Protein AF-A0A953WRH5-F1 (afdb_monomer)

Secondary structure (DSSP, 8-state):
---------------------------PPPS---------PPPP--PPPPB--HHHHHHHHHTEEEEE-----TTS-HHHHHHHHHHHHHHHHHHHHHHHHH-TTHHHHHHHHHH---TTHHHHHHHHHHHTSSEETTTTTEESBSSPPPPTTTTTS-TT--HHHHHHHHHH-GGGHHHHH-TTEEEEE-TTS-EEEEEHHHHTHHHHHHHHHHHHHHHHH---HHHHHHHHHHHHHTTTS--HHHHHHHTT--SSEEEEEEEEE-TT-TTTS-PPEEEEEEEEE-HHHHHHHHTTGGGHHHHHHT-SS-GGG--TTS-----EEEEEEEEEEETTSSSSPPSEEEE---HHHHHHH--EEEEEHHHHHHHIIIIIHHHHHHHB-TTTGGG--HHHHHHHHHHHHHHTTSS-SEEEETTEEEEHHHHHGGGHHHHHHHHHHHHHHHHHHHHHHTTSS-GGGHHHHHHHHHHHHHHHHTT-TTSHHHHHHHHHHHHHHHTT-EEE-TTT--EEE-HHHHHHHHHHHHHHHHHHHHHT-HHHHHHHHHHHSS--HHHHHHHHT-TTS-SEEEEE--S--

Foldseek 3Di:
DDDDDDDDDDDDDDDDDDDDDDDDDDDDDDPDDDDDDPPPPDDPPPPPWDAADPVVLVLLVLQAAADADDDDPVPDDPLRQLLLLLQLVLQALLQVQQLCQQAVCLVVVLVVLCPDPDPCSVSQNVQCQQASHQFRLLPQRQGRTGHDGRQLQRQLEPSPDDPCLLVVLCVVPVVQVCLSLAQQWGWDADPVRHIHTDGNLRVSVVSLQVSLVSLCVSLVRDPQPLSVQLSNLVSVCSNVVDCQSSQLSLLVDDDFWRKDWAFAFQNSNSPNSRYTRTKMFTWTFDPVVQVLLVVCLVCLLVLLVPQLAPPLFGDPPFDSAERETETAGQHMHRPCAHDFHDQKDWDHPPVVSCVVHNTYIYGNLSQLVCCCVQFLLVLLVLAADPVLSVLADSVLSVQLSSQLVSQLRTTAAWAAEPNDIDGLCVLQPPLSLLLSLLLSRLSSLLVVCVCCVVVSDPVVSLSSNLSSSLSVLLLQCSSPLVDRNVLSSQLLVQLCVVLPQWDADPVRLYIDGPSVSSNVSSSVSNNVSSVCSRNSHNVSSVVSSVRRSDHDPSSVVSSVVCSSRHSYYRYDHDSGD

Sequence (577 aa):
MTRSRSLFASACLAALLAACTSPATDYPVDLNEPQIVPDAGPVPEQKAIPVASHDHLVAMRAQIAKIDMAPDTSFLTPEEVQVVDLLNQAANLMSEIYKHQVNAATDELRAEIAATSSPDKDLLLNLYDLYYGPWDMLDHDKPFYGSEDRPAGAAFYPADMSKEEFEGWIAAHPEDKEAFISGYTVIERTDDGGLKAVPYHEAYAEWLVPAAGLLRQAAAITTNESLKTFLTLRADAFLSDDYFESEMAWMDLDGPIEVAIGPYEVYTDGLYGYKTAFEAFVTIKDPAESAALDKYKGMLRDMEGNLPVPDSYKNFKRGFESPIAVVNQVHGGGDNVPGVQTIAFNLPNDERVREAKGAKKVLLNNVMGAKFERILQPMAEHVLVDDQAPMLMQKYMGAETLFHELSHSLGPGTITKNGEETTVNAELKELYSSIEEGKADVMGAWNILYMMQRNELPEAEKENFLATYFTGIFRAIRFGTGEAHGKGAAIQYSWYKEQGAFTVDKATGKYRVDFAKLEEAIRSLTAKFVTIEGDGDYDTAKAFLDQYGQVDAAADHVIGTMTDIPVDIQPVYKDKL

Solvent-accessible surface area (backbone atoms only — not comparable to full-atom values): 31534 Å² total; per-residue (Å²): 135,83,89,85,87,90,79,89,84,89,86,82,90,85,87,86,90,82,91,83,89,82,81,90,77,94,76,88,83,79,94,81,74,88,81,82,72,79,79,78,68,79,73,78,80,74,75,78,73,48,60,57,56,70,70,56,54,53,53,59,56,56,33,42,40,78,38,84,54,78,69,91,59,85,84,56,50,78,63,53,45,55,33,49,38,32,48,42,56,31,19,49,36,24,32,58,52,26,31,41,43,53,29,76,57,45,68,60,52,54,50,48,49,72,69,49,86,55,94,55,35,70,58,52,52,49,48,25,70,41,43,53,38,51,34,37,77,90,60,83,34,43,45,48,46,46,84,66,70,70,56,49,39,23,38,42,35,50,90,87,64,50,70,67,55,55,54,48,46,34,71,75,38,65,86,48,36,64,52,62,58,30,39,54,30,33,39,40,73,42,100,88,72,48,77,43,59,41,47,41,37,66,76,42,33,86,41,33,55,57,29,23,52,31,31,42,52,30,26,72,65,48,86,49,64,41,49,23,51,19,28,44,38,43,28,48,16,42,68,66,66,55,50,65,71,20,50,56,30,51,74,56,55,60,76,52,69,49,70,52,74,50,66,60,53,27,78,69,21,64,66,81,51,45,35,39,42,28,23,19,43,38,26,38,45,39,69,67,60,21,56,68,54,49,60,53,52,83,39,46,70,57,51,43,70,62,48,73,59,64,75,89,44,48,52,88,82,59,80,71,62,51,58,64,42,32,24,30,60,55,40,61,6,14,68,53,54,36,53,72,60,72,45,58,50,69,38,66,77,54,61,73,48,34,75,73,68,30,35,40,37,38,36,27,52,54,55,43,48,51,46,32,66,60,32,56,55,63,43,21,71,55,46,27,36,83,88,50,26,79,38,52,45,66,69,46,59,55,47,40,54,51,31,18,64,54,28,70,70,42,45,47,48,74,35,67,53,98,89,40,82,48,40,30,53,76,47,30,47,93,52,26,60,36,49,53,42,30,33,12,48,36,35,8,53,42,48,51,54,52,32,19,76,70,65,76,37,70,52,92,46,48,66,27,40,52,44,33,53,59,52,47,34,59,59,37,36,73,77,33,54,87,45,40,55,11,17,17,27,19,28,51,52,41,50,30,51,73,63,54,12,48,47,69,41,88,88,78,57,20,32,46,74,38,64,73,40,37,55,53,35,34,45,54,48,32,26,49,41,42,48,41,43,36,64,37,40,40,68,61,46,48,53,50,45,74,69,22,32,49,75,54,73,64,56,53,48,44,59,68,68,43,80,88,46,34,80,41,44,41,80,39,56,60,82,56,128

Radius of gyration: 29.41 Å; Cα contacts (8 Å, |Δi|>4): 930; chains: 1; bounding box: 59×85×109 Å

Nearest PDB structures (foldseek):
  6eom-assembly1_A  TM=9.849E-01  e=5.280E-53  Caldithrix abyssi DSM 13497
  5zum-assembly1_B  TM=8.818E-01  e=3.040E-45  Corallococcus sp. EGB
  5na8-assembly1_A  TM=8.458E-01  e=2.374E-21  Bacteroides thetaiotaomicron VPI-5482
  5na8-assembly2_B  TM=8.279E-01  e=3.415E-21  Bacteroides thetaiotaomicron VPI-5482
  3csk-assembly1_A  TM=6.240E-01  e=9.748E-18  Saccharomyces cerevisiae

Structure (mmCIF, N/CA/C/O backbone):
data_AF-A0A953WRH5-F1
#
_entry.id   AF-A0A953WRH5-F1
#
loop_
_atom_site.group_PDB
_atom_site.id
_atom_site.type_symbol
_atom_site.label_atom_id
_atom_site.label_alt_id
_atom_site.label_comp_id
_atom_site.label_asym_id
_atom_site.label_entity_id
_atom_site.label_seq_id
_atom_site.pdbx_PDB_ins_code
_atom_site.Cartn_x
_atom_site.Cartn_y
_atom_site.Cartn_z
_atom_site.occupancy
_atom_site.B_iso_or_equiv
_atom_site.auth_seq_id
_atom_site.auth_comp_id
_atom_site.auth_asym_id
_atom_site.auth_atom_id
_atom_site.pdbx_PDB_model_num
ATOM 1 N N . MET A 1 1 ? -25.486 45.513 47.788 1.00 32.25 1 MET A N 1
ATOM 2 C CA . MET A 1 1 ? -26.207 45.214 49.042 1.00 32.25 1 MET A CA 1
ATOM 3 C C . MET A 1 1 ? -26.100 43.719 49.311 1.00 32.25 1 MET A C 1
ATOM 5 O O . MET A 1 1 ? -26.428 42.955 48.420 1.00 32.25 1 MET A O 1
ATOM 9 N N . THR A 1 2 ? -25.550 43.384 50.492 1.00 34.75 2 THR A N 1
ATOM 10 C CA . THR A 1 2 ? -25.537 42.084 51.227 1.00 34.75 2 THR A CA 1
ATOM 11 C C . THR A 1 2 ? -24.964 40.840 50.511 1.00 34.75 2 THR A C 1
ATOM 13 O O . THR A 1 2 ? -25.624 40.294 49.644 1.00 34.75 2 THR A O 1
ATOM 16 N N . ARG A 1 3 ? -23.679 40.449 50.698 1.00 32.16 3 ARG A N 1
ATOM 17 C CA . ARG A 1 3 ? -23.014 39.712 51.833 1.00 32.16 3 ARG A CA 1
ATOM 18 C C . ARG A 1 3 ? -23.629 38.307 52.043 1.00 32.16 3 ARG A C 1
ATOM 20 O O . ARG A 1 3 ? -24.836 38.234 52.161 1.00 32.16 3 ARG A O 1
ATOM 27 N N . SER A 1 4 ? -22.903 37.182 52.140 1.00 30.52 4 SER A N 1
ATOM 28 C CA . SER A 1 4 ? -21.609 36.939 52.801 1.00 30.52 4 SER A CA 1
ATOM 29 C C . SER A 1 4 ? -20.887 35.674 52.291 1.00 30.52 4 SER A C 1
ATOM 31 O O . SER A 1 4 ? -21.519 34.720 51.854 1.00 30.52 4 SER A O 1
ATOM 33 N N . ARG A 1 5 ? -19.554 35.690 52.426 1.00 33.22 5 ARG A N 1
ATOM 34 C CA . ARG A 1 5 ? -18.597 34.571 52.335 1.00 33.22 5 ARG A CA 1
ATOM 35 C C . ARG A 1 5 ? -18.473 33.815 53.678 1.00 33.22 5 ARG A C 1
ATOM 37 O O . ARG A 1 5 ? -18.908 34.356 54.699 1.00 33.22 5 ARG A O 1
ATOM 44 N N . SER A 1 6 ? -17.720 32.699 53.619 1.00 29.34 6 SER A N 1
ATOM 45 C CA . SER A 1 6 ? -16.808 32.118 54.644 1.00 29.34 6 SER A CA 1
ATOM 46 C C . SER A 1 6 ? -17.335 30.886 55.399 1.00 29.34 6 SER A C 1
ATOM 48 O O . SER A 1 6 ? -18.508 30.866 55.734 1.00 29.34 6 SER A O 1
ATOM 50 N N . LEU A 1 7 ? -16.558 29.870 55.808 1.00 29.83 7 LEU A N 1
ATOM 51 C CA . LEU A 1 7 ? -15.211 29.329 55.521 1.00 29.83 7 LEU A CA 1
ATOM 52 C C . LEU A 1 7 ? -15.118 27.985 56.312 1.00 29.83 7 LEU A C 1
ATOM 54 O O . LEU A 1 7 ? -15.724 27.884 57.372 1.00 29.83 7 LEU A O 1
ATOM 58 N N . PHE A 1 8 ? -14.343 27.020 55.798 1.00 27.50 8 PHE A N 1
ATOM 59 C CA . PHE A 1 8 ? -13.511 25.979 56.453 1.00 27.50 8 PHE A CA 1
ATOM 60 C C . PHE A 1 8 ? -13.775 25.464 57.887 1.00 27.50 8 PHE A C 1
ATOM 62 O O . PHE A 1 8 ? -13.778 26.237 58.839 1.00 27.50 8 PHE A O 1
ATOM 69 N N . ALA A 1 9 ? -13.658 24.133 58.046 1.00 26.83 9 ALA A N 1
ATOM 70 C CA . ALA A 1 9 ? -12.779 23.513 59.055 1.00 26.83 9 ALA A CA 1
ATOM 71 C C . ALA A 1 9 ? -12.439 22.041 58.714 1.00 26.83 9 ALA A C 1
ATOM 73 O O . ALA A 1 9 ? -13.320 21.188 58.644 1.00 26.83 9 ALA A O 1
ATOM 74 N N . SER A 1 10 ? -11.144 21.759 58.539 1.00 26.19 10 SER A N 1
ATOM 75 C CA . SER A 1 10 ? -10.523 20.425 58.585 1.00 26.19 10 SER A CA 1
ATOM 76 C C . SER A 1 10 ? -10.301 19.979 60.037 1.00 26.19 10 SER A C 1
ATOM 78 O O . SER A 1 10 ? -10.097 20.850 60.881 1.00 26.19 10 SER A O 1
ATOM 80 N N . ALA A 1 11 ? -10.217 18.662 60.302 1.00 27.28 11 ALA A N 1
ATOM 81 C CA . ALA A 1 11 ? -9.054 18.006 60.945 1.00 27.28 11 ALA A CA 1
ATOM 82 C C . ALA A 1 11 ? -9.333 16.599 61.544 1.00 27.28 11 ALA A C 1
ATOM 84 O O . ALA A 1 11 ? -10.259 16.415 62.325 1.00 27.28 11 ALA A O 1
ATOM 85 N N . CYS A 1 12 ? -8.385 15.692 61.255 1.00 26.02 12 CYS A N 1
ATOM 86 C CA . CYS A 1 12 ? -7.758 14.671 62.121 1.00 26.02 12 CYS A CA 1
ATOM 87 C C . CYS A 1 12 ? -8.444 13.329 62.478 1.00 26.02 12 CYS A C 1
ATOM 89 O O . CYS A 1 12 ? -9.231 13.220 63.408 1.00 26.02 12 CYS A O 1
ATOM 91 N N . LEU A 1 13 ? -7.976 12.279 61.784 1.00 26.05 13 LEU A N 1
ATOM 92 C CA . LEU A 1 13 ? -7.171 11.134 62.271 1.00 26.05 13 LEU A CA 1
ATOM 93 C C . LEU A 1 13 ? -7.224 10.743 63.772 1.00 26.05 13 LEU A C 1
ATOM 95 O O . LEU A 1 13 ? -6.754 11.501 64.618 1.00 26.05 13 LEU A O 1
ATOM 99 N N . ALA A 1 14 ? -7.590 9.483 64.059 1.00 27.05 14 ALA A N 1
ATOM 100 C CA . ALA A 1 14 ? -6.967 8.637 65.093 1.00 27.05 14 ALA A CA 1
ATOM 101 C C . ALA A 1 14 ? -7.355 7.151 64.916 1.00 27.05 14 ALA A C 1
ATOM 103 O O . ALA A 1 14 ? -8.533 6.805 64.867 1.00 27.05 14 ALA A O 1
ATOM 104 N N . ALA A 1 15 ? -6.347 6.280 64.846 1.00 28.88 15 ALA A N 1
ATOM 105 C CA . ALA A 1 15 ? -6.450 4.825 64.951 1.00 28.88 15 ALA A CA 1
ATOM 106 C C . ALA A 1 15 ? -6.370 4.381 66.423 1.00 28.88 15 ALA A C 1
ATOM 108 O O . ALA A 1 15 ? -5.690 5.057 67.192 1.00 28.88 15 ALA A O 1
ATOM 109 N N . LEU A 1 16 ? -6.963 3.231 66.788 1.00 27.02 16 LEU A N 1
ATOM 110 C CA . LEU A 1 16 ? -6.394 2.277 67.761 1.00 27.02 16 LEU A CA 1
ATOM 111 C C . LEU A 1 16 ? -7.220 0.983 67.911 1.00 27.02 16 LEU A C 1
ATOM 113 O O . LEU A 1 16 ? -8.443 0.996 68.014 1.00 27.02 16 LEU A O 1
ATOM 117 N N . LEU A 1 17 ? -6.469 -0.119 67.941 1.00 27.58 17 LEU A N 1
ATOM 118 C CA . LEU A 1 17 ? -6.816 -1.506 68.262 1.00 27.58 17 LEU A CA 1
ATOM 119 C C . LEU A 1 17 ? -7.083 -1.727 69.766 1.00 27.58 17 LEU A C 1
ATOM 121 O O . LEU A 1 17 ? -6.436 -1.076 70.581 1.00 27.58 17 LEU A O 1
ATOM 125 N N . ALA A 1 18 ? -7.928 -2.724 70.089 1.00 27.95 18 ALA A N 1
ATOM 126 C 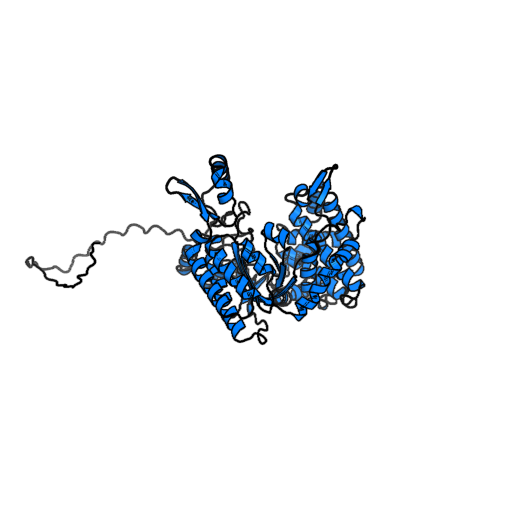CA . ALA A 1 18 ? -7.845 -3.717 71.195 1.00 27.95 18 ALA A CA 1
ATOM 127 C C . ALA A 1 18 ? -9.273 -4.214 71.546 1.00 27.95 18 ALA A C 1
ATOM 129 O O . ALA A 1 18 ? -10.138 -3.416 71.880 1.00 27.95 18 ALA A O 1
ATOM 130 N N . ALA A 1 19 ? -9.644 -5.468 71.265 1.00 26.14 19 ALA A N 1
ATOM 131 C CA . ALA A 1 19 ? -9.415 -6.691 72.056 1.00 26.14 19 ALA A CA 1
ATOM 132 C C . ALA A 1 19 ? -10.288 -6.819 73.329 1.00 26.14 19 ALA A C 1
ATOM 134 O O . ALA A 1 19 ? -10.056 -6.120 74.306 1.00 26.14 19 ALA A O 1
ATOM 135 N N . CYS A 1 20 ? -11.214 -7.791 73.317 1.00 27.58 20 CYS A N 1
ATOM 136 C CA . CYS A 1 20 ? -11.818 -8.477 74.476 1.00 27.58 20 CYS A CA 1
ATOM 137 C C . CYS A 1 20 ? -12.247 -9.887 74.002 1.00 27.58 20 CYS A C 1
ATOM 139 O O . CYS A 1 20 ? -13.105 -10.002 73.134 1.00 27.58 20 CYS A O 1
ATOM 141 N N . THR A 1 21 ? -11.442 -10.922 74.260 1.00 29.09 21 THR A N 1
ATOM 142 C CA . THR A 1 21 ? -11.542 -11.899 75.372 1.00 29.09 21 THR A CA 1
ATOM 143 C C . THR A 1 21 ? -12.598 -12.998 75.186 1.00 29.09 21 THR A C 1
ATOM 145 O O . THR A 1 21 ? -13.802 -12.770 75.188 1.00 29.09 21 THR A O 1
ATOM 148 N N . SER A 1 22 ? -12.124 -14.244 75.120 1.00 32.03 22 SER A N 1
ATOM 149 C CA . SER A 1 22 ? -12.861 -15.446 75.529 1.00 32.03 22 SER A CA 1
ATOM 150 C C . SER A 1 22 ? -11.865 -16.490 76.057 1.00 32.03 22 SER A C 1
ATOM 152 O O . SER A 1 22 ? -10.702 -16.466 75.647 1.00 32.03 22 SER A O 1
ATOM 154 N N . PRO A 1 23 ? -12.261 -17.319 77.040 1.00 36.00 23 PRO A N 1
ATOM 155 C CA . PRO A 1 23 ? -11.330 -17.967 77.954 1.00 36.00 23 PRO A CA 1
ATOM 156 C C . PRO A 1 23 ? -10.800 -19.303 77.431 1.00 36.00 23 PRO A C 1
ATOM 158 O O . PRO A 1 23 ? -11.485 -20.045 76.729 1.00 36.00 23 PRO A O 1
ATOM 161 N N . ALA A 1 24 ? -9.576 -19.609 77.853 1.00 32.12 24 ALA A N 1
ATOM 162 C CA . ALA A 1 24 ? -8.929 -20.897 77.687 1.00 32.12 24 ALA A CA 1
ATOM 163 C C . ALA A 1 24 ? -9.701 -22.006 78.418 1.00 32.12 24 ALA A C 1
ATOM 165 O O . ALA A 1 24 ? -10.061 -21.861 79.588 1.00 32.12 24 ALA A O 1
ATOM 166 N N . THR A 1 25 ? -9.887 -23.133 77.736 1.00 33.28 25 THR A N 1
ATOM 167 C CA . THR A 1 25 ? -10.095 -24.434 78.375 1.00 33.28 25 THR A CA 1
ATOM 168 C C . THR A 1 25 ? -9.115 -25.417 77.746 1.00 33.28 25 THR A C 1
ATOM 170 O O . THR A 1 25 ? -9.149 -25.657 76.542 1.00 33.28 25 THR A O 1
ATOM 173 N N . ASP A 1 26 ? -8.192 -25.900 78.575 1.00 35.88 26 ASP A N 1
ATOM 174 C CA . ASP A 1 26 ? -7.232 -26.956 78.271 1.00 35.88 26 ASP A CA 1
ATOM 175 C C . ASP A 1 26 ? -7.956 -28.282 78.017 1.00 35.88 26 ASP A C 1
ATOM 177 O O . ASP A 1 26 ? -8.685 -28.759 78.888 1.00 35.88 26 ASP A O 1
ATOM 181 N N . TYR A 1 27 ? -7.670 -28.917 76.880 1.00 33.28 27 TYR A N 1
ATOM 182 C CA . TYR A 1 27 ? -7.785 -30.365 76.710 1.00 33.28 27 TYR A CA 1
ATOM 183 C C . TYR A 1 27 ? -6.589 -30.877 75.887 1.00 33.28 27 TYR A C 1
ATOM 185 O O . TYR A 1 27 ? -6.142 -30.190 74.967 1.00 33.28 27 TYR A O 1
ATOM 193 N N . PRO A 1 28 ? -6.025 -32.049 76.229 1.00 36.12 28 PRO A N 1
ATOM 194 C CA . PRO A 1 28 ? -4.765 -32.527 75.671 1.00 36.12 28 PRO A CA 1
ATOM 195 C C . PRO A 1 28 ? -4.956 -33.025 74.233 1.00 36.12 28 PRO A C 1
ATOM 197 O O . PRO A 1 28 ? -5.884 -33.780 73.954 1.00 36.12 28 PRO A O 1
ATOM 200 N N . VAL A 1 29 ? -4.065 -32.618 73.326 1.00 36.75 29 VAL A N 1
ATOM 201 C CA . VAL A 1 29 ? -4.039 -33.106 71.940 1.00 36.75 29 VAL A CA 1
ATOM 202 C C . VAL A 1 29 ? -3.295 -34.439 71.895 1.00 36.75 29 VAL A C 1
ATOM 204 O O . VAL A 1 29 ? -2.107 -34.506 72.213 1.00 36.75 29 VAL A O 1
ATOM 207 N N . ASP A 1 30 ? -4.008 -35.488 71.495 1.00 39.66 30 ASP A N 1
ATOM 208 C CA . ASP A 1 30 ? -3.450 -36.767 71.060 1.00 39.66 30 ASP A CA 1
ATOM 209 C C . ASP A 1 30 ? -2.931 -36.610 69.617 1.00 39.66 30 ASP A C 1
ATOM 211 O O . ASP A 1 30 ? -3.668 -36.199 68.721 1.00 39.66 30 ASP A O 1
ATOM 215 N N . LEU A 1 31 ? -1.638 -36.852 69.392 1.00 40.59 31 LEU A N 1
ATOM 216 C CA . LEU A 1 31 ? -0.932 -36.573 68.132 1.00 40.59 31 LEU A CA 1
ATOM 217 C C . LEU A 1 31 ? -0.880 -37.792 67.196 1.00 40.59 31 LEU A C 1
ATOM 219 O O . LEU A 1 31 ? 0.180 -38.078 66.647 1.00 40.59 31 LEU A O 1
ATOM 223 N N . ASN A 1 32 ? -1.978 -38.534 67.011 1.00 43.78 32 ASN A N 1
ATOM 224 C CA . ASN A 1 32 ? -1.966 -39.715 66.131 1.00 43.78 32 ASN A CA 1
ATOM 225 C C . ASN A 1 32 ? -3.323 -40.086 65.494 1.00 43.78 32 ASN A C 1
ATOM 227 O O . ASN A 1 32 ? -3.702 -41.255 65.477 1.00 43.78 32 ASN A O 1
ATOM 231 N N . GLU A 1 33 ? -4.020 -39.131 64.869 1.00 39.00 33 GLU A N 1
ATOM 232 C CA . GLU A 1 33 ? -5.060 -39.464 63.879 1.00 39.00 33 GLU A CA 1
ATOM 233 C C . GLU A 1 33 ? -4.760 -38.832 62.506 1.00 39.00 33 GLU A C 1
ATOM 235 O O . GLU A 1 33 ? -4.500 -37.628 62.425 1.00 39.00 33 GLU A O 1
ATOM 240 N N . PRO A 1 34 ? -4.781 -39.612 61.406 1.00 38.25 34 PRO A N 1
ATOM 241 C CA . PRO A 1 34 ? -4.643 -39.068 60.062 1.00 38.25 34 PRO A CA 1
ATOM 242 C C . PRO A 1 34 ? -5.892 -38.258 59.696 1.00 38.25 34 PRO A C 1
ATOM 244 O O . PRO A 1 34 ? -7.000 -38.791 59.634 1.00 38.25 34 PRO A O 1
ATOM 247 N N . GLN A 1 35 ? -5.711 -36.963 59.423 1.00 35.69 35 GLN A N 1
ATOM 248 C CA . GLN A 1 35 ? -6.775 -36.121 58.885 1.00 35.69 35 GLN A CA 1
ATOM 249 C C . GLN A 1 35 ? -7.142 -36.582 57.470 1.00 35.69 35 GLN A C 1
ATOM 251 O O . GLN A 1 35 ? -6.318 -36.546 56.556 1.00 35.69 35 GLN A O 1
ATOM 256 N N . ILE A 1 36 ? -8.397 -36.994 57.289 1.00 43.03 36 ILE A N 1
ATOM 257 C CA . ILE A 1 36 ? -8.998 -37.187 55.970 1.00 43.03 36 ILE A CA 1
ATOM 258 C C . ILE A 1 36 ? -9.210 -35.793 55.372 1.00 43.03 36 ILE A C 1
ATOM 260 O O . ILE A 1 36 ? -10.101 -35.053 55.788 1.00 43.03 36 ILE A O 1
ATOM 264 N N . VAL A 1 37 ? -8.351 -35.430 54.423 1.00 40.94 37 VAL A N 1
ATOM 265 C CA . VAL A 1 37 ? -8.516 -34.247 53.574 1.00 40.94 37 VAL A CA 1
ATOM 266 C C . VAL A 1 37 ? -9.703 -34.519 52.638 1.00 40.94 37 VAL A C 1
ATOM 268 O O . VAL A 1 37 ? -9.754 -35.613 52.070 1.00 40.94 37 VAL A O 1
ATOM 271 N N . PRO A 1 38 ? -10.673 -33.600 52.470 1.00 39.19 38 PRO A N 1
ATOM 272 C CA . PRO A 1 38 ? -11.726 -33.786 51.482 1.00 39.19 38 PRO A CA 1
ATOM 273 C C . PRO A 1 38 ? -11.084 -33.845 50.098 1.00 39.19 38 PRO A C 1
ATOM 275 O O . PRO A 1 38 ? -10.289 -32.970 49.752 1.00 39.19 38 PRO A O 1
ATOM 278 N N . ASP A 1 39 ? -11.424 -34.884 49.342 1.00 40.03 39 ASP A N 1
ATOM 279 C CA . ASP A 1 39 ? -11.033 -35.055 47.948 1.00 40.03 39 ASP A CA 1
ATOM 280 C C . ASP A 1 39 ? -11.428 -33.790 47.175 1.00 40.03 39 ASP A C 1
ATOM 282 O O . ASP A 1 39 ? -12.613 -33.450 47.070 1.00 40.03 39 ASP A O 1
ATOM 286 N N . ALA A 1 40 ? -10.426 -33.035 46.721 1.00 45.09 40 ALA A N 1
ATOM 287 C CA . ALA A 1 40 ? -10.646 -31.939 45.800 1.00 45.09 40 ALA A CA 1
ATOM 288 C C . ALA A 1 40 ? -11.170 -32.587 44.521 1.00 45.09 40 ALA A C 1
ATOM 290 O O . ALA A 1 40 ? -10.420 -33.263 43.818 1.00 45.09 40 ALA A O 1
ATOM 291 N N . GLY A 1 41 ? -12.474 -32.436 44.270 1.00 43.56 41 GLY A N 1
ATOM 292 C CA . GLY A 1 41 ? -13.097 -32.921 43.045 1.00 43.56 41 GLY A CA 1
ATOM 293 C C . GLY A 1 41 ? -12.266 -32.509 41.825 1.00 43.56 41 GLY A C 1
ATOM 294 O O . GLY A 1 41 ? -11.566 -31.494 41.890 1.00 43.56 41 GLY A O 1
ATOM 295 N N . PRO A 1 42 ? -12.305 -33.295 40.735 1.00 41.81 42 PRO A N 1
ATOM 296 C CA . PRO A 1 42 ? -11.443 -33.078 39.585 1.00 41.81 42 PRO A CA 1
ATOM 297 C C . PRO A 1 42 ? -11.515 -31.612 39.158 1.00 41.81 42 PRO A C 1
ATOM 299 O O . PRO A 1 42 ? -12.593 -31.097 38.852 1.00 41.81 42 PRO A O 1
ATOM 302 N N . VAL A 1 43 ? -10.358 -30.945 39.196 1.00 41.94 43 VAL A N 1
ATOM 303 C CA . VAL A 1 43 ? -10.165 -29.633 38.577 1.00 41.94 43 VAL A CA 1
ATOM 304 C C . VAL A 1 43 ? -10.689 -29.772 37.148 1.00 41.94 43 VAL A C 1
ATOM 306 O O . VAL A 1 43 ? -10.294 -30.736 36.485 1.00 41.94 43 VAL A O 1
ATOM 309 N N . PRO A 1 44 ? -11.602 -28.899 36.683 1.00 40.28 44 PRO A N 1
ATOM 310 C CA . PRO A 1 44 ? -12.066 -28.955 35.307 1.00 40.28 44 PRO A CA 1
ATOM 311 C C . PRO A 1 44 ? -10.837 -28.985 34.404 1.00 40.28 44 PRO A C 1
ATOM 313 O O . PRO A 1 44 ? -9.991 -28.097 34.506 1.00 40.28 44 PRO A O 1
ATOM 316 N N . GLU A 1 45 ? -10.701 -30.030 33.587 1.00 41.81 45 GLU A N 1
ATOM 317 C CA . GLU A 1 45 ? -9.667 -30.096 32.561 1.00 41.81 45 GLU A CA 1
ATOM 318 C C . GLU A 1 45 ? -9.836 -28.846 31.696 1.00 41.81 45 GLU A C 1
ATOM 320 O O . GLU A 1 45 ? -10.799 -28.717 30.936 1.00 41.81 45 GLU A O 1
ATOM 325 N N . GLN A 1 46 ? -8.946 -27.874 31.888 1.00 49.72 46 GLN A N 1
ATOM 326 C CA . GLN A 1 46 ? -8.884 -26.683 31.064 1.00 49.72 46 GLN A CA 1
ATOM 327 C C . GLN A 1 46 ? -8.553 -27.201 29.667 1.00 49.72 46 GLN A C 1
ATOM 329 O O . GLN A 1 46 ? -7.465 -27.739 29.452 1.00 49.72 46 GLN A O 1
ATOM 334 N N . LYS A 1 47 ? -9.536 -27.176 28.755 1.00 59.06 47 LYS A N 1
ATOM 335 C CA . LYS A 1 47 ? -9.333 -27.633 27.377 1.00 59.06 47 LYS A CA 1
ATOM 336 C C . LYS A 1 47 ? -8.080 -26.946 26.848 1.00 5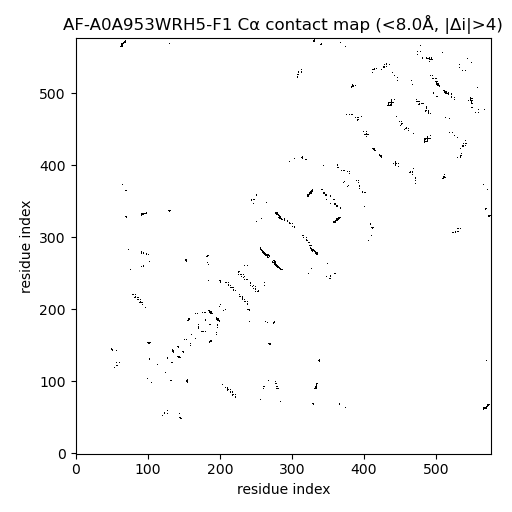9.06 47 LYS A C 1
ATOM 338 O O . LYS A 1 47 ? -8.001 -25.721 26.887 1.00 59.06 47 LYS A O 1
ATOM 343 N N . ALA A 1 48 ? -7.111 -27.742 26.404 1.00 79.06 48 ALA A N 1
ATOM 344 C CA . ALA A 1 48 ? -5.888 -27.214 25.825 1.00 79.06 48 ALA A CA 1
ATOM 345 C C . ALA A 1 48 ? -6.259 -26.302 24.652 1.00 79.06 48 ALA A C 1
ATOM 347 O O . ALA A 1 48 ? -7.005 -26.711 23.759 1.00 79.06 48 ALA A O 1
ATOM 348 N N . ILE A 1 49 ? -5.771 -25.066 24.696 1.00 86.81 49 ILE A N 1
ATOM 349 C CA . ILE A 1 49 ? -5.988 -24.088 23.636 1.00 86.81 49 ILE A CA 1
ATOM 350 C C . ILE A 1 49 ? -5.267 -24.610 22.388 1.00 86.81 49 ILE A C 1
ATOM 352 O O . ILE A 1 49 ? -4.103 -25.007 22.500 1.00 86.81 49 ILE A O 1
ATOM 356 N N . PRO A 1 50 ? -5.934 -24.684 21.224 1.00 92.50 50 PRO A N 1
ATOM 357 C CA . PRO A 1 50 ? -5.277 -25.100 19.995 1.00 92.50 50 PRO A CA 1
ATOM 358 C C . PRO A 1 50 ? -4.114 -24.161 19.662 1.00 92.50 50 PRO A C 1
ATOM 360 O O . PRO A 1 50 ? -4.240 -22.945 19.761 1.00 92.50 50 PRO A O 1
ATOM 363 N N . VAL A 1 51 ? -2.975 -24.728 19.279 1.00 94.19 51 VAL A N 1
ATOM 364 C CA . VAL A 1 51 ? -1.792 -23.981 18.840 1.00 94.19 51 VAL A CA 1
ATOM 365 C C . VAL A 1 51 ? -1.258 -24.671 17.595 1.00 94.19 51 VAL A C 1
ATOM 367 O O . VAL A 1 51 ? -1.208 -25.906 17.548 1.00 94.19 51 VAL A O 1
ATOM 370 N N . ALA A 1 52 ? -0.866 -23.896 16.587 1.00 95.12 52 ALA A N 1
ATOM 371 C CA . ALA A 1 52 ? -0.213 -24.453 15.415 1.00 95.12 52 ALA A CA 1
ATOM 372 C C . ALA A 1 52 ? 1.117 -25.136 15.784 1.00 95.12 52 ALA A C 1
ATOM 374 O O . ALA A 1 52 ? 1.759 -24.819 16.783 1.00 95.12 52 ALA A O 1
ATOM 375 N N . SER A 1 53 ? 1.547 -26.107 14.976 1.00 96.50 53 SER A N 1
ATOM 376 C CA . SER A 1 53 ? 2.800 -26.827 15.231 1.00 96.50 53 SER A CA 1
ATOM 377 C C . SER A 1 53 ? 4.015 -25.896 15.185 1.00 96.50 53 SER A C 1
ATOM 379 O O . SER A 1 53 ? 4.052 -25.010 14.332 1.00 96.50 53 SER A O 1
ATOM 381 N N . HIS A 1 54 ? 5.046 -26.185 15.986 1.00 97.19 54 HIS A N 1
ATOM 382 C CA . HIS A 1 54 ? 6.329 -25.471 15.982 1.00 97.19 54 HIS A CA 1
ATOM 383 C C . HIS A 1 54 ? 6.865 -25.180 14.569 1.00 97.19 54 HIS A C 1
ATOM 385 O O . HIS A 1 54 ? 7.146 -24.031 14.240 1.00 97.19 54 HIS A O 1
ATOM 391 N N . ASP A 1 55 ? 6.936 -26.200 13.704 1.00 96.81 55 ASP A N 1
ATOM 392 C CA . ASP A 1 55 ? 7.462 -26.059 12.339 1.00 96.81 55 ASP A CA 1
ATOM 393 C C . ASP A 1 55 ? 6.659 -25.051 11.501 1.00 96.81 55 ASP A C 1
ATOM 395 O O . ASP A 1 55 ? 7.232 -24.296 10.716 1.00 96.81 55 ASP A O 1
ATOM 399 N N . HIS A 1 56 ? 5.339 -25.000 11.698 1.00 95.56 56 HIS A N 1
ATOM 400 C CA . HIS A 1 56 ? 4.472 -24.034 11.027 1.00 95.56 56 HIS A CA 1
ATOM 401 C C . HIS A 1 56 ? 4.700 -22.613 11.554 1.00 95.56 56 HIS A C 1
ATOM 403 O O . HIS A 1 56 ? 4.855 -21.700 10.753 1.00 95.56 56 HIS A O 1
ATOM 409 N N . LEU A 1 57 ? 4.812 -22.426 12.875 1.00 97.75 57 LEU A N 1
ATOM 410 C CA . LEU A 1 57 ? 5.115 -21.118 13.472 1.00 97.75 57 LEU A CA 1
ATOM 411 C C . LEU A 1 57 ? 6.485 -20.585 13.014 1.00 97.75 57 LEU A C 1
ATOM 413 O O . LEU A 1 57 ? 6.636 -19.399 12.724 1.00 97.75 57 LEU A O 1
ATOM 417 N N . VAL A 1 58 ? 7.492 -21.460 12.919 1.00 97.38 58 VAL A N 1
ATOM 418 C CA . VAL A 1 58 ? 8.830 -21.100 12.423 1.00 97.38 58 VAL A CA 1
ATOM 419 C C . VAL A 1 58 ? 8.779 -20.715 10.944 1.00 97.38 58 VAL A C 1
ATOM 421 O O . VAL A 1 58 ? 9.370 -19.704 10.564 1.00 97.38 58 VAL A O 1
ATOM 424 N N . ALA A 1 59 ? 8.064 -21.486 10.118 1.00 94.62 59 ALA A N 1
ATOM 425 C CA . ALA A 1 59 ? 7.888 -21.182 8.700 1.00 94.62 59 ALA A CA 1
ATOM 426 C C . ALA A 1 59 ? 7.153 -19.848 8.495 1.00 94.62 59 ALA A C 1
ATOM 428 O O . ALA A 1 59 ? 7.633 -19.009 7.736 1.00 94.62 59 ALA A O 1
ATOM 429 N N . MET A 1 60 ? 6.066 -19.625 9.237 1.00 95.12 60 MET A N 1
ATOM 430 C CA . MET A 1 60 ? 5.301 -18.377 9.244 1.00 95.12 60 MET A CA 1
ATOM 431 C C . MET A 1 60 ? 6.196 -17.185 9.580 1.00 95.12 60 MET A C 1
ATOM 433 O O . MET A 1 60 ? 6.294 -16.223 8.821 1.00 95.12 60 MET A O 1
ATOM 437 N N . ARG A 1 61 ? 6.967 -17.271 10.673 1.00 96.50 61 ARG A N 1
ATOM 438 C CA . ARG A 1 61 ? 7.873 -16.183 11.056 1.00 96.50 61 ARG A CA 1
ATOM 439 C C . ARG A 1 61 ? 8.954 -15.925 10.005 1.00 96.50 61 ARG A C 1
ATOM 441 O O . ARG A 1 61 ? 9.381 -14.780 9.855 1.00 96.50 61 ARG A O 1
ATOM 448 N N . ALA A 1 62 ? 9.418 -16.951 9.295 1.00 95.38 62 ALA A N 1
ATOM 449 C CA . ALA A 1 62 ? 10.438 -16.813 8.258 1.00 95.38 62 ALA A CA 1
ATOM 450 C C . ALA A 1 62 ? 9.937 -16.076 7.001 1.00 95.38 62 ALA A C 1
ATOM 452 O O . ALA A 1 62 ? 10.762 -15.544 6.255 1.00 95.38 62 ALA A O 1
ATOM 453 N N . GLN A 1 63 ? 8.618 -15.984 6.783 1.00 93.38 63 GLN A N 1
ATOM 454 C CA . GLN A 1 63 ? 8.046 -15.260 5.644 1.00 93.38 63 GLN A CA 1
ATOM 455 C C . GLN A 1 63 ? 8.255 -13.742 5.730 1.00 93.38 63 GLN A C 1
ATOM 457 O O . GLN A 1 63 ? 8.239 -13.086 4.692 1.00 93.38 63 GLN A O 1
ATOM 462 N N . ILE A 1 64 ? 8.501 -13.173 6.916 1.00 95.75 64 ILE A N 1
ATOM 463 C CA . ILE A 1 64 ? 8.696 -11.726 7.088 1.00 95.75 64 ILE A CA 1
ATOM 464 C C . ILE A 1 64 ? 10.106 -11.436 7.619 1.00 95.75 64 ILE A C 1
ATOM 466 O O . ILE A 1 64 ? 10.428 -11.665 8.787 1.00 95.75 64 ILE A O 1
ATOM 470 N N . ALA A 1 65 ? 10.989 -10.911 6.773 1.00 97.12 65 ALA A N 1
ATOM 471 C CA . ALA A 1 65 ? 12.374 -10.640 7.148 1.00 97.12 65 ALA A CA 1
ATOM 472 C C . ALA A 1 65 ? 12.498 -9.374 8.004 1.00 97.12 65 ALA A C 1
ATOM 474 O O . ALA A 1 65 ? 12.138 -8.287 7.574 1.00 97.12 65 ALA A O 1
ATOM 475 N N . LYS A 1 66 ? 13.076 -9.488 9.202 1.00 97.12 66 LYS A N 1
ATOM 476 C CA . LYS A 1 66 ? 13.378 -8.323 10.046 1.00 97.12 66 LYS A CA 1
ATOM 477 C C . LYS A 1 66 ? 14.511 -7.491 9.431 1.00 97.12 66 LYS A C 1
ATOM 479 O O . LYS A 1 66 ? 15.577 -8.051 9.178 1.00 97.12 66 LYS A O 1
ATOM 484 N N . ILE A 1 67 ? 14.289 -6.192 9.217 1.00 97.44 67 ILE A N 1
ATOM 485 C CA . ILE A 1 67 ? 15.253 -5.262 8.607 1.00 97.44 67 ILE A CA 1
ATOM 486 C C . ILE A 1 67 ? 15.483 -4.071 9.534 1.00 97.44 67 ILE A C 1
ATOM 488 O O . ILE A 1 67 ? 14.549 -3.328 9.823 1.00 97.44 67 ILE A O 1
ATOM 492 N N . ASP A 1 68 ? 16.726 -3.860 9.962 1.00 96.81 68 ASP A N 1
ATOM 493 C CA . ASP A 1 68 ? 17.106 -2.647 10.689 1.00 96.81 68 ASP A CA 1
ATOM 494 C C . ASP A 1 68 ? 17.177 -1.467 9.711 1.00 96.81 68 ASP A C 1
ATOM 496 O O . ASP A 1 68 ? 18.009 -1.433 8.803 1.00 96.81 68 ASP A O 1
ATOM 500 N N . MET A 1 69 ? 16.287 -0.495 9.890 1.00 96.25 69 MET A N 1
ATOM 501 C CA . MET A 1 69 ? 16.149 0.659 9.011 1.00 96.25 69 MET A CA 1
ATOM 502 C C . MET A 1 69 ? 17.003 1.822 9.516 1.00 96.25 69 MET A C 1
ATOM 504 O O . MET A 1 69 ? 16.891 2.249 10.665 1.00 96.25 69 MET A O 1
ATOM 508 N N . ALA A 1 70 ? 17.831 2.378 8.633 1.00 92.62 70 ALA A N 1
ATOM 509 C CA . ALA A 1 70 ? 18.717 3.500 8.943 1.00 92.62 70 ALA A CA 1
ATOM 510 C C . ALA A 1 70 ? 18.645 4.595 7.860 1.00 92.62 70 ALA A C 1
ATOM 512 O O . ALA A 1 70 ? 19.634 4.825 7.162 1.00 92.62 70 ALA A O 1
ATOM 513 N N . PRO A 1 71 ? 17.481 5.244 7.669 1.00 91.88 71 PRO A N 1
ATOM 514 C CA . PRO A 1 71 ? 17.370 6.367 6.738 1.00 91.88 71 PRO A CA 1
ATOM 515 C C . PRO A 1 71 ? 18.305 7.517 7.145 1.00 91.88 71 PRO A C 1
ATOM 517 O O . PRO A 1 71 ? 18.527 7.751 8.334 1.00 91.88 71 PRO A O 1
ATOM 520 N N . ASP A 1 72 ? 18.852 8.242 6.164 1.00 90.12 72 ASP A N 1
ATOM 521 C CA . ASP A 1 72 ? 19.673 9.423 6.440 1.00 90.12 72 ASP A CA 1
ATOM 522 C C . ASP A 1 72 ? 18.798 10.565 6.966 1.00 90.12 72 ASP A C 1
ATOM 524 O O . ASP A 1 72 ? 17.926 11.078 6.268 1.00 90.12 72 ASP A O 1
ATOM 528 N N . THR A 1 73 ? 19.049 10.958 8.210 1.00 92.94 73 THR A N 1
ATOM 529 C CA . THR A 1 73 ? 18.395 12.078 8.895 1.00 92.94 73 THR A CA 1
ATOM 530 C C . THR A 1 73 ? 19.400 13.151 9.319 1.00 92.94 73 THR A C 1
ATOM 532 O O . THR A 1 73 ? 19.057 14.077 10.050 1.00 92.94 73 THR A O 1
ATOM 535 N N . SER A 1 74 ? 20.656 13.059 8.858 1.00 92.56 74 SER A N 1
ATOM 536 C CA . SER A 1 74 ? 21.765 13.916 9.306 1.00 92.56 74 SER A CA 1
ATOM 537 C C . SER A 1 74 ?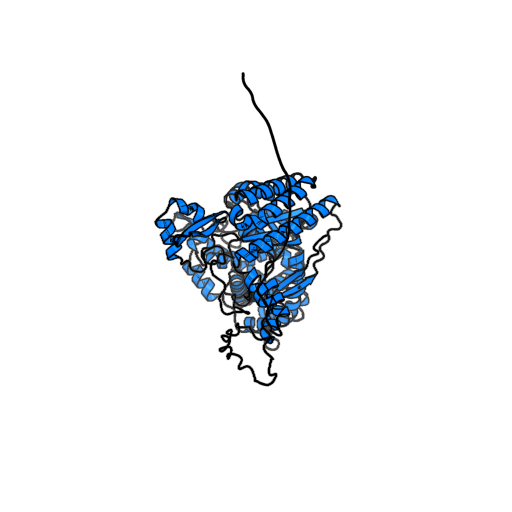 21.610 15.395 8.944 1.00 92.56 74 SER A C 1
ATOM 539 O O . SER A 1 74 ? 22.281 16.249 9.526 1.00 92.56 74 SER A O 1
ATOM 541 N N . PHE A 1 75 ? 20.724 15.701 7.997 1.00 92.00 75 PHE A N 1
ATOM 542 C CA . PHE A 1 75 ? 20.402 17.058 7.570 1.00 92.00 75 PHE A CA 1
ATOM 543 C C . PHE A 1 75 ? 19.297 17.722 8.401 1.00 92.00 75 PHE A C 1
ATOM 545 O O . PHE A 1 75 ? 19.090 18.926 8.249 1.00 92.00 75 PHE A O 1
ATOM 552 N N . LEU A 1 76 ? 18.598 16.973 9.262 1.00 95.50 76 LEU A N 1
ATOM 553 C CA . LEU A 1 76 ? 17.579 17.537 10.141 1.00 95.50 76 LEU A CA 1
ATOM 554 C C . LEU A 1 76 ? 18.222 18.430 11.205 1.00 95.50 76 LEU A C 1
ATOM 556 O O . LEU A 1 76 ? 19.267 18.126 11.787 1.00 95.50 76 LEU A O 1
ATOM 560 N N . THR A 1 77 ? 17.568 19.547 11.488 1.00 97.31 77 THR A N 1
ATOM 561 C CA . THR A 1 77 ? 17.929 20.421 12.602 1.00 97.31 77 THR A CA 1
ATOM 562 C C . THR A 1 77 ? 17.630 19.747 13.950 1.00 97.31 77 THR A C 1
ATOM 564 O O . THR A 1 77 ? 16.775 18.863 14.030 1.00 97.31 77 THR A O 1
ATOM 567 N N . PRO A 1 78 ? 18.266 20.181 15.060 1.00 97.94 78 PRO A N 1
ATOM 568 C CA . PRO A 1 78 ? 17.936 19.664 16.393 1.00 97.94 78 PRO A CA 1
ATOM 569 C C . PRO A 1 78 ? 16.455 19.826 16.770 1.00 97.94 78 PRO A C 1
ATOM 571 O O . PRO A 1 78 ? 15.916 19.025 17.527 1.00 97.94 78 PRO A O 1
ATOM 574 N N . GLU A 1 79 ? 15.809 20.868 16.243 1.00 97.75 79 GLU A N 1
ATOM 575 C CA . GLU A 1 79 ? 14.379 21.123 16.408 1.00 97.75 79 GLU A CA 1
ATOM 576 C C . GLU A 1 79 ? 13.533 20.073 15.678 1.00 97.75 79 GLU A C 1
ATOM 578 O O . GLU A 1 79 ? 12.646 19.473 16.279 1.00 97.75 79 GLU A O 1
ATOM 583 N N . GLU A 1 80 ? 13.836 19.807 14.406 1.00 98.12 80 GLU A N 1
ATOM 584 C CA . GLU A 1 80 ? 13.139 18.800 13.597 1.00 98.12 80 GLU A CA 1
ATOM 585 C C . GLU A 1 80 ? 13.309 17.392 14.170 1.00 98.12 80 GLU A C 1
ATOM 587 O O . GLU A 1 80 ? 12.339 16.643 14.231 1.00 98.12 80 GLU A O 1
ATOM 592 N N . VAL A 1 81 ? 14.499 17.053 14.675 1.00 98.06 81 VAL A N 1
ATOM 593 C CA . VAL A 1 81 ? 14.734 15.790 15.396 1.00 98.06 81 VAL A CA 1
ATOM 594 C C . VAL A 1 81 ? 13.799 15.665 16.602 1.00 98.06 81 VAL A C 1
ATOM 596 O O . VAL A 1 81 ? 13.144 14.640 16.773 1.00 98.06 81 VAL A O 1
ATOM 599 N N . GLN A 1 82 ? 13.669 16.722 17.411 1.00 98.38 82 GLN A N 1
ATOM 600 C CA . GLN A 1 82 ? 12.769 16.710 18.566 1.00 98.38 82 GLN A CA 1
ATOM 601 C C . GLN A 1 82 ? 11.293 16.569 18.157 1.00 98.38 82 GLN A C 1
ATOM 603 O O . GLN A 1 82 ? 10.522 15.903 18.850 1.00 98.38 82 GLN A O 1
ATOM 608 N N . VAL A 1 83 ? 10.894 17.191 17.045 1.00 98.69 83 VAL A N 1
ATOM 609 C CA . VAL A 1 83 ? 9.546 17.052 16.478 1.00 98.69 83 VAL A CA 1
ATOM 610 C C . VAL A 1 83 ? 9.296 15.609 16.043 1.00 98.69 83 VAL A C 1
ATOM 612 O O . VAL A 1 83 ? 8.279 15.040 16.431 1.00 98.69 83 VAL A O 1
ATOM 615 N N . VAL A 1 84 ? 10.223 14.990 15.309 1.00 98.44 84 VAL A N 1
ATOM 616 C CA . VAL A 1 84 ? 10.095 13.594 14.862 1.00 98.44 84 VAL A CA 1
ATOM 617 C C . VAL A 1 84 ? 10.003 12.631 16.044 1.00 98.44 84 VAL A C 1
ATOM 619 O O . VAL A 1 84 ? 9.122 11.779 16.057 1.00 98.44 84 VAL A O 1
ATOM 622 N N . ASP A 1 85 ? 10.815 12.806 17.087 1.00 98.44 85 ASP A N 1
ATOM 623 C CA . ASP A 1 85 ? 10.742 11.972 18.295 1.00 98.44 85 ASP A CA 1
ATOM 624 C C . ASP A 1 85 ? 9.357 12.029 18.975 1.00 98.44 85 ASP A C 1
ATOM 626 O O . ASP A 1 85 ? 8.902 11.048 19.571 1.00 98.44 85 ASP A O 1
ATOM 630 N N . LEU A 1 86 ? 8.671 13.178 18.926 1.00 98.81 86 LEU A N 1
ATOM 631 C CA . LEU A 1 86 ? 7.299 13.319 19.432 1.00 98.81 86 LEU A CA 1
ATOM 632 C C . LEU A 1 86 ? 6.276 12.661 18.499 1.00 98.81 86 LEU A C 1
ATOM 634 O O . LEU A 1 86 ? 5.319 12.054 18.981 1.00 98.81 86 LEU A O 1
ATOM 638 N N . LEU A 1 87 ? 6.489 12.741 17.183 1.00 98.75 87 LEU A N 1
ATOM 639 C CA . LEU A 1 87 ? 5.659 12.060 16.190 1.00 98.75 87 LEU A CA 1
ATOM 640 C C . LEU A 1 87 ? 5.768 10.537 16.307 1.00 98.75 87 LEU A C 1
ATOM 642 O O . LEU A 1 87 ? 4.742 9.868 16.274 1.00 98.75 87 LEU A O 1
ATOM 646 N N . ASN A 1 88 ? 6.965 9.994 16.544 1.00 98.38 88 ASN A N 1
ATOM 647 C CA . ASN A 1 88 ? 7.169 8.563 16.792 1.00 98.38 88 ASN A CA 1
ATOM 648 C C . ASN A 1 88 ? 6.376 8.093 18.022 1.00 98.38 88 ASN A C 1
ATOM 650 O O . ASN A 1 88 ? 5.724 7.050 17.998 1.00 98.38 88 ASN A O 1
ATOM 654 N N . GLN A 1 89 ? 6.366 8.892 19.095 1.00 98.62 89 GLN A N 1
ATOM 655 C CA . GLN A 1 89 ? 5.560 8.600 20.286 1.00 98.62 89 GLN A CA 1
ATOM 656 C C . GLN A 1 89 ? 4.054 8.631 19.990 1.00 98.62 89 GLN A C 1
ATOM 658 O O . GLN A 1 89 ? 3.327 7.773 20.484 1.00 98.62 89 GLN A O 1
ATOM 663 N N . ALA A 1 90 ? 3.582 9.585 19.183 1.00 98.81 90 ALA A N 1
ATOM 664 C CA . ALA A 1 90 ? 2.177 9.649 18.781 1.00 98.81 90 ALA A CA 1
ATOM 665 C C . ALA A 1 90 ? 1.792 8.475 17.861 1.00 98.81 90 ALA A C 1
ATOM 667 O O . ALA A 1 90 ? 0.720 7.899 18.027 1.00 98.81 90 ALA A O 1
ATOM 668 N N . ALA A 1 91 ? 2.680 8.071 16.950 1.00 98.62 91 ALA A N 1
ATOM 669 C CA . ALA A 1 91 ? 2.499 6.917 16.073 1.00 98.62 91 ALA A CA 1
ATOM 670 C C . ALA A 1 91 ? 2.353 5.605 16.862 1.00 98.62 91 ALA A C 1
ATOM 672 O O . ALA A 1 91 ? 1.478 4.801 16.550 1.00 98.62 91 ALA A O 1
ATOM 673 N N . ASN A 1 92 ? 3.122 5.422 17.941 1.00 98.44 92 ASN A N 1
ATOM 674 C CA . ASN A 1 92 ? 2.964 4.262 18.827 1.00 98.44 92 ASN A CA 1
ATOM 675 C C . ASN A 1 92 ? 1.562 4.189 19.455 1.00 98.44 92 ASN A C 1
ATOM 677 O O . ASN A 1 92 ? 1.027 3.100 19.632 1.00 98.44 92 ASN A O 1
ATOM 681 N N . LEU A 1 93 ? 0.936 5.332 19.757 1.00 98.81 93 LEU A N 1
ATOM 682 C CA . LEU A 1 93 ? -0.442 5.354 20.258 1.00 98.81 93 LEU A CA 1
ATOM 683 C C . LEU A 1 93 ? -1.448 4.933 19.178 1.00 98.81 93 LEU A C 1
ATOM 685 O O . LEU A 1 93 ? -2.453 4.317 19.514 1.00 98.81 93 LEU A O 1
ATOM 689 N N . MET A 1 94 ? -1.168 5.191 17.894 1.00 98.81 94 MET A N 1
ATOM 690 C CA . MET A 1 94 ? -2.001 4.675 16.798 1.00 98.81 94 MET A CA 1
ATOM 691 C C . MET A 1 94 ? -1.932 3.147 16.728 1.00 98.81 94 MET A C 1
ATOM 693 O O . MET A 1 94 ? -2.948 2.512 16.474 1.00 98.81 94 MET A O 1
ATOM 697 N N . SER A 1 95 ? -0.772 2.543 17.018 1.00 98.62 95 SER A N 1
ATOM 698 C CA . SER A 1 95 ? -0.651 1.082 17.141 1.00 98.62 95 SER A CA 1
ATOM 699 C C . SER A 1 95 ? -1.495 0.514 18.277 1.00 98.62 95 SER A C 1
ATOM 701 O O . SER A 1 95 ? -2.088 -0.547 18.104 1.00 98.62 95 SER A O 1
ATOM 703 N N . GLU A 1 96 ? -1.586 1.197 19.419 1.00 98.50 96 GLU A N 1
ATOM 704 C CA . GLU A 1 96 ? -2.454 0.740 20.511 1.00 98.50 96 GLU A CA 1
ATOM 705 C C . GLU A 1 96 ? -3.938 0.812 20.133 1.00 98.50 96 GLU A C 1
ATOM 707 O O . GLU A 1 96 ? -4.665 -0.155 20.363 1.00 98.50 96 GLU A O 1
ATOM 712 N N . ILE A 1 97 ? -4.370 1.892 19.468 1.00 98.81 97 ILE A N 1
ATOM 713 C CA . ILE A 1 97 ? -5.740 1.994 18.945 1.00 98.81 97 ILE A CA 1
ATOM 714 C C . ILE A 1 97 ? -6.008 0.889 17.923 1.00 98.81 97 ILE A C 1
ATOM 716 O O . ILE A 1 97 ? -7.009 0.185 18.017 1.00 98.81 97 ILE A O 1
ATOM 720 N N . TYR A 1 98 ? -5.107 0.705 16.960 1.00 98.69 98 TYR A N 1
ATOM 721 C CA . TYR A 1 98 ? -5.315 -0.237 15.869 1.00 98.69 98 TYR A CA 1
ATOM 722 C C . TYR A 1 98 ? -5.404 -1.690 16.355 1.00 98.69 98 TYR A C 1
ATOM 724 O O . TYR A 1 98 ? -6.267 -2.429 15.894 1.00 98.69 98 TYR A O 1
ATOM 732 N N . LYS A 1 99 ? -4.598 -2.107 17.343 1.00 98.44 99 LYS A N 1
ATOM 733 C CA . LYS A 1 99 ? -4.756 -3.433 17.976 1.00 98.44 99 LYS A CA 1
ATOM 734 C C . LYS A 1 99 ? -6.182 -3.639 18.500 1.00 98.44 99 LYS A C 1
ATOM 736 O O . LYS A 1 99 ? -6.767 -4.697 18.288 1.00 98.44 99 LYS A O 1
ATOM 741 N N . HIS A 1 100 ? -6.752 -2.607 19.125 1.00 98.31 100 HIS A N 1
ATOM 742 C CA . HIS A 1 100 ? -8.125 -2.622 19.625 1.00 98.31 100 HIS A CA 1
ATOM 743 C C . HIS A 1 100 ? -9.174 -2.503 18.518 1.00 98.31 100 HIS A C 1
ATOM 745 O O . HIS A 1 100 ? -10.293 -2.951 18.728 1.00 98.31 100 HIS A O 1
ATOM 751 N N . GLN A 1 101 ? -8.834 -1.948 17.349 1.00 98.44 101 GLN A N 1
ATOM 752 C CA . GLN A 1 101 ? -9.675 -1.981 16.146 1.00 98.44 101 GLN A CA 1
ATOM 753 C C . GLN A 1 101 ? -9.676 -3.357 15.478 1.00 98.44 101 GLN A C 1
ATOM 755 O O . GLN A 1 101 ? -10.708 -3.777 14.965 1.00 98.44 101 GLN A O 1
ATOM 760 N N . VAL A 1 102 ? -8.551 -4.077 15.507 1.00 96.50 102 VAL A N 1
ATOM 761 C CA . VAL A 1 102 ? -8.441 -5.448 14.992 1.00 96.50 102 VAL A CA 1
ATOM 762 C C . VAL A 1 102 ? -9.206 -6.420 15.883 1.00 96.50 102 VAL A C 1
ATOM 764 O O . VAL A 1 102 ? -9.949 -7.264 15.379 1.00 96.50 102 VAL A O 1
ATOM 767 N N . ASN A 1 103 ? -9.030 -6.314 17.201 1.00 95.00 103 ASN A N 1
ATOM 768 C CA . ASN A 1 103 ? -9.687 -7.190 18.156 1.00 95.00 103 ASN A CA 1
ATOM 769 C C . ASN A 1 103 ? -9.875 -6.511 19.519 1.00 95.00 103 ASN A C 1
ATOM 771 O O . ASN A 1 103 ? -8.906 -6.155 20.187 1.00 95.00 103 ASN A O 1
ATOM 775 N N . ALA A 1 104 ? -11.126 -6.434 19.977 1.00 93.00 104 ALA A N 1
ATOM 776 C CA . ALA A 1 104 ? -11.470 -5.867 21.278 1.00 93.00 104 ALA A CA 1
ATOM 777 C C . ALA A 1 104 ? -10.832 -6.626 22.457 1.00 93.00 104 ALA A C 1
ATOM 779 O O . ALA A 1 104 ? -10.634 -6.036 23.510 1.00 93.00 104 ALA A O 1
ATOM 780 N N . ALA A 1 105 ? -10.502 -7.912 22.281 1.00 93.81 105 ALA A N 1
ATOM 781 C CA . ALA A 1 105 ? -9.872 -8.760 23.297 1.00 93.81 105 ALA A CA 1
ATOM 782 C C . ALA A 1 105 ? -8.338 -8.852 23.151 1.00 93.81 105 ALA A C 1
ATOM 784 O O . ALA A 1 105 ? -7.728 -9.848 23.553 1.00 93.81 105 ALA A O 1
ATOM 785 N N . THR A 1 106 ? -7.704 -7.875 22.487 1.00 95.81 106 THR A N 1
ATOM 786 C CA . THR A 1 106 ? -6.268 -7.932 22.168 1.00 95.81 106 THR A CA 1
ATOM 787 C C . THR A 1 106 ? -5.388 -8.076 23.415 1.00 95.81 106 THR A C 1
ATOM 789 O O . THR A 1 106 ? -4.453 -8.884 23.433 1.00 95.81 106 THR A O 1
ATOM 792 N N . ASP A 1 107 ? -5.689 -7.337 24.480 1.00 96.12 107 ASP A N 1
ATOM 793 C CA . ASP A 1 107 ? -4.883 -7.348 25.699 1.00 96.12 107 ASP A CA 1
ATOM 794 C C . ASP A 1 107 ? -5.045 -8.664 26.463 1.00 96.12 107 ASP A C 1
ATOM 796 O O . ASP A 1 107 ? -4.054 -9.249 26.915 1.00 96.12 107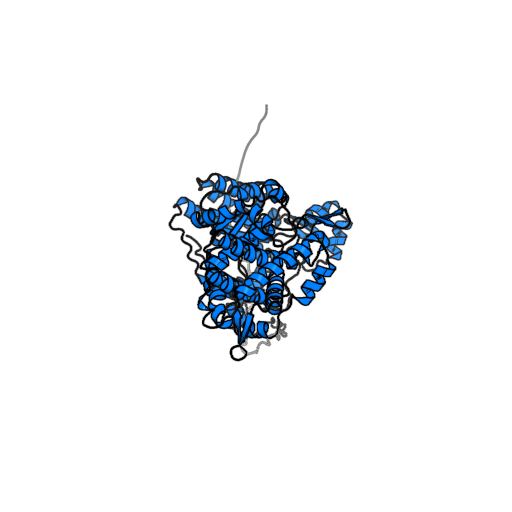 ASP A O 1
ATOM 800 N N . GLU A 1 108 ? -6.273 -9.184 26.549 1.00 96.31 108 GLU A N 1
ATOM 801 C CA . GLU A 1 108 ? -6.567 -10.475 27.165 1.00 96.31 108 GLU A CA 1
ATOM 802 C C . GLU A 1 108 ? -5.878 -11.619 26.423 1.00 96.31 108 GLU A C 1
ATOM 804 O O . GLU A 1 108 ? -5.220 -12.444 27.058 1.00 96.31 108 GLU A O 1
ATOM 809 N N . LEU A 1 109 ? -5.978 -11.661 25.091 1.00 95.31 109 LEU A N 1
ATOM 810 C CA . LEU A 1 109 ? -5.374 -12.721 24.281 1.00 95.31 109 LEU A CA 1
ATOM 811 C C . LEU A 1 109 ? -3.852 -12.687 24.351 1.00 95.31 109 LEU A C 1
ATOM 813 O O . LEU A 1 109 ? -3.213 -13.724 24.547 1.00 95.31 109 LEU A O 1
ATOM 817 N N . ARG A 1 110 ? -3.244 -11.500 24.256 1.00 97.19 110 ARG A N 1
ATOM 818 C CA . ARG A 1 110 ? -1.791 -11.374 24.387 1.00 97.19 110 ARG A CA 1
ATOM 819 C C . ARG A 1 110 ? -1.316 -11.793 25.781 1.00 97.19 110 ARG A C 1
ATOM 821 O O . ARG A 1 110 ? -0.291 -12.469 25.902 1.00 97.19 110 ARG A O 1
ATOM 828 N N . ALA A 1 111 ? -2.048 -11.421 26.834 1.00 97.62 111 ALA A N 1
ATOM 829 C CA . ALA A 1 111 ? -1.751 -11.833 28.206 1.00 97.62 111 ALA A CA 1
ATOM 830 C C . ALA A 1 111 ? -1.929 -13.346 28.413 1.00 97.62 111 ALA A C 1
ATOM 832 O O . ALA A 1 111 ? -1.123 -13.970 29.107 1.00 97.62 111 ALA A O 1
ATOM 833 N N . GLU A 1 112 ? -2.935 -13.951 27.782 1.00 96.56 112 GLU A N 1
ATOM 834 C CA . GLU A 1 112 ? -3.164 -15.395 27.797 1.00 96.56 112 GLU A CA 1
ATOM 835 C C . GLU A 1 112 ? -1.997 -16.154 27.149 1.00 96.56 112 GLU A C 1
ATOM 837 O O . GLU A 1 112 ? -1.442 -17.071 27.764 1.00 96.56 112 GLU A O 1
ATOM 842 N N . ILE A 1 113 ? -1.539 -15.713 25.970 1.00 96.75 113 ILE A N 1
ATOM 843 C CA . ILE A 1 113 ? -0.341 -16.263 25.321 1.00 96.75 113 ILE A CA 1
ATOM 844 C C . ILE A 1 113 ? 0.877 -16.083 26.235 1.00 96.75 113 ILE A C 1
ATOM 846 O O . ILE A 1 113 ? 1.655 -17.015 26.409 1.00 96.75 113 ILE A O 1
ATOM 850 N N . ALA A 1 114 ? 1.050 -14.931 26.886 1.00 97.44 114 ALA A N 1
ATOM 851 C CA . ALA A 1 114 ? 2.172 -14.717 27.803 1.00 97.44 114 ALA A CA 1
ATOM 852 C C . ALA A 1 114 ? 2.138 -15.641 29.040 1.00 97.44 114 ALA A C 1
ATOM 854 O O . ALA A 1 114 ? 3.193 -15.974 29.595 1.00 97.44 114 ALA A O 1
ATOM 855 N N . ALA A 1 115 ? 0.946 -16.066 29.464 1.00 96.62 115 ALA A N 1
ATOM 856 C CA . ALA A 1 115 ? 0.730 -16.964 30.594 1.00 96.62 115 ALA A CA 1
ATOM 857 C C . ALA A 1 115 ? 0.787 -18.459 30.222 1.00 96.62 115 ALA A C 1
ATOM 859 O O . ALA A 1 115 ? 0.793 -19.308 31.117 1.00 96.62 115 ALA A O 1
ATOM 860 N N . THR A 1 116 ? 0.851 -18.799 28.930 1.00 93.69 116 THR A N 1
ATOM 861 C CA . THR A 1 116 ? 0.877 -20.191 28.467 1.00 93.69 116 THR A CA 1
ATOM 862 C C . THR A 1 116 ? 2.129 -20.951 28.920 1.00 93.69 116 THR A C 1
ATOM 864 O O . THR A 1 116 ? 3.217 -20.391 29.089 1.00 93.69 116 THR A O 1
ATOM 867 N N . SER A 1 117 ? 1.995 -22.272 29.054 1.00 93.06 117 SER A N 1
ATOM 868 C CA . SER A 1 117 ? 3.117 -23.197 29.258 1.00 93.06 117 SER A CA 1
ATOM 869 C C . SER A 1 117 ? 3.674 -23.776 27.950 1.00 93.06 117 SER A C 1
ATOM 871 O O . SER A 1 117 ? 4.485 -24.701 28.004 1.00 93.06 117 SER A O 1
ATOM 873 N N . SER A 1 118 ? 3.220 -23.291 26.786 1.00 92.69 118 SER A N 1
ATOM 874 C CA . SER A 1 118 ? 3.740 -23.720 25.481 1.00 92.69 118 SER A CA 1
ATOM 875 C C . SER A 1 118 ? 5.261 -23.520 25.400 1.00 92.69 118 SER A C 1
ATOM 877 O O . SER A 1 118 ? 5.749 -22.447 25.774 1.00 92.69 118 SER A O 1
ATOM 879 N N . PRO A 1 119 ? 6.027 -24.499 24.876 1.00 94.75 119 PRO A N 1
ATOM 880 C CA . PRO A 1 119 ? 7.446 -24.299 24.587 1.00 94.75 119 PRO A CA 1
ATOM 881 C C . PRO A 1 119 ? 7.681 -23.200 23.536 1.00 94.75 119 PRO A C 1
ATOM 883 O O . PRO A 1 119 ? 8.760 -22.617 23.511 1.00 94.75 119 PRO A O 1
ATOM 886 N N . ASP A 1 120 ? 6.662 -22.878 22.731 1.00 97.06 120 ASP A N 1
ATOM 887 C CA . ASP A 1 120 ? 6.711 -21.883 21.653 1.00 97.06 120 ASP A CA 1
ATOM 888 C C . ASP A 1 120 ? 6.233 -20.491 22.079 1.00 97.06 120 ASP A C 1
ATOM 890 O O . ASP A 1 120 ? 6.040 -19.622 21.234 1.00 97.06 120 ASP A O 1
ATOM 894 N N . LYS A 1 121 ? 6.041 -20.250 23.382 1.00 97.38 121 LYS A N 1
ATOM 895 C CA . LYS A 1 121 ? 5.505 -18.987 23.916 1.00 97.38 121 LYS A CA 1
ATOM 896 C C . LYS A 1 121 ? 6.153 -17.735 23.314 1.00 97.38 121 LYS A C 1
ATOM 898 O O . LYS A 1 121 ? 5.443 -16.825 22.904 1.00 97.38 121 LYS A O 1
ATOM 903 N N . ASP A 1 122 ? 7.482 -17.680 23.261 1.00 98.25 122 ASP A N 1
ATOM 904 C CA . ASP A 1 122 ? 8.186 -16.485 22.780 1.00 98.25 122 ASP A CA 1
ATOM 905 C C . ASP A 1 122 ? 7.968 -16.267 21.273 1.00 98.25 122 ASP A C 1
ATOM 907 O O . ASP A 1 122 ? 7.858 -15.128 20.821 1.00 98.25 122 ASP A O 1
ATOM 911 N N . LEU A 1 123 ? 7.851 -17.351 20.498 1.00 98.38 123 LEU A N 1
ATOM 912 C CA . LEU A 1 123 ? 7.534 -17.296 19.071 1.00 98.38 123 LEU A CA 1
ATOM 913 C C . LEU A 1 123 ? 6.073 -16.891 18.839 1.00 98.38 123 LEU A C 1
ATOM 915 O O . LEU A 1 123 ? 5.808 -16.072 17.966 1.00 98.38 123 LEU A O 1
ATOM 919 N N . LEU A 1 124 ? 5.145 -17.398 19.654 1.00 98.50 124 LEU A N 1
ATOM 920 C CA . LEU A 1 124 ? 3.734 -17.006 19.619 1.00 98.50 124 LEU A CA 1
ATOM 921 C C . LEU A 1 124 ? 3.552 -15.523 19.936 1.00 98.50 124 LEU A C 1
ATOM 923 O O . LEU A 1 124 ? 2.853 -14.837 19.202 1.00 98.50 124 LEU A O 1
ATOM 927 N N . LEU A 1 125 ? 4.212 -15.012 20.981 1.00 98.44 125 LEU A N 1
ATOM 928 C CA . LEU A 1 125 ? 4.196 -13.580 21.293 1.00 98.44 125 LEU A CA 1
ATOM 929 C C . LEU A 1 125 ? 4.811 -12.757 20.163 1.00 98.44 125 LEU A C 1
ATOM 931 O O . LEU A 1 125 ? 4.292 -11.702 19.822 1.00 98.44 125 LEU A O 1
ATOM 935 N N . ASN A 1 126 ? 5.894 -13.245 19.553 1.00 98.19 126 ASN A N 1
ATOM 936 C CA . ASN A 1 126 ? 6.517 -12.542 18.442 1.00 98.19 126 ASN A CA 1
ATOM 937 C C . ASN A 1 126 ? 5.617 -12.471 17.200 1.00 98.19 126 ASN A C 1
ATOM 939 O O . ASN A 1 126 ? 5.569 -11.421 16.569 1.00 98.19 126 ASN A O 1
ATOM 943 N N . LEU A 1 127 ? 4.919 -13.557 16.861 1.00 98.25 127 LEU A N 1
ATOM 944 C CA . LEU A 1 127 ? 3.946 -13.588 15.766 1.00 98.25 127 LEU A CA 1
ATOM 945 C C . LEU A 1 127 ? 2.708 -12.746 16.089 1.00 98.25 127 LEU A C 1
ATOM 947 O O . LEU A 1 127 ? 2.248 -11.998 15.233 1.00 98.25 127 LEU A O 1
ATOM 951 N N . TYR A 1 128 ? 2.227 -12.790 17.334 1.00 98.06 128 TYR A N 1
ATOM 952 C CA . TYR A 1 128 ? 1.137 -11.929 17.790 1.00 98.06 128 TYR A CA 1
ATOM 953 C C . TYR A 1 128 ? 1.497 -10.450 17.630 1.00 98.06 128 TYR A C 1
ATOM 955 O O . TYR A 1 128 ? 0.722 -9.679 17.079 1.00 98.06 128 TYR A O 1
ATOM 963 N N . ASP A 1 129 ? 2.697 -10.052 18.058 1.00 97.00 129 ASP A N 1
ATOM 964 C CA . ASP A 1 129 ? 3.178 -8.672 17.931 1.00 97.00 129 ASP A CA 1
ATOM 965 C C . ASP A 1 129 ? 3.467 -8.274 16.472 1.00 97.00 129 ASP A C 1
ATOM 967 O O . ASP A 1 129 ? 3.446 -7.088 16.152 1.00 97.00 129 ASP A O 1
ATOM 971 N N . LEU A 1 130 ? 3.740 -9.245 15.592 1.00 97.12 130 LEU A N 1
ATOM 972 C CA . LEU A 1 130 ? 3.962 -9.035 14.158 1.00 97.12 130 LEU A CA 1
ATOM 973 C C . LEU A 1 130 ? 2.659 -8.810 13.383 1.00 97.12 130 LEU A C 1
ATOM 975 O O . LEU A 1 130 ? 2.665 -8.052 12.419 1.00 97.12 130 LEU A O 1
ATOM 979 N N . TYR A 1 131 ? 1.572 -9.471 13.780 1.00 96.75 131 TYR A N 1
ATOM 980 C CA . TYR A 1 131 ? 0.277 -9.397 13.093 1.00 96.75 131 TYR A CA 1
ATOM 981 C C . TYR A 1 131 ? -0.790 -8.609 13.859 1.00 96.75 131 TYR A C 1
ATOM 983 O O . TYR A 1 131 ? -1.887 -8.410 13.350 1.00 96.75 131 TYR A O 1
ATOM 991 N N . TYR A 1 132 ? -0.483 -8.165 15.080 1.00 97.06 132 TYR A N 1
ATOM 992 C CA . TYR A 1 132 ? -1.447 -7.573 16.015 1.00 97.06 132 TYR A CA 1
ATOM 993 C C . TYR A 1 132 ? -2.676 -8.461 16.265 1.00 97.06 132 TYR A C 1
ATOM 995 O O . TYR A 1 132 ? -3.790 -7.985 16.466 1.00 97.06 132 TYR A O 1
ATOM 1003 N N . GLY A 1 133 ? -2.454 -9.774 16.290 1.00 96.75 133 GLY A N 1
ATOM 1004 C CA . GLY A 1 133 ? -3.488 -10.773 16.515 1.00 96.75 133 GLY A CA 1
ATOM 1005 C C . GLY A 1 133 ? -2.970 -12.199 16.312 1.00 96.75 133 GLY A C 1
ATOM 1006 O O . GLY A 1 133 ? -1.843 -12.394 15.853 1.00 96.75 133 GLY A O 1
ATOM 1007 N N . PRO A 1 134 ? -3.776 -13.220 16.650 1.00 96.75 134 PRO A N 1
ATOM 1008 C CA . PRO A 1 134 ? -3.396 -14.625 16.537 1.00 96.75 134 PRO A CA 1
ATOM 1009 C C . PRO A 1 134 ? -3.629 -15.222 15.133 1.00 96.75 134 PRO A C 1
ATOM 1011 O O . PRO A 1 134 ? -3.771 -16.441 15.016 1.00 96.75 134 PRO A O 1
ATOM 1014 N N . TRP A 1 135 ? -3.686 -14.395 14.084 1.00 96.62 135 TRP A N 1
ATOM 1015 C CA . TRP A 1 135 ? -4.041 -14.793 12.717 1.00 96.62 135 TRP A CA 1
ATOM 1016 C C . TRP A 1 135 ? -2.891 -14.557 11.739 1.00 96.62 135 TRP A C 1
ATOM 1018 O O . TRP A 1 135 ? -2.253 -13.506 11.770 1.00 96.62 135 TRP A O 1
ATOM 1028 N N . ASP A 1 136 ? -2.629 -15.530 10.868 1.00 94.44 136 ASP A N 1
ATOM 1029 C CA . ASP A 1 136 ? -1.616 -15.403 9.821 1.00 94.44 136 ASP A CA 1
ATOM 1030 C C . ASP A 1 136 ? -2.162 -14.620 8.623 1.00 94.44 136 ASP A C 1
ATOM 1032 O O . ASP A 1 136 ? -2.874 -15.162 7.773 1.00 94.44 136 ASP A O 1
ATOM 1036 N N . MET A 1 137 ? -1.795 -13.342 8.532 1.00 88.94 137 MET A N 1
ATOM 1037 C CA . MET A 1 137 ? -2.225 -12.460 7.440 1.00 88.94 137 MET A CA 1
ATOM 1038 C C . MET A 1 137 ? -1.712 -12.906 6.058 1.00 88.94 137 MET A C 1
ATOM 1040 O O . MET A 1 137 ? -2.227 -12.441 5.044 1.00 88.94 137 MET A O 1
ATOM 1044 N N . LEU A 1 138 ? -0.715 -13.800 5.988 1.00 87.50 138 LEU A N 1
ATOM 1045 C CA . LEU A 1 138 ? -0.207 -14.359 4.728 1.00 87.50 138 LEU A CA 1
ATOM 1046 C C . LEU A 1 138 ? -0.866 -15.695 4.341 1.00 87.50 138 LEU A C 1
ATOM 1048 O O . LEU A 1 138 ? -0.636 -16.181 3.234 1.00 87.50 138 LEU A O 1
ATOM 1052 N N . ASP A 1 139 ? -1.688 -16.278 5.220 1.00 88.31 139 ASP A N 1
ATOM 1053 C CA . ASP A 1 139 ? -2.443 -17.515 4.977 1.00 88.31 139 ASP A CA 1
ATOM 1054 C C . ASP A 1 139 ? -3.932 -17.325 5.306 1.00 88.31 139 ASP A C 1
ATOM 1056 O O . ASP A 1 139 ? -4.536 -18.092 6.057 1.00 88.31 139 ASP A O 1
ATOM 1060 N N . HIS A 1 140 ? -4.529 -16.284 4.717 1.00 86.31 140 HIS A N 1
ATOM 1061 C CA . HIS A 1 140 ? -5.965 -15.987 4.796 1.00 86.31 140 HIS A CA 1
ATOM 1062 C C . HIS A 1 140 ? -6.496 -15.854 6.233 1.00 86.31 140 HIS A C 1
ATOM 1064 O O . HIS A 1 140 ? -7.565 -16.378 6.547 1.00 86.31 140 HIS A O 1
ATOM 1070 N N . ASP A 1 141 ? -5.731 -15.191 7.103 1.00 91.31 141 ASP A N 1
ATOM 1071 C CA . ASP A 1 141 ? -6.066 -14.954 8.510 1.00 91.31 141 ASP A CA 1
ATOM 1072 C C . ASP A 1 141 ? -6.342 -16.245 9.308 1.00 91.31 141 ASP A C 1
ATOM 1074 O O . ASP A 1 141 ? -7.088 -16.238 10.291 1.00 91.31 141 ASP A O 1
ATOM 1078 N N . LYS A 1 142 ? -5.741 -17.381 8.925 1.00 94.31 142 LYS A N 1
ATOM 1079 C CA . LYS A 1 142 ? -5.890 -18.617 9.705 1.00 94.31 142 LYS A CA 1
ATOM 1080 C C . LYS A 1 142 ? -5.318 -18.442 11.115 1.00 94.31 142 LYS A C 1
ATOM 1082 O O . LYS A 1 142 ? -4.202 -17.934 11.260 1.00 94.31 142 LYS A O 1
ATOM 1087 N N . PRO A 1 143 ? -6.025 -18.903 12.163 1.00 96.81 143 PRO A N 1
ATOM 1088 C CA . PRO A 1 143 ? -5.535 -18.780 13.525 1.00 96.81 143 PRO A CA 1
ATOM 1089 C C . PRO A 1 143 ? -4.338 -19.708 13.767 1.00 96.81 143 PRO A C 1
ATOM 1091 O O . PRO A 1 143 ? -4.415 -20.920 13.548 1.00 96.81 143 PRO A O 1
ATOM 1094 N N . PHE A 1 144 ? -3.237 -19.155 14.275 1.00 97.00 144 PHE A N 1
ATOM 1095 C CA . PHE A 1 144 ? -2.091 -19.934 14.763 1.00 97.00 144 PHE A CA 1
ATOM 1096 C C . PHE A 1 144 ? -2.146 -20.196 16.274 1.00 97.00 144 PHE A C 1
ATOM 1098 O O . PHE A 1 144 ? -1.398 -21.032 16.794 1.00 97.00 144 PHE A O 1
ATOM 1105 N N . TYR A 1 145 ? -3.041 -19.500 16.974 1.00 96.50 145 TYR A N 1
ATOM 1106 C CA . TYR A 1 145 ? -3.336 -19.675 18.389 1.00 96.50 145 TYR A CA 1
ATOM 1107 C C . TYR A 1 145 ? -4.847 -19.524 18.620 1.00 96.50 145 TYR A C 1
ATOM 1109 O O . TYR A 1 145 ? -5.459 -18.569 18.154 1.00 96.50 145 TYR A O 1
ATOM 1117 N N . GLY A 1 146 ? -5.454 -20.464 19.343 1.00 94.38 146 GLY A N 1
ATOM 1118 C CA . GLY A 1 146 ? -6.907 -20.571 19.452 1.00 94.38 146 GLY A CA 1
ATOM 1119 C C . GLY A 1 146 ? -7.548 -21.205 18.212 1.00 94.38 146 GLY A C 1
ATOM 1120 O O . GLY A 1 146 ? -6.881 -21.839 17.396 1.00 94.38 146 GLY A O 1
ATOM 1121 N N . SER A 1 147 ? -8.870 -21.086 18.107 1.00 93.12 147 SER A N 1
ATOM 1122 C CA . SER A 1 147 ? -9.662 -21.634 16.993 1.00 93.12 147 SER A CA 1
ATOM 1123 C C . SER A 1 147 ? -10.636 -20.637 16.377 1.00 93.12 147 SER A C 1
ATOM 1125 O O . SER A 1 147 ? -11.393 -21.020 15.492 1.00 93.12 147 SER A O 1
ATOM 1127 N N . GLU A 1 148 ? -10.664 -19.406 16.878 1.00 92.31 148 GLU A N 1
ATOM 1128 C CA . GLU A 1 148 ? -11.592 -18.388 16.401 1.00 92.31 148 GLU A CA 1
ATOM 1129 C C . GLU A 1 148 ? -11.037 -17.745 15.130 1.00 92.31 148 GLU A C 1
ATOM 1131 O O . GLU A 1 148 ? -9.872 -17.335 15.086 1.00 92.31 148 GLU A O 1
ATOM 1136 N N . ASP A 1 149 ? -11.878 -17.656 14.105 1.00 92.75 149 ASP A N 1
ATOM 1137 C CA . ASP A 1 149 ? -11.561 -16.918 12.887 1.00 92.75 149 ASP A CA 1
ATOM 1138 C C . ASP A 1 149 ? -11.449 -15.418 13.195 1.00 92.75 149 ASP A C 1
ATOM 1140 O O . ASP A 1 149 ? -12.056 -14.908 14.145 1.00 92.75 149 ASP A O 1
ATOM 1144 N N . ARG A 1 150 ? -10.687 -14.688 12.374 1.00 92.50 150 ARG A N 1
ATOM 1145 C CA . ARG A 1 150 ? -10.630 -13.227 12.465 1.00 92.50 150 ARG A CA 1
ATOM 1146 C C . ARG A 1 150 ? -12.032 -12.654 12.216 1.00 92.50 150 ARG A C 1
ATOM 1148 O O . ARG A 1 150 ? -12.614 -12.943 11.167 1.00 92.50 150 ARG A O 1
ATOM 1155 N N . PRO A 1 151 ? -12.604 -11.854 13.136 1.00 92.38 151 PRO A N 1
ATOM 1156 C CA . PRO A 1 151 ? -13.935 -11.293 12.934 1.00 92.38 151 PRO A CA 1
ATOM 1157 C C . PRO A 1 151 ? -13.973 -10.420 11.678 1.00 92.38 151 PRO A C 1
ATOM 1159 O O . PRO A 1 151 ? -13.162 -9.510 11.532 1.00 92.38 151 PRO A O 1
ATOM 1162 N N . ALA A 1 152 ? -14.938 -10.659 10.786 1.00 90.62 152 ALA A N 1
ATOM 1163 C CA . ALA A 1 152 ? -15.044 -9.909 9.531 1.00 90.62 152 ALA A CA 1
ATOM 1164 C C . ALA A 1 152 ? -15.267 -8.403 9.754 1.00 90.62 152 ALA A C 1
ATOM 1166 O O . ALA A 1 152 ? -14.765 -7.590 8.993 1.00 90.62 152 ALA A O 1
ATOM 1167 N N . GLY A 1 153 ? -15.998 -8.023 10.806 1.00 92.50 153 GLY A N 1
ATOM 1168 C CA . GLY A 1 153 ? -16.172 -6.623 11.212 1.00 92.50 153 GLY A CA 1
ATOM 1169 C C . GLY A 1 153 ? -15.071 -6.096 12.137 1.00 92.50 153 GLY A C 1
ATOM 1170 O O . GLY A 1 153 ? -15.235 -5.015 12.704 1.00 92.50 153 GLY A O 1
ATOM 1171 N N . ALA A 1 154 ? -14.004 -6.876 12.343 1.00 96.06 154 ALA A N 1
ATOM 1172 C CA . ALA A 1 154 ? -12.982 -6.649 13.357 1.00 96.06 154 ALA A CA 1
ATOM 1173 C C . ALA A 1 154 ? -13.622 -6.284 14.713 1.00 96.06 154 ALA A C 1
ATOM 1175 O O . ALA A 1 154 ? -14.584 -6.931 15.132 1.00 96.06 154 ALA A O 1
ATOM 1176 N N . ALA A 1 155 ? -13.130 -5.250 15.390 1.00 97.44 155 ALA A N 1
ATOM 1177 C CA . ALA A 1 155 ? -13.720 -4.715 16.615 1.00 97.44 155 ALA A CA 1
ATOM 1178 C C . ALA A 1 155 ? -14.537 -3.431 16.391 1.00 97.44 155 ALA A C 1
ATOM 1180 O O . ALA A 1 155 ? -14.850 -2.721 17.346 1.00 97.44 155 ALA A O 1
ATOM 1181 N N . PHE A 1 156 ? -14.888 -3.108 15.142 1.00 98.38 156 PHE A N 1
ATOM 1182 C CA . PHE A 1 156 ? -15.716 -1.935 14.856 1.00 98.38 156 PHE A CA 1
ATOM 1183 C C . PHE A 1 156 ? -17.205 -2.164 15.122 1.00 98.38 156 PHE A C 1
ATOM 1185 O O . PHE A 1 156 ? -17.971 -1.204 15.203 1.00 98.38 156 PHE A O 1
ATOM 1192 N N . TYR A 1 157 ? -17.618 -3.425 15.223 1.00 98.06 157 TYR A N 1
ATOM 1193 C CA . TYR A 1 157 ? -18.990 -3.846 15.477 1.00 98.06 157 TYR A CA 1
ATOM 1194 C C . TYR A 1 157 ? -19.008 -4.904 16.589 1.00 98.06 157 TYR A C 1
ATOM 1196 O O . TYR A 1 157 ? -17.992 -5.570 16.810 1.00 98.06 157 TYR A O 1
ATOM 1204 N N . PRO A 1 158 ? -20.146 -5.131 17.272 1.00 96.31 158 PRO A N 1
ATOM 1205 C CA . PRO A 1 158 ? -20.240 -6.210 18.246 1.00 96.31 158 PRO A CA 1
ATOM 1206 C C . PRO A 1 158 ? -19.994 -7.566 17.572 1.00 96.31 158 PRO A C 1
ATOM 1208 O O . PRO A 1 158 ? -20.542 -7.837 16.504 1.00 96.31 158 PRO A O 1
ATOM 1211 N N . AL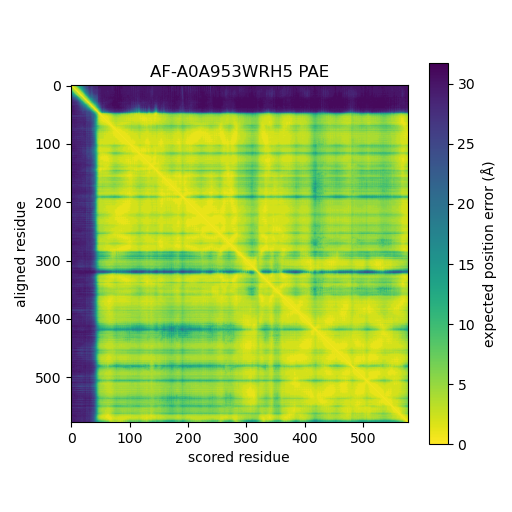A A 1 159 ? -19.204 -8.437 18.205 1.00 91.94 159 ALA A N 1
ATOM 1212 C CA . ALA A 1 159 ? -18.786 -9.717 17.620 1.00 91.94 159 ALA A CA 1
ATOM 1213 C C . ALA A 1 159 ? -19.954 -10.670 17.283 1.00 91.94 159 ALA A C 1
ATOM 1215 O O . ALA A 1 159 ? -19.820 -11.552 16.440 1.00 91.94 159 ALA A O 1
ATOM 1216 N N . ASP A 1 160 ? -21.101 -10.500 17.940 1.00 92.62 160 ASP A N 1
ATOM 1217 C CA . ASP A 1 160 ? -22.331 -11.269 17.742 1.00 92.62 160 ASP A CA 1
ATOM 1218 C C . ASP A 1 160 ? -23.375 -10.536 16.873 1.00 92.62 160 ASP A C 1
ATOM 1220 O O . ASP A 1 160 ? -24.500 -11.018 16.732 1.00 92.62 160 ASP A O 1
ATOM 1224 N N . MET A 1 161 ? -23.039 -9.370 16.308 1.00 95.88 161 MET A N 1
ATOM 1225 C CA . MET A 1 161 ? -23.941 -8.591 15.459 1.00 95.88 161 MET A CA 1
ATOM 1226 C C . MET A 1 161 ? -24.027 -9.186 14.049 1.00 95.88 161 MET A C 1
ATOM 1228 O O . MET A 1 161 ? -23.021 -9.373 13.364 1.00 95.88 161 MET A O 1
ATOM 1232 N N . SER A 1 162 ? -25.252 -9.423 13.580 1.00 94.56 162 SER A N 1
ATOM 1233 C CA . SER A 1 162 ? -25.505 -9.824 12.186 1.00 94.56 162 SER A CA 1
ATOM 1234 C C . SER A 1 162 ? -25.675 -8.617 11.257 1.00 94.56 162 SER A C 1
ATOM 1236 O O . SER A 1 162 ? -26.001 -7.512 11.703 1.00 94.56 162 SER A O 1
ATOM 1238 N N . LYS A 1 163 ? -25.518 -8.820 9.940 1.00 93.56 163 LYS A N 1
ATOM 1239 C CA . LYS A 1 163 ? -25.808 -7.761 8.960 1.00 93.56 163 LYS A CA 1
ATOM 1240 C C . LYS A 1 163 ? -27.277 -7.351 9.003 1.00 93.56 163 LYS A C 1
ATOM 1242 O O . LYS A 1 163 ? -27.584 -6.164 9.007 1.00 93.56 163 LYS A O 1
ATOM 1247 N N . GLU A 1 164 ? -28.173 -8.325 9.130 1.00 96.50 164 GLU A N 1
ATOM 1248 C CA . GLU A 1 164 ? -29.616 -8.110 9.204 1.00 96.50 164 GLU A CA 1
ATOM 1249 C C . GLU A 1 164 ? -30.017 -7.286 10.434 1.00 96.50 164 GLU A C 1
ATOM 1251 O O . GLU A 1 164 ? -30.945 -6.482 10.360 1.00 96.50 164 GLU A O 1
ATOM 1256 N N . GLU A 1 165 ? -29.320 -7.466 11.560 1.00 96.94 165 GLU A N 1
ATOM 1257 C CA . GLU A 1 165 ? -29.521 -6.660 12.768 1.00 96.94 165 GLU A CA 1
ATOM 1258 C C . GLU A 1 165 ? -29.125 -5.196 12.533 1.00 96.94 165 GLU A C 1
ATOM 1260 O O . GLU A 1 165 ? -29.921 -4.299 12.810 1.00 96.94 165 GLU A O 1
ATOM 1265 N N . PHE A 1 166 ? -27.939 -4.951 11.965 1.00 97.06 166 PHE A N 1
ATOM 1266 C CA . PHE A 1 166 ? -27.456 -3.604 11.644 1.00 97.06 166 PHE A CA 1
ATOM 1267 C C . PHE A 1 166 ? -28.364 -2.888 10.632 1.00 97.06 166 PHE A C 1
ATOM 1269 O O . PHE A 1 166 ? -28.808 -1.760 10.859 1.00 97.06 166 PHE A O 1
ATOM 1276 N N . GLU A 1 167 ? -28.691 -3.555 9.524 1.00 96.00 167 GLU A N 1
ATOM 1277 C CA . GLU A 1 167 ? -29.566 -3.012 8.480 1.00 96.00 167 GLU A CA 1
ATOM 1278 C C . GLU A 1 167 ? -30.991 -2.788 9.003 1.00 96.00 167 GLU A C 1
ATOM 1280 O O . GLU A 1 167 ? -31.619 -1.766 8.707 1.00 96.00 167 GLU A O 1
ATOM 1285 N N . GLY A 1 168 ? -31.490 -3.717 9.823 1.00 97.81 168 GLY A N 1
ATOM 1286 C CA . GLY A 1 168 ? -32.777 -3.605 10.498 1.00 97.81 168 GLY A CA 1
ATOM 1287 C C . GLY A 1 168 ? -32.835 -2.415 11.454 1.00 97.81 168 GLY A C 1
ATOM 1288 O O . GLY A 1 168 ? -33.844 -1.706 11.470 1.00 97.81 168 GLY A O 1
ATOM 1289 N N . TRP A 1 169 ? -31.752 -2.150 12.197 1.00 98.00 169 TRP A N 1
ATOM 1290 C CA . TRP A 1 169 ? -31.651 -0.985 13.077 1.00 98.00 169 TRP A CA 1
ATOM 1291 C C . TRP A 1 169 ? -31.766 0.317 12.292 1.00 98.00 169 TRP A C 1
ATOM 1293 O O . TRP A 1 169 ? -32.634 1.133 12.592 1.00 98.00 169 TRP A O 1
ATOM 1303 N N . ILE A 1 170 ? -30.952 0.485 11.248 1.00 96.31 170 ILE A N 1
ATOM 1304 C CA . ILE A 1 170 ? -30.944 1.696 10.414 1.00 96.31 170 ILE A CA 1
ATOM 1305 C C . ILE A 1 170 ? -32.296 1.915 9.722 1.00 96.31 170 ILE A C 1
ATOM 1307 O O . ILE A 1 170 ? -32.739 3.051 9.555 1.00 96.31 170 ILE A O 1
ATOM 1311 N N . ALA A 1 171 ? -32.973 0.841 9.309 1.00 97.31 171 ALA A N 1
ATOM 1312 C CA . ALA A 1 171 ? -34.303 0.940 8.717 1.00 97.31 171 ALA A CA 1
ATOM 1313 C C . ALA A 1 171 ? -35.367 1.398 9.733 1.00 97.31 171 ALA A C 1
ATOM 1315 O O . ALA A 1 171 ? -36.295 2.121 9.361 1.00 97.31 171 ALA A O 1
ATOM 1316 N N . ALA A 1 172 ? -35.243 0.977 10.995 1.00 97.88 172 ALA A N 1
ATOM 1317 C CA . ALA A 1 172 ? -36.145 1.356 12.080 1.00 97.88 172 ALA A CA 1
ATOM 1318 C C . ALA A 1 172 ? -35.841 2.747 12.667 1.00 97.88 172 ALA A C 1
ATOM 1320 O O . ALA A 1 172 ? -36.777 3.424 13.096 1.00 97.88 172 ALA A O 1
ATOM 1321 N N . HIS A 1 173 ? -34.576 3.179 12.620 1.00 97.56 173 HIS A N 1
ATOM 1322 C CA . HIS A 1 173 ? -34.070 4.454 13.141 1.00 97.56 173 HIS A CA 1
ATOM 1323 C C . HIS A 1 173 ? -33.286 5.210 12.050 1.00 97.56 173 HIS A C 1
ATOM 1325 O O . HIS A 1 173 ? -32.052 5.261 12.078 1.00 97.56 173 HIS A O 1
ATOM 1331 N N . PRO A 1 174 ? -33.962 5.785 11.034 1.00 96.12 174 PRO A N 1
ATOM 1332 C CA . PRO A 1 174 ? -33.287 6.466 9.928 1.00 96.12 174 PRO A CA 1
ATOM 1333 C C . PRO A 1 174 ? -32.386 7.634 10.356 1.00 96.12 174 PRO A C 1
ATOM 1335 O O . PRO A 1 174 ? -31.475 7.998 9.615 1.00 96.12 174 PRO A O 1
ATOM 1338 N N . GLU A 1 175 ? -32.642 8.223 11.524 1.00 97.56 175 GLU A N 1
ATOM 1339 C CA . GLU A 1 175 ? -31.829 9.262 12.156 1.00 97.56 175 GLU A CA 1
ATOM 1340 C C . GLU A 1 175 ? -30.421 8.790 12.541 1.00 97.56 175 GLU A C 1
ATOM 1342 O O . GLU A 1 175 ? -29.488 9.589 12.502 1.00 97.56 175 GLU A O 1
ATOM 1347 N N . ASP A 1 176 ? -30.247 7.502 12.837 1.00 97.50 176 ASP A N 1
ATOM 1348 C CA . ASP A 1 176 ? -28.963 6.928 13.245 1.00 97.50 176 ASP A CA 1
ATOM 1349 C C . ASP A 1 176 ? -28.077 6.582 12.047 1.00 97.50 176 ASP A C 1
ATOM 1351 O O . ASP A 1 176 ? -26.872 6.372 12.195 1.00 97.50 176 ASP A O 1
ATOM 1355 N N . LYS A 1 177 ? -28.660 6.528 10.842 1.00 93.81 177 LYS A N 1
ATOM 1356 C CA . LYS A 1 177 ? -27.998 6.031 9.633 1.00 93.81 177 LYS A CA 1
ATOM 1357 C C . LYS A 1 177 ? -26.637 6.675 9.401 1.00 93.81 177 LYS A C 1
ATOM 1359 O O . LYS A 1 177 ? -25.677 5.961 9.139 1.00 93.81 177 LYS A O 1
ATOM 1364 N N . GLU A 1 178 ? -26.567 8.003 9.463 1.00 92.56 178 GLU A N 1
ATOM 1365 C CA . GLU A 1 178 ? -25.339 8.755 9.186 1.00 92.56 178 GLU A CA 1
ATOM 1366 C C . GLU A 1 178 ? -24.233 8.402 10.187 1.00 92.56 178 GLU A C 1
ATOM 1368 O O . GLU A 1 178 ? -23.117 8.083 9.785 1.00 92.56 178 GLU A O 1
ATOM 1373 N N . ALA A 1 179 ? -24.561 8.359 11.481 1.00 97.56 179 ALA A N 1
ATOM 1374 C CA . ALA A 1 179 ? -23.612 7.980 12.520 1.00 97.56 179 ALA A CA 1
ATOM 1375 C C . ALA A 1 179 ? -23.189 6.507 12.403 1.00 97.56 179 ALA A C 1
ATOM 1377 O O . ALA A 1 179 ? -22.026 6.185 12.627 1.00 97.56 179 ALA A O 1
ATOM 1378 N N . PHE A 1 180 ? -24.098 5.611 12.012 1.00 97.75 180 PHE A N 1
ATOM 1379 C CA . PHE A 1 180 ? -23.814 4.180 11.891 1.00 97.75 180 PHE A CA 1
ATOM 1380 C C . PHE A 1 180 ? -22.915 3.839 10.701 1.00 97.75 180 PHE A C 1
ATOM 1382 O O . PHE A 1 180 ? -22.074 2.951 10.825 1.00 97.75 180 PHE A O 1
ATOM 1389 N N . ILE A 1 181 ? -23.066 4.529 9.566 1.00 91.62 181 ILE A N 1
ATOM 1390 C CA . ILE A 1 181 ? -22.223 4.311 8.375 1.00 91.62 181 ILE A CA 1
ATOM 1391 C C . ILE A 1 181 ? -20.979 5.203 8.349 1.00 91.62 181 ILE A C 1
ATOM 1393 O O . ILE A 1 181 ? -20.144 5.047 7.466 1.00 91.62 181 ILE A O 1
ATOM 1397 N N . SER A 1 182 ? -20.860 6.146 9.288 1.00 94.12 182 SER A N 1
ATOM 1398 C CA . SER A 1 182 ? -19.670 6.985 9.422 1.00 94.12 182 SER A CA 1
ATOM 1399 C C . SER A 1 182 ? -18.421 6.123 9.587 1.00 94.12 182 SER A C 1
ATOM 1401 O O . SER A 1 182 ? -18.435 5.132 10.325 1.00 94.12 182 SER A O 1
ATOM 1403 N N . GLY A 1 183 ? -17.332 6.536 8.938 1.00 92.62 183 GLY A N 1
ATOM 1404 C CA . GLY A 1 183 ? -16.029 5.902 9.111 1.00 92.62 183 GLY A CA 1
ATOM 1405 C C . GLY A 1 183 ? -15.408 6.136 10.484 1.00 92.62 183 GLY A C 1
ATOM 1406 O O . GLY A 1 183 ? -14.520 5.387 10.862 1.00 92.62 183 GLY A O 1
ATOM 1407 N N . TYR A 1 184 ? -15.910 7.111 11.248 1.00 97.94 184 TYR A N 1
ATOM 1408 C CA . TYR A 1 184 ? -15.333 7.559 12.520 1.00 97.94 184 TYR A CA 1
ATOM 1409 C C . TYR A 1 184 ? -16.186 7.172 13.736 1.00 97.94 184 TYR A C 1
ATOM 1411 O O . TYR A 1 184 ? -16.245 7.902 14.725 1.00 97.94 184 TYR A O 1
ATOM 1419 N N . THR A 1 185 ? -16.906 6.051 13.656 1.00 98.69 185 THR A N 1
ATOM 1420 C CA . THR A 1 185 ? -17.704 5.519 14.770 1.00 98.69 185 THR A CA 1
ATOM 1421 C C . THR A 1 185 ? -17.535 4.013 14.909 1.00 98.69 185 THR A C 1
ATOM 1423 O O . THR A 1 185 ? -17.520 3.294 13.910 1.00 98.69 185 THR A O 1
ATOM 1426 N N . VAL A 1 186 ? -17.488 3.514 16.142 1.00 98.62 186 VAL A N 1
ATOM 1427 C CA . VAL A 1 186 ? -17.690 2.087 16.434 1.00 98.62 186 VAL A CA 1
ATOM 1428 C C . VAL A 1 186 ? -19.152 1.834 16.770 1.00 98.62 186 VAL A C 1
ATOM 1430 O O . VAL A 1 186 ? -19.838 2.709 17.299 1.00 98.62 186 VAL A O 1
ATOM 1433 N N . ILE A 1 187 ? -19.648 0.643 16.462 1.00 98.62 187 ILE A N 1
ATOM 1434 C CA . ILE A 1 187 ? -20.985 0.210 16.850 1.00 98.62 187 ILE A CA 1
ATOM 1435 C C . ILE A 1 187 ? -20.870 -0.640 18.106 1.00 98.62 187 ILE A C 1
ATOM 1437 O O . ILE A 1 187 ? -20.139 -1.626 18.145 1.00 98.62 187 ILE A O 1
ATOM 1441 N N . GLU A 1 188 ? -21.633 -0.275 19.127 1.00 97.81 188 GLU A N 1
ATOM 1442 C CA . GLU A 1 188 ? -21.671 -0.977 20.404 1.00 97.81 188 GLU A CA 1
ATOM 1443 C C . GLU A 1 188 ? -23.092 -1.414 20.741 1.00 97.81 188 GLU A C 1
ATOM 1445 O O . GLU A 1 188 ? -24.073 -0.789 20.326 1.00 97.81 188 GLU A O 1
ATOM 1450 N N . ARG A 1 189 ? -23.200 -2.455 21.572 1.00 96.94 189 ARG A N 1
ATOM 1451 C CA . ARG A 1 189 ? -24.473 -2.819 22.193 1.00 96.94 189 ARG A CA 1
ATOM 1452 C C . ARG A 1 189 ? -24.824 -1.847 23.314 1.00 96.94 189 ARG A C 1
ATOM 1454 O O . ARG A 1 189 ? -23.967 -1.441 24.098 1.00 96.94 189 ARG A O 1
ATOM 1461 N N . THR A 1 190 ? -26.099 -1.502 23.416 1.00 95.44 190 THR A N 1
ATOM 1462 C CA . THR A 1 190 ? -26.661 -0.820 24.586 1.00 95.44 190 THR A CA 1
ATOM 1463 C C . THR A 1 190 ? -27.097 -1.837 25.646 1.00 95.44 190 THR A C 1
ATOM 1465 O O . THR A 1 190 ? -27.295 -3.017 25.352 1.00 95.44 190 THR A O 1
ATOM 1468 N N . ASP A 1 191 ? -27.281 -1.389 26.893 1.00 93.75 191 ASP A N 1
ATOM 1469 C CA . ASP A 1 191 ? -27.676 -2.258 28.019 1.00 93.75 191 ASP A CA 1
ATOM 1470 C C . ASP A 1 191 ? -29.021 -2.981 27.802 1.00 93.75 191 ASP A C 1
ATOM 1472 O O . ASP A 1 191 ? -29.272 -4.035 28.387 1.00 93.75 191 ASP A O 1
ATOM 1476 N N . ASP A 1 192 ? -29.905 -2.419 26.976 1.00 93.44 192 ASP A N 1
ATOM 1477 C CA . ASP A 1 192 ? -31.196 -3.000 26.596 1.00 93.44 192 ASP A CA 1
ATOM 1478 C C . ASP A 1 192 ? -31.127 -3.902 25.349 1.00 93.44 192 ASP A C 1
ATOM 1480 O O . ASP A 1 192 ? -32.157 -4.408 24.900 1.00 93.44 192 ASP A O 1
ATOM 1484 N N . GLY A 1 193 ? -29.924 -4.153 24.824 1.00 91.69 193 GLY A N 1
ATOM 1485 C CA . GLY A 1 193 ? -29.676 -5.031 23.679 1.00 91.69 193 GLY A CA 1
ATOM 1486 C C . GLY A 1 193 ? -29.838 -4.363 22.312 1.00 91.69 193 GLY A C 1
ATOM 1487 O O . GLY A 1 193 ? -29.802 -5.065 21.305 1.00 91.69 193 GLY A O 1
ATOM 1488 N N . GLY A 1 194 ? -30.021 -3.042 22.266 1.00 95.69 194 GLY A N 1
ATOM 1489 C CA . GLY A 1 194 ? -29.976 -2.253 21.035 1.00 95.69 194 GLY A CA 1
ATOM 1490 C C . GLY A 1 194 ? -28.553 -1.957 20.554 1.00 95.69 194 GLY A C 1
ATOM 1491 O O . GLY A 1 194 ? -27.576 -2.489 21.087 1.00 95.69 194 GLY A O 1
ATOM 1492 N N . LEU A 1 195 ? -28.442 -1.096 19.539 1.00 98.31 195 LEU A N 1
ATOM 1493 C CA . LEU A 1 195 ? -27.173 -0.641 18.972 1.00 98.31 195 LEU A CA 1
ATOM 1494 C C . LEU A 1 195 ? -27.017 0.872 19.154 1.00 98.31 195 LEU A C 1
ATOM 1496 O O . LEU A 1 195 ? -27.989 1.620 19.110 1.00 98.31 195 LEU A O 1
ATOM 1500 N N . LYS A 1 196 ? -25.782 1.338 19.313 1.00 98.12 196 LYS A N 1
ATOM 1501 C CA . LYS A 1 196 ? -25.431 2.764 19.263 1.00 98.12 196 LYS A CA 1
ATOM 1502 C C . LYS A 1 196 ? -24.131 2.953 18.487 1.00 98.12 196 LYS A C 1
ATOM 1504 O O . LYS A 1 196 ? -23.256 2.093 18.538 1.00 98.12 196 LYS A O 1
ATOM 1509 N N . ALA A 1 197 ? -23.994 4.093 17.821 1.00 98.62 197 ALA A N 1
ATOM 1510 C CA . ALA A 1 197 ? -22.724 4.537 17.261 1.00 98.62 197 ALA A CA 1
ATOM 1511 C C . ALA A 1 197 ? -21.975 5.382 18.301 1.00 98.62 197 ALA A C 1
ATOM 1513 O O . ALA A 1 197 ? -22.520 6.364 18.807 1.00 98.62 197 ALA A O 1
ATOM 1514 N N . VAL A 1 198 ? -20.739 5.004 18.620 1.00 98.75 198 VAL A N 1
ATOM 1515 C CA . VAL A 1 198 ? -19.841 5.748 19.509 1.00 98.75 198 VAL A CA 1
ATOM 1516 C C . VAL A 1 198 ? -18.747 6.399 18.659 1.00 98.75 198 VAL A C 1
ATOM 1518 O O . VAL A 1 198 ? -18.040 5.679 17.950 1.00 98.75 198 VAL A O 1
ATOM 1521 N N . PRO A 1 199 ? -18.602 7.734 18.685 1.00 98.75 199 PRO A N 1
ATOM 1522 C CA . PRO A 1 199 ? -17.555 8.436 17.943 1.00 98.75 199 PRO A CA 1
ATOM 1523 C C . PRO A 1 199 ? -16.142 7.999 18.354 1.00 98.75 199 PRO A C 1
ATOM 1525 O O . PRO A 1 199 ? -15.901 7.690 19.523 1.00 98.75 199 PRO A O 1
ATOM 1528 N N . TYR A 1 200 ? -15.196 7.990 17.416 1.00 98.81 200 TYR A N 1
ATOM 1529 C CA . TYR A 1 200 ? -13.809 7.574 17.655 1.00 98.81 200 TYR A CA 1
ATOM 1530 C C . TYR A 1 200 ? -13.115 8.403 18.737 1.00 98.81 200 TYR A C 1
ATOM 1532 O O . TYR A 1 200 ? -12.415 7.826 19.572 1.00 98.81 200 TYR A O 1
ATOM 1540 N N . HIS A 1 201 ? -13.346 9.718 18.790 1.00 98.75 201 HIS A N 1
ATOM 1541 C CA . HIS A 1 201 ? -12.770 10.570 19.834 1.00 98.75 201 HIS A CA 1
ATOM 1542 C C . HIS A 1 201 ? -13.229 10.192 21.253 1.00 98.75 201 HIS A C 1
ATOM 1544 O O . HIS A 1 201 ? -12.524 10.495 22.218 1.00 98.75 201 HIS A O 1
ATOM 1550 N N . GLU A 1 202 ? -14.383 9.528 21.392 1.00 98.69 202 GLU A N 1
ATOM 1551 C CA . GLU A 1 202 ? -14.858 8.962 22.657 1.00 98.69 202 GLU A CA 1
ATOM 1552 C C . GLU A 1 202 ? -14.342 7.531 22.853 1.00 98.69 202 GLU A C 1
ATOM 1554 O O . GLU A 1 202 ? -13.751 7.234 23.892 1.00 98.69 202 GLU A O 1
ATOM 1559 N N . ALA A 1 203 ? -14.515 6.665 21.847 1.00 98.56 203 ALA A N 1
ATOM 1560 C CA . ALA A 1 203 ? -14.154 5.246 21.905 1.00 98.56 203 ALA A CA 1
ATOM 1561 C C . ALA A 1 203 ? -12.653 5.022 22.156 1.00 98.56 203 ALA A C 1
ATOM 1563 O O . ALA A 1 203 ? -12.267 4.106 22.877 1.00 98.56 203 ALA A O 1
ATOM 1564 N N . TYR A 1 204 ? -11.807 5.893 21.604 1.00 98.75 204 TYR A N 1
ATOM 1565 C CA . TYR A 1 204 ? -10.349 5.793 21.677 1.00 98.75 204 TYR A CA 1
ATOM 1566 C C . TYR A 1 204 ? -9.713 6.953 22.451 1.00 98.75 204 TYR A C 1
ATOM 1568 O O . TYR A 1 204 ? -8.520 7.232 22.301 1.00 98.75 204 TYR A O 1
ATOM 1576 N N . ALA A 1 205 ? -10.490 7.630 23.306 1.00 98.75 205 ALA A N 1
ATOM 1577 C CA . ALA A 1 205 ? -10.045 8.791 24.077 1.00 98.75 205 ALA A CA 1
ATOM 1578 C C . ALA A 1 205 ? -8.766 8.526 24.893 1.00 98.75 205 ALA A C 1
ATOM 1580 O O . ALA A 1 205 ? -7.929 9.423 25.029 1.00 98.75 205 ALA A O 1
ATOM 1581 N N . GLU A 1 206 ? -8.597 7.300 25.407 1.00 98.56 206 GLU A N 1
ATOM 1582 C CA . GLU A 1 206 ? -7.417 6.871 26.170 1.00 98.56 206 GLU A CA 1
ATOM 1583 C C . GLU A 1 206 ? -6.104 7.148 25.425 1.00 98.56 206 GLU A C 1
ATOM 1585 O O . GLU A 1 206 ? -5.139 7.616 26.033 1.00 98.56 206 GLU A O 1
ATOM 1590 N N . TRP A 1 207 ? -6.087 6.940 24.107 1.00 98.81 207 TRP A N 1
ATOM 1591 C CA . TRP A 1 207 ? -4.906 7.120 23.263 1.00 98.81 207 TRP A CA 1
ATOM 1592 C C . TRP A 1 207 ? -4.948 8.417 22.448 1.00 98.81 207 TRP A C 1
ATOM 1594 O O . TRP A 1 207 ? -3.911 9.058 22.258 1.00 98.81 207 TRP A O 1
ATOM 1604 N N . LEU A 1 208 ? -6.131 8.868 22.018 1.00 98.88 208 LEU A N 1
ATOM 1605 C CA . LEU A 1 208 ? -6.276 10.085 21.214 1.00 98.88 208 LEU A CA 1
ATOM 1606 C C . LEU A 1 208 ? -5.974 11.362 21.999 1.00 98.88 208 LEU A C 1
ATOM 1608 O O . LEU A 1 208 ? -5.331 12.270 21.469 1.00 98.88 208 LEU A O 1
ATOM 1612 N N . VAL A 1 209 ? -6.350 11.434 23.279 1.00 98.88 209 VAL A N 1
ATOM 1613 C CA . VAL A 1 209 ? -6.027 12.587 24.135 1.00 98.88 209 VAL A CA 1
ATOM 1614 C C . VAL A 1 209 ? -4.509 12.774 24.306 1.00 98.88 209 VAL A C 1
ATOM 1616 O O . VAL A 1 209 ? -4.023 13.884 24.051 1.00 98.88 209 VAL A O 1
ATOM 1619 N N . PRO A 1 210 ? -3.718 11.754 24.705 1.00 98.88 210 PRO A N 1
ATOM 1620 C CA . PRO A 1 210 ? -2.267 11.901 24.766 1.00 98.88 210 PRO A CA 1
ATOM 1621 C C . PRO A 1 210 ? -1.627 12.101 23.385 1.00 98.88 210 PRO A C 1
ATOM 1623 O O . PRO A 1 210 ? -0.706 12.915 23.286 1.00 98.88 210 PRO A O 1
ATOM 1626 N N . ALA A 1 211 ? -2.130 11.466 22.318 1.00 98.88 211 ALA A N 1
ATOM 1627 C CA . ALA A 1 211 ? -1.634 11.691 20.957 1.00 98.88 211 ALA A CA 1
ATOM 1628 C C . ALA A 1 211 ? -1.812 13.157 20.527 1.00 98.88 211 ALA A C 1
ATOM 1630 O O . ALA A 1 211 ? -0.845 13.804 20.126 1.00 98.88 211 ALA A O 1
ATOM 1631 N N . ALA A 1 212 ? -3.002 13.735 20.721 1.00 98.94 212 ALA A N 1
ATOM 1632 C CA . ALA A 1 212 ? -3.258 15.156 20.485 1.00 98.94 212 ALA A CA 1
ATOM 1633 C C . ALA A 1 212 ? -2.332 16.057 21.327 1.00 98.94 212 ALA A C 1
ATOM 1635 O O . ALA A 1 212 ? -1.851 17.091 20.859 1.00 98.94 212 ALA A O 1
ATOM 1636 N N . GLY A 1 213 ? -2.034 15.661 22.568 1.00 98.94 213 GLY A N 1
ATOM 1637 C CA . GLY A 1 213 ? -1.063 16.344 23.425 1.00 98.94 213 GLY A CA 1
ATOM 1638 C C . GLY A 1 213 ? 0.365 16.341 22.866 1.00 98.94 213 GLY A C 1
ATOM 1639 O O . GLY A 1 213 ? 1.058 17.357 22.965 1.00 98.94 213 GLY A O 1
ATOM 1640 N N . LEU A 1 214 ? 0.811 15.234 22.270 1.00 98.94 214 LEU A N 1
ATOM 1641 C CA . LEU A 1 214 ? 2.121 15.118 21.617 1.00 98.94 214 LEU A CA 1
ATOM 1642 C C . LEU A 1 214 ? 2.185 15.951 20.332 1.00 98.94 214 LEU A C 1
ATOM 1644 O O . LEU A 1 214 ? 3.148 16.694 20.139 1.00 98.94 214 LEU A O 1
ATOM 1648 N N . LEU A 1 215 ? 1.134 15.914 19.507 1.00 98.94 215 LEU A N 1
ATOM 1649 C CA . LEU A 1 215 ? 1.041 16.732 18.294 1.00 98.94 215 LEU A CA 1
ATOM 1650 C C . LEU A 1 215 ? 1.080 18.235 18.613 1.00 98.94 215 LEU A C 1
ATOM 1652 O O . LEU A 1 215 ? 1.820 18.981 17.974 1.00 98.94 215 LEU A O 1
ATOM 1656 N N . ARG A 1 216 ? 0.376 18.689 19.660 1.00 98.94 216 ARG A N 1
ATOM 1657 C CA . ARG A 1 216 ? 0.443 20.093 20.113 1.00 98.94 216 ARG A CA 1
ATOM 1658 C C . ARG A 1 216 ? 1.824 20.481 20.645 1.00 98.94 216 ARG A C 1
ATOM 1660 O O . ARG A 1 216 ? 2.257 21.612 20.434 1.00 98.94 216 ARG A O 1
ATOM 1667 N N . GLN A 1 217 ? 2.529 19.571 21.320 1.00 98.88 217 GLN A N 1
ATOM 1668 C CA . GLN A 1 217 ? 3.913 19.813 21.746 1.00 98.88 217 GLN A CA 1
ATOM 1669 C C . GLN A 1 217 ? 4.847 19.963 20.543 1.00 98.88 217 GLN A C 1
ATOM 1671 O O . GLN A 1 217 ? 5.625 20.913 20.495 1.00 98.88 217 GLN A O 1
ATOM 1676 N N . ALA A 1 218 ? 4.728 19.078 19.553 1.00 98.81 218 ALA A N 1
ATOM 1677 C CA . ALA A 1 218 ? 5.480 19.158 18.307 1.00 98.81 218 ALA A CA 1
ATOM 1678 C C . ALA A 1 218 ? 5.183 20.467 17.547 1.00 98.81 218 ALA A C 1
ATOM 1680 O O . ALA A 1 218 ? 6.110 21.165 17.134 1.00 98.81 218 ALA A O 1
ATOM 1681 N N . ALA A 1 219 ? 3.909 20.869 17.460 1.00 98.81 219 ALA A N 1
ATOM 1682 C CA . ALA A 1 219 ? 3.485 22.135 16.858 1.00 98.81 219 ALA A CA 1
ATOM 1683 C C . ALA A 1 219 ? 4.072 23.369 17.571 1.00 98.81 219 ALA A C 1
ATOM 1685 O O . ALA A 1 219 ? 4.411 24.363 16.931 1.00 98.81 219 ALA A O 1
ATOM 1686 N N . ALA A 1 220 ? 4.210 23.317 18.900 1.00 98.75 220 ALA A N 1
ATOM 1687 C CA . ALA A 1 220 ? 4.799 24.400 19.687 1.00 98.75 220 ALA A CA 1
ATOM 1688 C C . ALA A 1 220 ? 6.324 24.522 19.512 1.00 98.75 220 ALA A C 1
ATOM 1690 O O . ALA A 1 220 ? 6.874 25.598 19.749 1.00 98.75 220 ALA A O 1
ATOM 1691 N N . ILE A 1 221 ? 6.996 23.433 19.126 1.00 98.69 221 ILE A N 1
ATOM 1692 C CA . ILE A 1 221 ? 8.445 23.390 18.892 1.00 98.69 221 ILE A CA 1
ATOM 1693 C C . ILE A 1 221 ? 8.779 23.823 17.466 1.00 98.69 221 ILE A C 1
ATOM 1695 O O . ILE A 1 221 ? 9.714 24.597 17.280 1.00 98.69 221 ILE A O 1
ATOM 1699 N N . THR A 1 222 ? 8.024 23.344 16.473 1.00 98.50 222 THR A N 1
ATOM 1700 C CA . THR A 1 222 ? 8.368 23.580 15.070 1.00 98.50 222 THR A CA 1
ATOM 1701 C C . THR A 1 222 ? 8.235 25.051 14.657 1.00 98.50 222 THR A C 1
ATOM 1703 O O . THR A 1 222 ? 7.266 25.757 14.959 1.00 98.50 222 THR A O 1
ATOM 1706 N N . THR A 1 223 ? 9.225 25.518 13.912 1.00 97.94 223 THR A N 1
ATOM 1707 C CA . THR A 1 223 ? 9.283 26.815 13.237 1.00 97.94 223 THR A CA 1
ATOM 1708 C C . THR A 1 223 ? 8.725 26.746 11.816 1.00 97.94 223 THR A C 1
ATOM 1710 O O . THR A 1 223 ? 8.520 27.788 11.194 1.00 97.94 223 THR A O 1
ATOM 1713 N N . ASN A 1 224 ? 8.426 25.544 11.310 1.00 98.31 224 ASN A N 1
ATOM 1714 C CA . ASN A 1 224 ? 7.740 25.350 10.041 1.00 98.31 224 ASN A CA 1
ATOM 1715 C C . ASN A 1 224 ? 6.237 25.608 10.213 1.00 98.31 224 ASN A C 1
ATOM 1717 O O . ASN A 1 224 ? 5.536 24.866 10.900 1.00 98.31 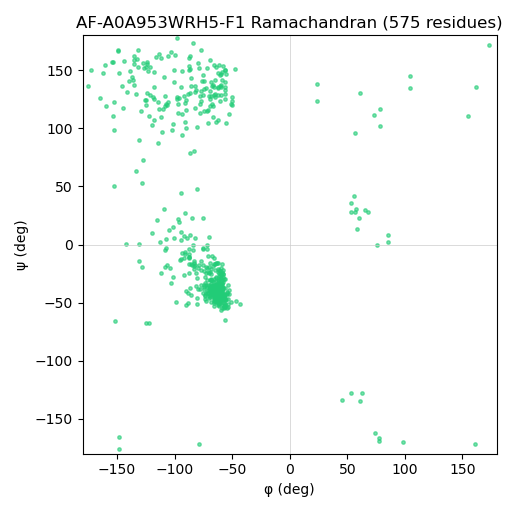224 ASN A O 1
ATOM 1721 N N . GLU A 1 225 ? 5.737 26.667 9.579 1.00 98.50 225 GLU A N 1
ATOM 1722 C CA . GLU A 1 225 ? 4.345 27.096 9.738 1.00 98.50 225 GLU A CA 1
ATOM 1723 C C . GLU A 1 225 ? 3.337 26.093 9.156 1.00 98.50 225 GLU A C 1
ATOM 1725 O O . GLU A 1 225 ? 2.305 25.862 9.780 1.00 98.50 225 GLU A O 1
ATOM 1730 N N . SER A 1 226 ? 3.640 25.440 8.025 1.00 98.19 226 SER A N 1
ATOM 1731 C CA . SER A 1 226 ? 2.739 24.428 7.442 1.00 98.19 226 SER A CA 1
ATOM 1732 C C . SER A 1 226 ? 2.592 23.212 8.362 1.00 98.19 226 SER A C 1
ATOM 1734 O O . SER A 1 226 ? 1.474 22.795 8.673 1.00 98.19 226 SER A O 1
ATOM 1736 N N . LEU A 1 227 ? 3.714 22.716 8.901 1.00 98.62 227 LEU A N 1
ATOM 1737 C CA . LEU A 1 227 ? 3.731 21.607 9.848 1.00 98.62 227 LEU A CA 1
ATOM 1738 C C . LEU A 1 227 ? 3.032 21.991 11.155 1.00 98.62 227 LEU A C 1
ATOM 1740 O O . LEU A 1 227 ? 2.212 21.230 11.658 1.00 98.62 227 LEU A O 1
ATOM 1744 N N . LYS A 1 228 ? 3.282 23.194 11.684 1.00 98.88 228 LYS A N 1
ATOM 1745 C CA . LYS A 1 228 ? 2.588 23.713 12.873 1.00 98.88 228 LYS A CA 1
ATOM 1746 C C . LYS A 1 228 ? 1.073 23.720 12.695 1.00 98.88 228 LYS A C 1
ATOM 1748 O O . LYS A 1 228 ? 0.355 23.271 13.593 1.00 98.88 228 LYS A O 1
ATOM 1753 N N . THR A 1 229 ? 0.592 24.225 11.559 1.00 98.88 229 THR A N 1
ATOM 1754 C CA . THR A 1 229 ? -0.838 24.276 11.241 1.00 98.88 229 THR A CA 1
ATOM 1755 C C . THR A 1 229 ? -1.430 22.876 11.162 1.00 98.88 229 THR A C 1
ATOM 1757 O O . THR A 1 229 ? -2.412 22.609 11.855 1.00 98.88 229 THR A O 1
ATOM 1760 N N . PHE A 1 230 ? -0.808 21.971 10.403 1.00 98.81 230 PHE A N 1
ATOM 1761 C CA . PHE A 1 230 ? -1.250 20.581 10.302 1.00 98.81 230 PHE A CA 1
ATOM 1762 C C . PHE A 1 230 ? -1.327 19.902 11.674 1.00 98.81 230 PHE A C 1
ATOM 1764 O O . PHE A 1 230 ? -2.379 19.395 12.049 1.00 98.81 230 PHE A O 1
ATOM 1771 N N . LEU A 1 231 ? -0.244 19.939 12.456 1.00 98.94 231 LEU A N 1
ATOM 1772 C CA . LEU A 1 231 ? -0.173 19.263 13.753 1.00 98.94 231 LEU A CA 1
ATOM 1773 C C . LEU A 1 231 ? -1.201 19.809 14.750 1.00 98.94 231 LEU A C 1
ATOM 1775 O O . LEU A 1 231 ? -1.779 19.045 15.522 1.00 98.94 231 LEU A O 1
ATOM 1779 N N . THR A 1 232 ? -1.454 21.121 14.722 1.00 98.94 232 THR A N 1
ATOM 1780 C CA . THR A 1 232 ? -2.480 21.749 15.566 1.00 98.94 232 THR A CA 1
ATOM 1781 C C . THR A 1 232 ? -3.874 21.270 15.170 1.00 98.94 232 THR A C 1
ATOM 1783 O O . THR A 1 232 ? -4.616 20.794 16.025 1.00 98.94 232 THR A O 1
ATOM 1786 N N . LEU A 1 233 ? -4.211 21.334 13.878 1.00 98.88 233 LEU A N 1
ATOM 1787 C CA . LEU A 1 233 ? -5.528 20.930 13.380 1.00 98.88 233 LEU A CA 1
ATOM 1788 C C . LEU A 1 233 ? -5.761 19.425 13.519 1.00 98.88 233 LEU A C 1
ATOM 1790 O O . LEU A 1 233 ? -6.863 19.012 13.859 1.00 98.88 233 LEU A O 1
ATOM 1794 N N . ARG A 1 234 ? -4.735 18.594 13.314 1.00 98.88 234 ARG A N 1
ATOM 1795 C CA . ARG A 1 234 ? -4.830 17.143 13.507 1.00 98.88 234 ARG A CA 1
ATOM 1796 C C . ARG A 1 234 ? -5.057 16.780 14.972 1.00 98.88 234 ARG A C 1
ATOM 1798 O O . ARG A 1 234 ? -5.850 15.891 15.264 1.00 98.88 234 ARG A O 1
ATOM 1805 N N . ALA A 1 235 ? -4.419 17.497 15.898 1.00 98.94 235 ALA A N 1
ATOM 1806 C CA . ALA A 1 235 ? -4.677 17.333 17.325 1.00 98.94 235 ALA A CA 1
ATOM 1807 C C . ALA A 1 235 ? -6.108 17.727 17.723 1.00 98.94 235 ALA A C 1
ATOM 1809 O O . ALA A 1 235 ? -6.663 17.137 18.648 1.00 98.94 235 ALA A O 1
ATOM 1810 N N . ASP A 1 236 ? -6.690 18.730 17.063 1.00 98.88 236 ASP A N 1
ATOM 1811 C CA . ASP A 1 236 ? -8.087 19.114 17.271 1.00 98.88 236 ASP A CA 1
ATOM 1812 C C . ASP A 1 236 ? -9.041 18.075 16.657 1.00 98.88 236 ASP A C 1
ATOM 1814 O O . ASP A 1 236 ? -9.983 17.663 17.330 1.00 98.88 236 ASP A O 1
ATOM 1818 N N . ALA A 1 237 ? -8.737 17.573 15.454 1.00 98.81 237 ALA A N 1
ATOM 1819 C CA . ALA A 1 237 ? -9.507 16.534 14.766 1.00 98.81 237 ALA A CA 1
ATOM 1820 C C . ALA A 1 237 ? -9.608 15.230 15.575 1.00 98.81 237 ALA A C 1
ATOM 1822 O O . ALA A 1 237 ? -10.683 14.649 15.671 1.00 98.81 237 ALA A O 1
ATOM 1823 N N . PHE A 1 238 ? -8.529 14.814 16.250 1.00 98.88 238 PHE A N 1
ATOM 1824 C CA . PHE A 1 238 ? -8.545 13.662 17.170 1.00 98.88 238 PHE A CA 1
ATOM 1825 C C . PHE A 1 238 ? -9.540 13.793 18.327 1.00 98.88 238 PHE A C 1
ATOM 1827 O O . PHE A 1 238 ? -9.835 12.801 18.986 1.00 98.88 238 PHE A O 1
ATOM 1834 N N . LEU A 1 239 ? -10.024 15.004 18.612 1.00 98.69 239 LEU A N 1
ATOM 1835 C CA . LEU A 1 239 ? -10.962 15.284 19.698 1.00 98.69 239 LEU A CA 1
ATOM 1836 C C . LEU A 1 239 ? -12.348 15.712 19.192 1.00 98.69 239 LEU A C 1
ATOM 1838 O O . LEU A 1 239 ? -13.200 16.053 20.012 1.00 98.69 239 LEU A O 1
ATOM 1842 N N . SER A 1 240 ? -12.564 15.741 17.873 1.00 98.44 240 SER A N 1
ATOM 1843 C CA . SER A 1 240 ? -13.830 16.148 17.251 1.00 98.44 240 SER A CA 1
ATOM 1844 C C . SER A 1 240 ? -14.361 15.176 16.197 1.00 98.44 240 SER A C 1
ATOM 1846 O O . SER A 1 240 ? -15.511 15.328 15.796 1.00 98.44 240 SER A O 1
ATOM 1848 N N . ASP A 1 241 ? -13.535 14.236 15.725 1.00 98.19 241 ASP A N 1
ATOM 1849 C CA . ASP A 1 241 ? -13.771 13.363 14.564 1.00 98.19 241 ASP A CA 1
ATOM 1850 C C . ASP A 1 241 ? -14.018 14.103 13.232 1.00 98.19 241 ASP A C 1
ATOM 1852 O O . ASP A 1 241 ? -14.425 13.498 12.240 1.00 98.19 241 ASP A O 1
ATOM 1856 N N . ASP A 1 242 ? -13.730 15.409 13.172 1.00 97.12 242 ASP A N 1
ATOM 1857 C CA . ASP A 1 242 ? -13.753 16.182 11.927 1.00 97.12 242 ASP A CA 1
ATOM 1858 C C . ASP A 1 242 ? -12.331 16.404 11.408 1.00 97.12 242 ASP A C 1
ATOM 1860 O O . ASP A 1 242 ? -11.600 17.294 11.851 1.00 97.12 242 ASP A O 1
ATOM 1864 N N . TYR A 1 243 ? -11.941 15.564 10.452 1.00 97.81 243 TYR A N 1
ATOM 1865 C CA . TYR A 1 243 ? -10.596 15.546 9.889 1.00 97.81 243 TYR A CA 1
ATOM 1866 C C . TYR A 1 243 ? -10.404 16.514 8.719 1.00 97.81 243 TYR A C 1
ATOM 1868 O O . TYR A 1 243 ? -9.253 16.784 8.366 1.00 97.81 243 TYR A O 1
ATOM 1876 N N . PHE A 1 244 ? -11.477 17.088 8.160 1.00 94.50 244 PHE A N 1
ATOM 1877 C CA . PHE A 1 244 ? -11.446 17.807 6.881 1.00 94.50 244 PHE A CA 1
ATOM 1878 C C . PHE A 1 244 ? -10.394 18.925 6.842 1.00 94.50 244 PHE A C 1
ATOM 1880 O O . PHE A 1 244 ? -9.511 18.925 5.986 1.00 94.50 244 PHE A O 1
ATOM 1887 N N . GLU A 1 245 ? -10.427 19.850 7.805 1.00 98.25 245 GLU A N 1
ATOM 1888 C CA . GLU A 1 245 ? -9.482 20.979 7.848 1.00 98.25 245 GLU A CA 1
ATOM 1889 C C . GLU A 1 245 ? -8.035 20.515 8.073 1.00 98.25 245 GLU A C 1
ATOM 1891 O O . GLU A 1 245 ? -7.092 21.084 7.519 1.00 98.25 245 GLU A O 1
ATOM 1896 N N . SER A 1 246 ? -7.841 19.448 8.855 1.00 98.44 246 SER A N 1
ATOM 1897 C CA . SER A 1 246 ? -6.508 18.888 9.089 1.00 98.44 246 SER A CA 1
ATOM 1898 C C . SER A 1 246 ? -5.941 18.206 7.842 1.00 98.44 246 SER A C 1
ATOM 1900 O O . SER A 1 246 ? -4.754 18.347 7.573 1.00 98.44 246 SER A O 1
ATOM 1902 N N . GLU A 1 247 ? -6.772 17.523 7.049 1.00 96.19 247 GLU A N 1
ATOM 1903 C CA . GLU A 1 247 ? -6.361 16.940 5.768 1.00 96.19 247 GLU A CA 1
ATOM 1904 C C . GLU A 1 247 ? -6.053 18.027 4.735 1.00 96.19 247 GLU A C 1
ATOM 1906 O O . GLU A 1 247 ? -5.051 17.958 4.024 1.00 96.19 247 GLU A O 1
ATOM 1911 N N . MET A 1 248 ? -6.853 19.096 4.702 1.00 94.88 248 MET A N 1
ATOM 1912 C CA . MET A 1 248 ? -6.566 20.261 3.866 1.00 94.88 248 MET A CA 1
ATOM 1913 C C . MET A 1 248 ? -5.208 20.882 4.214 1.00 94.88 248 MET A C 1
ATOM 1915 O O . MET A 1 248 ? -4.490 21.293 3.303 1.00 94.88 248 MET A O 1
ATOM 1919 N N . ALA A 1 249 ? -4.841 20.931 5.498 1.00 97.50 249 ALA A N 1
ATOM 1920 C CA . ALA A 1 249 ? -3.521 21.378 5.941 1.00 97.50 249 ALA A CA 1
ATOM 1921 C C . ALA A 1 249 ? -2.409 20.355 5.652 1.00 97.50 249 ALA A C 1
ATOM 1923 O O . ALA A 1 249 ? -1.296 20.751 5.316 1.00 97.50 249 ALA A O 1
ATOM 1924 N N . TRP A 1 250 ? -2.698 19.054 5.733 1.00 96.75 250 TRP A N 1
ATOM 1925 C CA . TRP A 1 250 ? -1.752 17.990 5.386 1.00 96.75 250 TRP A CA 1
ATOM 1926 C C . TRP A 1 250 ? -1.319 18.061 3.916 1.00 96.75 250 TRP A C 1
ATOM 1928 O O . TRP A 1 250 ? -0.134 17.943 3.588 1.00 96.75 250 TRP A O 1
ATOM 1938 N N . MET A 1 251 ? -2.273 18.332 3.023 1.00 92.00 251 MET A N 1
ATOM 1939 C CA . MET A 1 251 ? -2.015 18.541 1.596 1.00 92.00 251 MET A CA 1
ATOM 1940 C C . MET A 1 251 ? -1.061 19.716 1.323 1.00 92.00 251 MET A C 1
ATOM 1942 O O . MET A 1 251 ? -0.357 19.694 0.314 1.00 92.00 251 MET A O 1
ATOM 1946 N N . ASP A 1 252 ? -0.995 20.694 2.234 1.00 92.94 252 ASP A N 1
ATOM 1947 C CA . ASP A 1 252 ? -0.138 21.884 2.144 1.00 92.94 252 ASP A CA 1
ATOM 1948 C C . ASP A 1 252 ? 1.208 21.734 2.874 1.00 92.94 252 ASP A C 1
ATOM 1950 O O . ASP A 1 252 ? 1.960 22.709 2.957 1.00 92.94 252 ASP A O 1
ATOM 1954 N N . LEU A 1 253 ? 1.519 20.555 3.432 1.00 93.69 253 LEU A N 1
ATOM 1955 C CA . LEU A 1 253 ? 2.796 20.337 4.111 1.00 93.69 253 LEU A CA 1
ATOM 1956 C C . LEU A 1 253 ? 3.978 20.653 3.188 1.00 93.69 253 LEU A C 1
ATOM 1958 O O . LEU A 1 253 ? 4.097 20.134 2.076 1.00 93.69 253 LEU A O 1
ATOM 1962 N N . ASP A 1 254 ? 4.884 21.471 3.710 1.00 90.50 254 ASP A N 1
ATOM 1963 C CA . ASP A 1 254 ? 6.161 21.815 3.104 1.00 90.50 254 ASP A CA 1
ATOM 1964 C C . ASP A 1 254 ? 7.296 21.564 4.105 1.00 90.50 254 ASP A C 1
ATOM 1966 O O . ASP A 1 254 ? 7.102 21.589 5.321 1.00 90.50 254 ASP A O 1
ATOM 1970 N N . GLY A 1 255 ? 8.507 21.351 3.601 1.00 91.94 255 GLY A N 1
ATOM 1971 C CA . GLY A 1 255 ? 9.692 21.040 4.397 1.00 91.94 255 GLY A CA 1
ATOM 1972 C C . GLY A 1 255 ? 10.040 19.547 4.461 1.00 91.94 255 GLY A C 1
ATOM 1973 O O . GLY A 1 255 ? 9.534 18.744 3.673 1.00 91.94 255 GLY A O 1
ATOM 1974 N N . PRO A 1 256 ? 10.982 19.173 5.347 1.00 93.94 256 PRO A N 1
ATOM 1975 C CA . PRO A 1 256 ? 11.571 17.837 5.341 1.00 93.94 256 PRO A CA 1
ATOM 1976 C C . PRO A 1 256 ? 10.746 16.778 6.078 1.00 93.94 256 PRO A C 1
ATOM 1978 O O . PRO A 1 256 ? 10.976 15.601 5.844 1.00 93.94 256 PRO A O 1
ATOM 1981 N N . ILE A 1 257 ? 9.811 17.151 6.955 1.00 97.12 257 ILE A N 1
ATOM 1982 C CA . ILE A 1 257 ? 8.975 16.197 7.700 1.00 97.12 257 ILE A CA 1
ATOM 1983 C C . ILE A 1 257 ? 7.637 16.049 6.973 1.00 97.12 257 ILE A C 1
ATOM 1985 O O . ILE A 1 257 ? 6.847 16.989 6.938 1.00 97.12 257 ILE A O 1
ATOM 1989 N N . GLU A 1 258 ? 7.378 14.863 6.429 1.00 95.94 258 GLU A N 1
ATOM 1990 C CA . GLU A 1 258 ? 6.099 14.488 5.820 1.00 95.94 258 GLU A CA 1
ATOM 1991 C C . GLU A 1 258 ? 5.464 13.424 6.720 1.00 95.94 258 GLU A C 1
ATOM 1993 O O . GLU A 1 258 ? 5.977 12.311 6.856 1.00 95.94 258 GLU A O 1
ATOM 1998 N N . VAL A 1 259 ? 4.382 13.785 7.407 1.00 98.00 259 VAL A N 1
ATOM 1999 C CA . VAL A 1 259 ? 3.728 12.909 8.382 1.00 98.00 259 VAL A CA 1
ATOM 2000 C C . VAL A 1 259 ? 2.252 12.762 8.055 1.00 98.00 259 VAL A C 1
ATOM 2002 O O . VAL A 1 259 ? 1.534 13.754 7.978 1.00 98.00 259 VAL A O 1
ATOM 2005 N N . ALA A 1 260 ? 1.799 11.521 7.902 1.00 98.19 260 ALA A N 1
ATOM 2006 C CA . ALA A 1 260 ? 0.384 11.161 7.891 1.00 98.19 260 ALA A CA 1
ATOM 2007 C C . ALA A 1 260 ? 0.084 10.416 9.197 1.00 98.19 260 ALA A C 1
ATOM 2009 O O . ALA A 1 260 ? 0.828 9.509 9.564 1.00 98.19 260 ALA A O 1
ATOM 2010 N N . ILE A 1 261 ? -0.939 10.832 9.948 1.00 98.88 261 ILE A N 1
ATOM 2011 C CA . ILE A 1 261 ? -1.282 10.217 11.243 1.00 98.88 261 ILE A CA 1
ATOM 2012 C C . ILE A 1 261 ? -2.766 10.392 11.565 1.00 98.88 261 ILE A C 1
ATOM 2014 O O . ILE A 1 261 ? -3.212 11.503 11.843 1.00 98.88 261 ILE A O 1
ATOM 2018 N N . GLY A 1 262 ? -3.546 9.319 11.542 1.00 98.62 262 GLY A N 1
ATOM 2019 C CA . GLY A 1 262 ? -4.991 9.385 11.754 1.00 98.62 262 GLY A CA 1
ATOM 2020 C C . GLY A 1 262 ? -5.723 8.154 11.230 1.00 98.62 262 GLY A C 1
ATOM 2021 O O . GLY A 1 262 ? -5.070 7.171 10.887 1.00 98.62 262 GLY A O 1
ATOM 2022 N N . PRO A 1 263 ? -7.064 8.186 11.211 1.00 98.31 263 PRO A N 1
ATOM 2023 C CA . PRO A 1 263 ? -7.873 7.085 10.723 1.00 98.31 263 PRO A CA 1
ATOM 2024 C C . PRO A 1 263 ? -8.154 7.237 9.219 1.00 98.31 263 PRO A C 1
ATOM 2026 O O . PRO A 1 263 ? -8.821 8.188 8.809 1.00 98.31 263 PRO A O 1
ATOM 2029 N N . TYR A 1 264 ? -7.648 6.313 8.399 1.00 94.69 264 TYR A N 1
ATOM 2030 C CA . TYR A 1 264 ? -7.615 6.468 6.937 1.00 94.69 264 TYR A CA 1
ATOM 2031 C C . TYR A 1 264 ? -8.274 5.319 6.177 1.00 94.69 264 TYR A C 1
ATOM 2033 O O . TYR A 1 264 ? -9.302 5.521 5.526 1.00 94.69 264 TYR A O 1
ATOM 2041 N N . GLU A 1 265 ? -7.673 4.133 6.230 1.00 90.00 265 GLU A N 1
ATOM 2042 C CA . GLU A 1 265 ? -8.046 3.008 5.376 1.00 90.00 265 GLU A CA 1
ATOM 2043 C C . GLU A 1 265 ? -9.185 2.181 5.969 1.00 90.00 265 GLU A C 1
ATOM 2045 O O . GLU A 1 265 ? -9.337 2.099 7.184 1.00 90.00 265 GLU A O 1
ATOM 2050 N N . VAL A 1 266 ? -9.997 1.554 5.115 1.00 86.75 266 VAL A N 1
ATOM 2051 C CA . VAL A 1 266 ? -11.184 0.781 5.537 1.00 86.75 266 VAL A CA 1
ATOM 2052 C C . VAL A 1 266 ? -11.017 -0.733 5.398 1.00 86.75 266 VAL A C 1
ATOM 2054 O O . VAL A 1 266 ? -11.960 -1.482 5.640 1.00 86.75 266 VAL A O 1
ATOM 2057 N N . TYR A 1 267 ? -9.827 -1.206 5.013 1.00 84.94 267 TYR A N 1
ATOM 2058 C CA . TYR A 1 267 ? -9.581 -2.620 4.694 1.00 84.94 267 TYR A CA 1
ATOM 2059 C C . TYR A 1 267 ? -9.835 -3.561 5.878 1.00 84.94 267 TYR A C 1
ATOM 2061 O O . TYR A 1 267 ? -10.251 -4.702 5.681 1.00 84.94 267 TYR A O 1
ATOM 2069 N N . THR A 1 268 ? -9.627 -3.076 7.104 1.00 91.56 268 THR A N 1
ATOM 2070 C CA . THR A 1 268 ? -9.876 -3.835 8.338 1.00 91.56 268 THR A CA 1
ATOM 2071 C C . THR A 1 268 ? -11.369 -4.096 8.572 1.00 91.56 268 THR A C 1
ATOM 2073 O O . THR A 1 268 ? -11.720 -5.084 9.214 1.00 91.56 268 THR A O 1
ATOM 2076 N N . ASP A 1 269 ? -12.265 -3.259 8.034 1.00 91.62 269 ASP A N 1
ATOM 2077 C CA . ASP A 1 269 ? -13.704 -3.533 8.009 1.00 91.62 269 ASP A CA 1
ATOM 2078 C C . ASP A 1 269 ? -14.053 -4.438 6.818 1.00 91.62 269 ASP A C 1
ATOM 2080 O O . ASP A 1 269 ? -14.565 -4.003 5.786 1.00 91.62 269 ASP A O 1
ATOM 2084 N N . GLY A 1 270 ? -13.827 -5.738 6.989 1.00 86.06 270 GLY A N 1
ATOM 2085 C CA . GLY A 1 270 ? -14.243 -6.767 6.036 1.00 86.06 270 GLY A CA 1
ATOM 2086 C C . GLY A 1 270 ? -15.756 -7.031 6.004 1.00 86.06 270 GLY A C 1
ATOM 2087 O O . GLY A 1 270 ? -16.210 -7.886 5.238 1.00 86.06 270 GLY A O 1
ATOM 2088 N N . LEU A 1 271 ? -16.563 -6.338 6.820 1.00 87.94 271 LEU A N 1
ATOM 2089 C CA . LEU A 1 271 ? -18.013 -6.520 6.860 1.00 87.94 271 LEU A CA 1
ATOM 2090 C C . LEU A 1 271 ? -18.719 -5.589 5.872 1.00 87.94 271 LEU A C 1
ATOM 2092 O O . LEU A 1 271 ? -19.524 -6.067 5.060 1.00 87.94 271 LEU A O 1
ATOM 2096 N N . TYR A 1 272 ? -18.421 -4.291 5.944 1.00 84.12 272 TYR A N 1
ATOM 2097 C CA . TYR A 1 272 ? -19.024 -3.254 5.100 1.00 84.12 272 TYR A CA 1
ATOM 2098 C C . TYR A 1 272 ? -18.011 -2.345 4.395 1.00 84.12 272 TYR A C 1
ATOM 2100 O O . TYR A 1 272 ? -18.389 -1.700 3.416 1.00 84.12 272 TYR A O 1
ATOM 2108 N N . GLY A 1 273 ? -16.760 -2.282 4.861 1.00 83.06 273 GLY A N 1
ATOM 2109 C CA . GLY A 1 273 ? -15.768 -1.321 4.375 1.00 83.06 273 GLY A CA 1
ATOM 2110 C C . GLY A 1 273 ? -16.126 0.134 4.698 1.00 83.06 273 GLY A C 1
ATOM 2111 O O . GLY A 1 273 ? -15.811 1.028 3.919 1.00 83.06 273 GLY A O 1
ATOM 2112 N N . TYR A 1 274 ? -16.843 0.383 5.799 1.00 86.44 274 TYR A N 1
ATOM 2113 C CA . TYR A 1 274 ? -17.201 1.735 6.235 1.00 86.44 274 TYR A CA 1
ATOM 2114 C C . TYR A 1 274 ? -16.155 2.332 7.170 1.00 86.44 274 TYR A C 1
ATOM 2116 O O . TYR A 1 274 ? -15.883 3.527 7.098 1.00 86.44 274 TYR A O 1
ATOM 2124 N N . LYS A 1 275 ? -15.615 1.517 8.078 1.00 95.50 275 LYS A N 1
ATOM 2125 C CA . LYS A 1 275 ? -14.893 1.980 9.270 1.00 95.50 275 LYS A CA 1
ATOM 2126 C C . LYS A 1 275 ? -13.421 2.179 8.983 1.00 95.50 275 LYS A C 1
ATOM 2128 O O . LYS A 1 275 ? -12.777 1.279 8.456 1.00 95.50 275 LYS A O 1
ATOM 2133 N N . THR A 1 276 ? -12.895 3.348 9.340 1.00 94.88 276 THR A N 1
ATOM 2134 C CA . THR A 1 276 ? -11.492 3.679 9.093 1.00 94.88 276 THR A CA 1
ATOM 2135 C C . THR A 1 276 ? -10.600 3.171 10.223 1.00 94.88 276 THR A C 1
ATOM 2137 O O . THR A 1 276 ? -10.972 3.196 11.401 1.00 94.88 276 THR A O 1
ATOM 2140 N N . ALA A 1 277 ? -9.406 2.712 9.874 1.00 98.12 277 ALA A N 1
ATOM 2141 C CA . ALA A 1 277 ? -8.394 2.218 10.789 1.00 98.12 277 ALA A CA 1
ATOM 2142 C C . ALA A 1 277 ? -7.323 3.286 11.049 1.00 98.12 277 ALA A C 1
ATOM 2144 O O . ALA A 1 277 ? -6.926 4.010 10.135 1.00 98.12 277 ALA A O 1
ATOM 2145 N N . PHE A 1 278 ? -6.871 3.406 12.300 1.00 98.88 278 PHE A N 1
ATOM 2146 C CA . PHE A 1 278 ? -5.800 4.326 12.676 1.00 9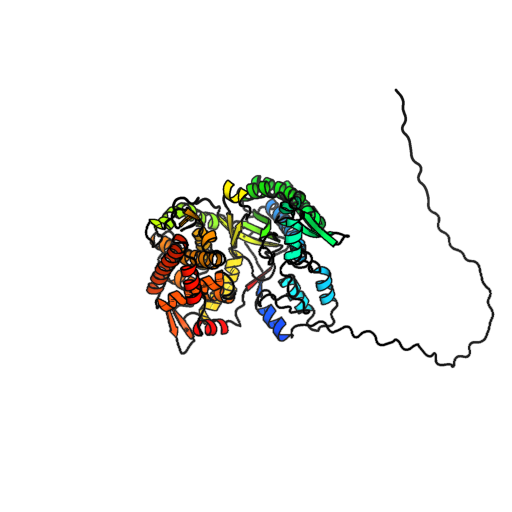8.88 278 PHE A CA 1
ATOM 2147 C C . PHE A 1 278 ? -4.448 3.824 12.185 1.00 98.88 278 PHE A C 1
ATOM 2149 O O . PHE A 1 278 ? -4.083 2.670 12.398 1.00 98.88 278 PHE A O 1
ATOM 2156 N N . GLU A 1 279 ? -3.670 4.731 11.608 1.00 98.62 279 GLU A N 1
ATOM 2157 C CA . GLU A 1 279 ? -2.310 4.480 11.154 1.00 98.62 279 GLU A CA 1
ATOM 2158 C C . GLU A 1 279 ? -1.429 5.729 11.239 1.00 98.62 279 GLU A C 1
ATOM 2160 O O . GLU A 1 279 ? -1.893 6.854 11.463 1.00 98.62 279 GLU A O 1
ATOM 2165 N N . ALA A 1 280 ? -0.124 5.516 11.098 1.00 98.62 280 ALA A N 1
ATOM 2166 C CA . ALA A 1 280 ? 0.864 6.572 11.032 1.00 98.62 280 ALA A CA 1
ATOM 2167 C C . ALA A 1 280 ? 2.021 6.218 10.093 1.00 98.62 280 ALA A C 1
ATOM 2169 O O . ALA A 1 280 ? 2.622 5.143 10.178 1.00 98.62 280 ALA A O 1
ATOM 2170 N N . PHE A 1 281 ? 2.404 7.201 9.286 1.00 98.56 281 PHE A N 1
ATOM 2171 C CA . PHE A 1 281 ? 3.633 7.242 8.509 1.00 98.56 281 PHE A CA 1
ATOM 2172 C C . PHE A 1 281 ? 4.423 8.461 8.973 1.00 98.56 281 PHE A C 1
ATOM 2174 O O . PHE A 1 281 ? 4.099 9.593 8.610 1.00 98.56 281 PHE A O 1
ATOM 2181 N N . VAL A 1 282 ? 5.457 8.252 9.790 1.00 98.38 282 VAL A N 1
ATOM 2182 C CA . VAL A 1 282 ? 6.408 9.318 10.123 1.00 98.38 282 VAL A CA 1
ATOM 2183 C C . VAL A 1 282 ? 7.557 9.206 9.140 1.00 98.38 282 VAL A C 1
ATOM 2185 O O . VAL A 1 282 ? 8.301 8.221 9.143 1.00 98.38 282 VAL A O 1
ATOM 2188 N N . THR A 1 283 ? 7.684 10.191 8.256 1.00 97.94 283 THR A N 1
ATOM 2189 C CA . THR A 1 283 ? 8.618 10.110 7.134 1.00 97.94 283 THR A CA 1
ATOM 2190 C C . THR A 1 283 ? 9.399 11.401 6.951 1.00 97.94 283 THR A C 1
ATOM 2192 O O . THR A 1 283 ? 8.973 12.488 7.351 1.00 97.94 283 THR A O 1
ATOM 2195 N N . ILE A 1 284 ? 10.574 11.263 6.345 1.00 96.38 284 ILE A N 1
ATOM 2196 C CA . ILE A 1 284 ? 11.440 12.375 5.987 1.00 96.38 284 ILE A CA 1
ATOM 2197 C C . ILE A 1 284 ? 11.521 12.449 4.470 1.00 96.38 284 ILE A C 1
ATOM 2199 O O . ILE A 1 284 ? 11.912 11.486 3.810 1.00 96.38 284 ILE A O 1
ATOM 2203 N N . LYS A 1 285 ? 11.148 13.597 3.916 1.00 93.31 285 LYS A N 1
ATOM 2204 C CA . LYS A 1 285 ? 11.167 13.856 2.483 1.00 93.31 285 LYS A CA 1
ATOM 2205 C C . LYS A 1 285 ? 12.595 13.854 1.962 1.00 93.31 285 LYS A C 1
ATOM 2207 O O . LYS A 1 285 ? 13.473 14.481 2.549 1.00 93.31 285 LYS A O 1
ATOM 2212 N N . ASP A 1 286 ? 12.795 13.200 0.825 1.00 85.88 286 ASP A N 1
ATOM 2213 C CA . ASP A 1 286 ? 13.974 13.386 -0.011 1.00 85.88 286 ASP A CA 1
ATOM 2214 C C . ASP A 1 286 ? 13.653 14.492 -1.030 1.00 85.88 286 ASP A C 1
ATOM 2216 O O . ASP A 1 286 ? 12.866 14.262 -1.958 1.00 85.88 286 ASP A O 1
ATOM 2220 N N . PRO A 1 287 ? 14.193 15.717 -0.874 1.00 79.00 287 PRO A N 1
ATOM 2221 C CA . PRO A 1 287 ? 13.847 16.816 -1.766 1.00 79.00 287 PRO A CA 1
ATOM 2222 C C . PRO A 1 287 ? 14.380 16.607 -3.184 1.00 79.00 287 PRO A C 1
ATOM 2224 O O . PRO A 1 287 ? 13.760 17.084 -4.134 1.00 79.00 287 PRO A O 1
ATOM 2227 N N . ALA A 1 288 ? 15.515 15.916 -3.337 1.00 83.25 288 ALA A N 1
ATOM 2228 C CA . ALA A 1 288 ? 16.134 15.693 -4.637 1.00 83.25 288 ALA A CA 1
ATOM 2229 C C . ALA A 1 288 ? 15.325 14.678 -5.449 1.00 83.25 288 ALA A C 1
ATOM 2231 O O . ALA A 1 288 ? 14.962 14.968 -6.589 1.00 83.25 288 ALA A O 1
ATOM 2232 N N . GLU A 1 289 ? 14.973 13.543 -4.841 1.00 83.81 289 GLU A N 1
ATOM 2233 C CA . GLU A 1 289 ? 14.129 12.528 -5.479 1.00 83.81 289 GLU A CA 1
ATOM 2234 C C . GLU A 1 289 ? 12.705 13.050 -5.703 1.00 83.81 289 GLU A C 1
ATOM 2236 O O . GLU A 1 289 ? 12.163 12.917 -6.799 1.00 83.81 289 GLU A O 1
ATOM 2241 N N . SER A 1 290 ? 12.118 13.749 -4.723 1.00 82.50 290 SER A N 1
ATOM 2242 C CA . SER A 1 290 ? 10.795 14.365 -4.902 1.00 82.50 290 SER A CA 1
ATOM 2243 C C . SER A 1 290 ? 10.784 15.330 -6.091 1.00 82.50 290 SER A C 1
ATOM 2245 O O . SER A 1 290 ? 9.899 15.245 -6.936 1.00 82.50 290 SER A O 1
ATOM 2247 N N . ALA A 1 291 ? 11.787 16.209 -6.217 1.00 80.44 291 ALA A N 1
ATOM 2248 C CA . ALA A 1 291 ? 11.891 17.128 -7.352 1.00 80.44 291 ALA A CA 1
ATOM 2249 C C . ALA A 1 291 ? 12.128 16.401 -8.687 1.00 80.44 291 ALA A C 1
ATOM 2251 O O . ALA A 1 291 ? 11.607 16.824 -9.722 1.00 80.44 291 ALA A O 1
ATOM 2252 N N . ALA A 1 292 ? 12.898 15.308 -8.675 1.00 82.44 292 ALA A N 1
ATOM 2253 C CA . ALA A 1 292 ? 13.164 14.502 -9.862 1.00 82.44 292 ALA A CA 1
ATOM 2254 C C . ALA A 1 292 ? 11.900 13.814 -10.402 1.00 82.44 292 ALA A C 1
ATOM 2256 O O . ALA A 1 292 ? 11.776 13.658 -11.620 1.00 82.44 292 ALA A O 1
ATOM 2257 N N . LEU A 1 293 ? 10.966 13.438 -9.521 1.00 82.25 293 LEU A N 1
ATOM 2258 C CA . LEU A 1 293 ? 9.710 12.779 -9.891 1.00 82.25 293 LEU A CA 1
ATOM 2259 C C . LEU A 1 293 ? 8.555 13.770 -10.122 1.00 82.25 293 LEU A C 1
ATOM 2261 O O . LEU A 1 293 ? 7.676 13.506 -10.943 1.00 82.25 293 LEU A O 1
ATOM 2265 N N . ASP A 1 294 ? 8.584 14.952 -9.499 1.00 80.56 294 ASP A N 1
ATOM 2266 C CA . ASP A 1 294 ? 7.529 15.967 -9.637 1.00 80.56 294 ASP A CA 1
ATOM 2267 C C . ASP A 1 294 ? 7.319 16.439 -11.083 1.00 80.56 294 ASP A C 1
ATOM 2269 O O . ASP A 1 294 ? 6.198 16.781 -11.475 1.00 80.56 294 ASP A O 1
ATOM 2273 N N . LYS A 1 295 ? 8.371 16.393 -11.914 1.00 86.19 295 LYS A N 1
ATOM 2274 C CA . LYS A 1 295 ? 8.292 16.750 -13.341 1.00 86.19 295 LYS A CA 1
ATOM 2275 C C . LYS A 1 295 ? 7.251 15.924 -14.108 1.00 86.19 295 LYS A C 1
ATOM 2277 O O . LYS A 1 295 ? 6.673 16.431 -15.069 1.00 86.19 295 LYS A O 1
ATOM 2282 N N . TYR A 1 296 ? 6.986 14.683 -13.686 1.00 88.12 296 TYR A N 1
ATOM 2283 C CA . TYR A 1 296 ? 6.075 13.780 -14.392 1.00 88.12 296 TYR A CA 1
ATOM 2284 C C . TYR A 1 296 ? 4.608 14.198 -14.273 1.00 88.12 296 TYR A C 1
ATOM 2286 O O . TYR A 1 296 ? 3.835 13.925 -15.190 1.00 88.12 296 TYR A O 1
ATOM 2294 N N . LYS A 1 297 ? 4.231 14.961 -13.236 1.00 82.81 297 LYS A N 1
ATOM 2295 C CA . LYS A 1 297 ? 2.883 15.553 -13.128 1.00 82.81 297 LYS A CA 1
ATOM 2296 C C . LYS A 1 297 ? 2.566 16.435 -14.335 1.00 82.81 297 LYS A C 1
ATOM 2298 O O . LYS A 1 297 ? 1.501 16.328 -14.937 1.00 82.81 297 LYS A O 1
ATOM 2303 N N . GLY A 1 298 ? 3.539 17.250 -14.753 1.00 84.88 298 GLY A N 1
ATOM 2304 C CA . GLY A 1 298 ? 3.430 18.105 -15.937 1.00 84.88 298 GLY A CA 1
ATOM 2305 C C . GLY A 1 298 ? 3.365 17.337 -17.262 1.00 84.88 298 GLY A C 1
ATOM 2306 O O . GLY A 1 298 ? 3.084 17.936 -18.297 1.00 84.88 298 GLY A O 1
ATOM 2307 N N . MET A 1 299 ? 3.606 16.024 -17.240 1.00 91.38 299 MET A N 1
ATOM 2308 C CA . MET A 1 299 ? 3.627 15.152 -18.414 1.00 91.38 299 MET A CA 1
ATOM 2309 C C . MET A 1 299 ? 2.406 14.226 -18.494 1.00 91.38 299 MET A C 1
ATOM 2311 O O . MET A 1 299 ? 2.260 13.532 -19.497 1.00 91.38 299 MET A O 1
ATOM 2315 N N . LEU A 1 300 ? 1.495 14.236 -17.511 1.00 90.00 300 LEU A N 1
ATOM 2316 C CA . LEU A 1 300 ? 0.323 13.347 -17.495 1.00 90.00 300 LEU A CA 1
ATOM 2317 C C . LEU A 1 300 ? -0.570 13.516 -18.728 1.00 90.00 300 LEU A C 1
ATOM 2319 O O . LEU A 1 300 ? -1.036 12.536 -19.301 1.00 90.00 300 LEU A O 1
ATOM 2323 N N . ARG A 1 301 ? -0.735 14.751 -19.213 1.00 91.56 301 ARG A N 1
ATOM 2324 C CA . ARG A 1 301 ? -1.467 15.012 -20.459 1.00 91.56 301 ARG A CA 1
ATOM 2325 C C . ARG A 1 301 ? -0.805 14.357 -21.678 1.00 91.56 301 ARG A C 1
ATOM 2327 O O . ARG A 1 301 ? -1.505 13.907 -22.583 1.00 91.56 301 ARG A O 1
ATOM 2334 N N . ASP A 1 302 ? 0.524 14.318 -21.712 1.00 94.44 302 ASP A N 1
ATOM 2335 C CA . ASP A 1 302 ? 1.265 13.669 -22.792 1.00 94.44 302 ASP A CA 1
ATOM 2336 C C . ASP A 1 302 ? 1.190 12.139 -22.674 1.00 94.44 302 ASP A C 1
ATOM 2338 O O . ASP A 1 302 ? 1.042 11.461 -23.690 1.00 94.44 302 ASP A O 1
ATOM 2342 N N . MET A 1 303 ? 1.241 11.603 -21.448 1.00 95.75 303 MET A N 1
ATOM 2343 C CA . MET A 1 303 ? 1.039 10.175 -21.167 1.00 95.75 303 MET A CA 1
ATOM 2344 C C . MET A 1 303 ? -0.359 9.716 -21.609 1.00 95.75 303 MET A C 1
ATOM 2346 O O . MET A 1 303 ? -0.473 8.739 -22.345 1.00 95.75 303 MET A O 1
ATOM 2350 N N . GLU A 1 304 ? -1.405 10.486 -21.284 1.00 95.19 304 GLU A N 1
ATOM 2351 C CA . GLU A 1 304 ? -2.775 10.259 -21.767 1.00 95.19 304 GLU A CA 1
ATOM 2352 C C . GLU A 1 304 ? -2.838 10.257 -23.306 1.00 95.19 304 GLU A C 1
ATOM 2354 O O . GLU A 1 304 ? -3.441 9.388 -23.937 1.00 95.19 304 GLU A O 1
ATOM 2359 N N . GLY A 1 305 ? -2.163 11.220 -23.943 1.00 96.94 305 GLY A N 1
ATOM 2360 C CA . GLY A 1 305 ? -2.085 11.312 -25.401 1.00 96.94 305 GLY A CA 1
ATOM 2361 C C . GLY A 1 305 ? -1.402 10.114 -26.063 1.00 96.94 305 GLY A C 1
ATOM 2362 O O . GLY A 1 305 ? -1.773 9.753 -27.187 1.00 96.94 305 GLY A O 1
ATOM 2363 N N . ASN A 1 306 ? -0.450 9.495 -25.362 1.00 97.81 306 ASN A N 1
ATOM 2364 C CA . ASN A 1 306 ? 0.327 8.340 -25.800 1.00 97.81 306 ASN A CA 1
ATOM 2365 C C . ASN A 1 306 ? -0.374 6.988 -25.560 1.00 97.81 306 ASN A C 1
ATOM 2367 O O . ASN A 1 306 ? 0.141 5.954 -25.994 1.00 97.81 306 ASN A O 1
ATOM 2371 N N . LEU A 1 307 ? -1.541 6.952 -24.904 1.00 98.25 307 LEU A N 1
ATOM 2372 C CA . LEU A 1 307 ? -2.262 5.692 -24.714 1.00 98.25 307 LEU A CA 1
ATOM 2373 C C . LEU A 1 307 ? -2.539 5.009 -26.071 1.00 98.25 307 LEU A C 1
ATOM 2375 O O . LEU A 1 307 ? -3.002 5.677 -27.006 1.00 98.25 307 LEU A O 1
ATOM 2379 N N . PRO A 1 308 ? -2.272 3.692 -26.204 1.00 98.12 308 PRO A N 1
ATOM 2380 C CA . PRO A 1 308 ? -2.286 2.975 -27.481 1.00 98.12 308 PRO A CA 1
ATOM 2381 C C . PRO A 1 308 ? -3.707 2.589 -27.934 1.00 98.12 308 PRO A C 1
ATOM 2383 O O . PRO A 1 308 ? -3.969 1.457 -28.335 1.00 98.12 308 PRO A O 1
ATOM 2386 N N . VAL A 1 309 ? -4.637 3.543 -27.880 1.00 98.38 309 VAL A N 1
ATOM 2387 C CA . VAL A 1 309 ? -6.066 3.391 -28.188 1.00 98.38 309 VAL A CA 1
ATOM 2388 C C . VAL A 1 309 ? -6.570 4.550 -29.059 1.00 98.38 309 VAL A C 1
ATOM 2390 O O . VAL A 1 309 ? -5.916 5.597 -29.136 1.00 98.38 309 VAL A O 1
ATOM 2393 N N . PRO A 1 310 ? -7.731 4.407 -29.728 1.00 97.94 310 PRO A N 1
ATOM 2394 C CA . PRO A 1 310 ? -8.382 5.528 -30.401 1.00 97.94 310 PRO A CA 1
ATOM 2395 C C . PRO A 1 310 ? -8.661 6.699 -29.449 1.00 97.94 310 PRO A C 1
ATOM 2397 O O . PRO A 1 310 ? -8.943 6.498 -28.270 1.00 97.94 310 PRO A O 1
ATOM 2400 N N . ASP A 1 311 ? -8.669 7.925 -29.978 1.00 96.25 311 ASP A N 1
ATOM 2401 C CA . ASP A 1 311 ? -8.853 9.142 -29.172 1.00 96.25 311 ASP A CA 1
ATOM 2402 C C . ASP A 1 311 ? -10.184 9.190 -28.401 1.00 96.25 311 ASP A C 1
ATOM 2404 O O . ASP A 1 311 ? -10.284 9.907 -27.412 1.00 96.25 311 ASP A O 1
ATOM 2408 N N . SER A 1 312 ? -11.194 8.411 -28.809 1.00 93.88 312 SER A N 1
ATOM 2409 C CA . SER A 1 312 ? -12.474 8.291 -28.098 1.00 93.88 312 SER A CA 1
ATOM 2410 C C . SER A 1 312 ? -12.359 7.662 -26.707 1.00 93.88 312 SER A C 1
ATOM 2412 O O . SER A 1 312 ? -13.246 7.877 -25.891 1.00 93.88 312 SER A O 1
ATOM 2414 N N . TYR A 1 313 ? -11.294 6.899 -26.445 1.00 94.94 313 TYR A N 1
ATOM 2415 C CA . TYR A 1 313 ? -11.032 6.266 -25.149 1.00 94.94 313 TYR A CA 1
ATOM 2416 C C . TYR A 1 313 ? -10.172 7.137 -24.220 1.00 94.94 313 TYR A C 1
ATOM 2418 O O . TYR A 1 313 ? -10.050 6.833 -23.038 1.00 94.94 313 TYR A O 1
ATOM 2426 N N . LYS A 1 314 ? -9.566 8.214 -24.738 1.00 94.75 314 LYS A N 1
ATOM 2427 C CA . LYS A 1 314 ? -8.648 9.073 -23.979 1.00 94.75 314 LYS A CA 1
ATOM 2428 C C . LYS A 1 314 ? -9.413 10.141 -23.205 1.00 94.75 314 LYS A C 1
ATOM 2430 O O . LYS A 1 314 ? -10.297 10.811 -23.745 1.00 94.75 314 LYS A O 1
ATOM 2435 N N . ASN A 1 315 ? -9.029 10.365 -21.956 1.00 87.62 315 ASN A N 1
ATOM 2436 C CA . ASN A 1 315 ? -9.690 11.272 -21.034 1.00 87.62 315 ASN A CA 1
ATOM 2437 C C . ASN A 1 315 ? -8.817 12.475 -20.653 1.00 87.62 315 ASN A C 1
ATOM 2439 O O . ASN A 1 315 ? -8.172 12.532 -19.611 1.00 87.62 315 ASN A O 1
ATOM 2443 N N . PHE A 1 316 ? -8.896 13.528 -21.463 1.00 87.81 316 PHE A N 1
ATOM 2444 C CA . PHE A 1 316 ? -8.205 14.794 -21.194 1.00 87.81 316 PHE A CA 1
ATOM 2445 C C . PHE A 1 316 ? -8.936 15.733 -20.221 1.00 87.81 316 PHE A C 1
ATOM 2447 O O . PHE A 1 316 ? -8.520 16.887 -20.084 1.00 87.81 316 PHE A O 1
ATOM 2454 N N . LYS A 1 317 ? -10.056 15.296 -19.626 1.00 79.12 317 LYS A N 1
ATOM 2455 C CA . LYS A 1 317 ? -10.871 16.112 -18.710 1.00 79.12 317 LYS A CA 1
ATOM 2456 C C . LYS A 1 317 ? -10.525 15.884 -17.238 1.00 79.12 317 LYS A C 1
ATOM 2458 O O . LYS A 1 317 ? -10.965 16.674 -16.409 1.00 79.12 317 LYS A O 1
ATOM 2463 N N . ARG A 1 318 ? -9.774 14.826 -16.912 1.00 70.06 318 ARG A N 1
ATOM 2464 C CA . ARG A 1 318 ? -9.326 14.559 -15.541 1.00 70.06 318 ARG A CA 1
ATOM 2465 C C . ARG A 1 318 ? -8.368 15.648 -15.056 1.00 70.06 318 ARG A C 1
ATOM 2467 O O . ARG A 1 318 ? -7.552 16.160 -15.821 1.00 70.06 318 ARG A O 1
ATOM 2474 N N . GLY A 1 319 ? -8.505 16.011 -13.782 1.00 64.56 319 GLY A N 1
ATOM 2475 C CA . GLY A 1 319 ? -7.546 16.873 -13.104 1.00 64.56 319 GLY A CA 1
ATOM 2476 C C . GLY A 1 319 ? -6.232 16.120 -12.925 1.00 64.56 319 GLY A C 1
ATOM 2477 O O . GLY A 1 319 ? -6.225 15.003 -12.422 1.00 64.56 319 GLY A O 1
ATOM 2478 N N . PHE A 1 320 ? -5.128 16.728 -13.348 1.00 65.25 320 PHE A N 1
ATOM 2479 C CA . PHE A 1 320 ? -3.787 16.139 -13.261 1.00 65.25 320 PHE A CA 1
ATOM 2480 C C . PHE A 1 320 ? -3.021 16.608 -12.012 1.00 65.25 320 PHE A C 1
ATOM 2482 O O . PHE A 1 320 ? -1.794 16.544 -11.966 1.00 65.25 320 PHE A O 1
ATOM 2489 N N . GLU A 1 321 ? -3.735 17.115 -11.005 1.00 63.94 321 GLU A N 1
ATOM 2490 C CA . GLU A 1 321 ? -3.131 17.709 -9.815 1.00 63.94 321 GLU A CA 1
ATOM 2491 C C . GLU A 1 321 ? -3.185 16.718 -8.652 1.00 63.94 321 GLU A C 1
ATOM 2493 O O . GLU A 1 321 ? -4.223 16.449 -8.055 1.00 63.94 321 GLU A O 1
ATOM 2498 N N . SER A 1 322 ? -2.041 16.111 -8.364 1.00 66.62 322 SER A N 1
ATOM 2499 C CA . SER A 1 322 ? -1.825 15.299 -7.171 1.00 66.62 322 SER A CA 1
ATOM 2500 C C . SER A 1 322 ? -0.384 15.512 -6.731 1.00 66.62 322 SER A C 1
ATOM 2502 O O . SER A 1 322 ? 0.526 15.227 -7.518 1.00 66.62 322 SER A O 1
ATOM 2504 N N . PRO A 1 323 ? -0.131 16.056 -5.531 1.00 77.75 323 PRO A N 1
ATOM 2505 C CA . PRO A 1 323 ? 1.213 16.126 -4.988 1.00 77.75 323 PRO A CA 1
ATOM 2506 C C . PRO A 1 323 ? 1.866 14.736 -4.948 1.00 77.75 323 PRO A C 1
ATOM 2508 O O . PRO A 1 323 ? 1.191 13.726 -4.774 1.00 77.75 323 PRO A O 1
ATOM 2511 N N . ILE A 1 324 ? 3.182 14.688 -5.147 1.00 83.44 324 ILE A N 1
ATOM 2512 C CA . ILE A 1 324 ? 3.996 13.475 -5.059 1.00 83.44 324 ILE A CA 1
ATOM 2513 C C . ILE A 1 324 ? 5.074 13.794 -4.034 1.00 83.44 324 ILE A C 1
ATOM 2515 O O . ILE A 1 324 ? 5.699 14.856 -4.100 1.00 83.44 324 ILE A O 1
ATOM 2519 N N . ALA A 1 325 ? 5.260 12.907 -3.071 1.00 87.94 325 ALA A N 1
ATOM 2520 C CA . ALA A 1 325 ? 6.333 12.999 -2.100 1.00 87.94 325 ALA A CA 1
ATOM 2521 C C . ALA A 1 325 ? 7.127 11.699 -2.131 1.00 87.94 325 ALA A C 1
ATOM 2523 O O . ALA A 1 325 ? 6.576 10.619 -1.947 1.00 87.94 325 ALA A O 1
ATOM 2524 N N . VAL A 1 326 ? 8.431 11.805 -2.359 1.00 91.00 326 VAL A N 1
ATOM 2525 C CA . VAL A 1 326 ? 9.350 10.684 -2.168 1.00 91.00 326 VAL A CA 1
ATOM 2526 C C . VAL A 1 326 ? 9.966 10.853 -0.798 1.00 91.00 326 VAL A C 1
ATOM 2528 O O . VAL A 1 326 ? 10.572 11.887 -0.502 1.00 91.00 326 VAL A O 1
ATOM 2531 N N . VAL A 1 327 ? 9.774 9.856 0.050 1.00 94.88 327 VAL A N 1
ATOM 2532 C CA . VAL A 1 327 ? 10.110 9.950 1.463 1.00 94.88 327 VAL A CA 1
ATOM 2533 C C . VAL A 1 327 ? 10.826 8.694 1.931 1.00 94.88 327 VAL A C 1
ATOM 2535 O O . VAL A 1 327 ? 10.715 7.620 1.343 1.00 94.88 327 VAL A O 1
ATOM 2538 N N . ASN A 1 328 ? 11.550 8.829 3.032 1.00 96.06 328 ASN A N 1
ATOM 2539 C CA . ASN A 1 328 ? 12.090 7.719 3.790 1.00 96.06 328 ASN A CA 1
ATOM 2540 C C . ASN A 1 328 ? 11.309 7.605 5.097 1.00 96.06 328 ASN A C 1
ATOM 2542 O O . ASN A 1 328 ? 11.305 8.537 5.902 1.00 96.06 328 ASN A O 1
ATOM 2546 N N . GLN A 1 329 ? 10.655 6.467 5.320 1.00 97.62 329 GLN A N 1
ATOM 2547 C CA . GLN A 1 329 ? 9.970 6.202 6.581 1.00 97.62 329 GLN A CA 1
ATOM 2548 C C . GLN A 1 329 ? 10.994 6.112 7.712 1.00 97.62 329 GLN A C 1
ATOM 2550 O O . GLN A 1 329 ? 11.986 5.393 7.586 1.00 97.62 329 GLN A O 1
ATOM 2555 N N . VAL A 1 330 ? 10.760 6.839 8.800 1.00 97.56 330 VAL A N 1
ATOM 2556 C CA . VAL A 1 330 ? 11.573 6.791 10.023 1.00 97.56 330 VAL A CA 1
ATOM 2557 C C . VAL A 1 330 ? 10.845 6.113 11.173 1.00 97.56 330 VAL A C 1
ATOM 2559 O O . VAL A 1 330 ? 11.516 5.694 12.105 1.00 97.56 330 VAL A O 1
ATOM 2562 N N . HIS A 1 331 ? 9.514 6.000 11.116 1.00 97.75 331 HIS A N 1
ATOM 2563 C CA . HIS A 1 331 ? 8.703 5.247 12.073 1.00 97.75 331 HIS A CA 1
ATOM 2564 C C . HIS A 1 331 ? 7.313 4.965 11.484 1.00 97.75 331 HIS A C 1
ATOM 2566 O O . HIS A 1 331 ? 6.794 5.780 10.718 1.00 97.75 331 HIS A O 1
ATOM 2572 N N . GLY A 1 332 ? 6.712 3.831 11.842 1.00 96.69 332 GLY A N 1
ATOM 2573 C CA . GLY A 1 332 ? 5.336 3.467 11.479 1.00 96.69 332 GLY A CA 1
ATOM 2574 C C . GLY A 1 332 ? 4.444 3.346 12.717 1.00 96.69 332 GLY A C 1
ATOM 2575 O O . GLY A 1 332 ? 4.947 3.203 13.830 1.00 96.69 332 GLY A O 1
ATOM 2576 N N . GLY A 1 333 ? 3.127 3.403 12.537 1.00 97.88 333 GLY A N 1
ATOM 2577 C CA . GLY A 1 333 ? 2.147 3.177 13.602 1.00 97.88 333 GLY A CA 1
ATOM 2578 C C . GLY A 1 333 ? 0.814 2.676 13.053 1.00 97.88 333 GLY A C 1
ATOM 2579 O O . GLY A 1 333 ? 0.507 2.902 11.886 1.00 97.88 333 GLY A O 1
ATOM 2580 N N . GLY A 1 334 ? 0.025 2.007 13.892 1.00 98.00 334 GLY A N 1
ATOM 2581 C CA . GLY A 1 334 ? -1.297 1.493 13.522 1.00 98.00 334 GLY A CA 1
ATOM 2582 C C . GLY A 1 334 ? -1.272 0.478 12.373 1.00 98.00 334 GLY A C 1
ATOM 2583 O O . GLY A 1 334 ? -0.418 -0.411 12.382 1.00 98.00 334 GLY A O 1
ATOM 2584 N N . ASP A 1 335 ? -2.181 0.624 11.404 1.00 96.94 335 ASP A N 1
ATOM 2585 C CA . ASP A 1 335 ? -2.354 -0.271 10.236 1.00 96.94 335 ASP A CA 1
ATOM 2586 C C . ASP A 1 335 ? -1.096 -0.405 9.353 1.00 96.94 335 ASP A C 1
ATOM 2588 O O . ASP A 1 335 ? -0.892 -1.412 8.687 1.00 96.94 335 ASP A O 1
ATOM 2592 N N . ASN A 1 336 ? -0.171 0.558 9.415 1.00 95.12 336 ASN A N 1
ATOM 2593 C CA . ASN A 1 336 ? 1.111 0.513 8.699 1.00 95.12 336 ASN A CA 1
ATOM 2594 C C . ASN A 1 336 ? 2.148 -0.451 9.332 1.00 95.12 336 ASN A C 1
ATOM 2596 O O . ASN A 1 336 ? 3.262 -0.591 8.834 1.00 95.12 336 ASN A O 1
ATOM 2600 N N . VAL A 1 337 ? 1.852 -1.082 10.473 1.00 96.19 337 VAL A N 1
ATOM 2601 C CA . VAL A 1 337 ? 2.817 -1.941 11.186 1.00 96.19 337 VAL A CA 1
ATOM 2602 C C . VAL A 1 337 ? 2.648 -3.440 10.920 1.00 96.19 337 VAL A C 1
ATOM 2604 O O . VAL A 1 337 ? 3.671 -4.088 10.667 1.00 96.19 337 VAL A O 1
ATOM 2607 N N . PRO A 1 338 ? 1.447 -4.038 11.026 1.00 94.56 338 PRO A N 1
ATOM 2608 C CA . PRO A 1 338 ? 1.319 -5.488 10.996 1.00 94.56 338 PRO A CA 1
ATOM 2609 C C . PRO A 1 338 ? 1.483 -6.078 9.592 1.00 94.56 338 PRO A C 1
ATOM 2611 O O . PRO A 1 338 ? 1.049 -5.515 8.594 1.00 94.56 338 PRO A O 1
ATOM 2614 N N . GLY A 1 339 ? 2.072 -7.273 9.520 1.00 88.69 339 GLY A N 1
ATOM 2615 C CA . GLY A 1 339 ? 2.130 -8.051 8.282 1.00 88.69 339 GLY A CA 1
ATOM 2616 C C . GLY A 1 339 ? 2.910 -7.374 7.144 1.00 88.69 339 GLY A C 1
ATOM 2617 O O . GLY A 1 339 ? 4.086 -7.032 7.295 1.00 88.69 339 GLY A O 1
ATOM 2618 N N . VAL A 1 340 ? 2.275 -7.265 5.972 1.00 90.62 340 VAL A N 1
ATOM 2619 C CA . VAL A 1 340 ? 2.890 -6.732 4.745 1.00 90.62 340 VAL A CA 1
ATOM 2620 C C . VAL A 1 340 ? 3.000 -5.214 4.825 1.00 90.62 340 VAL A C 1
ATOM 2622 O O . VAL A 1 340 ? 2.018 -4.522 5.046 1.00 90.62 340 VAL A O 1
ATOM 2625 N N . GLN A 1 341 ? 4.194 -4.684 4.576 1.00 94.38 341 GLN A N 1
ATOM 2626 C CA . GLN A 1 341 ?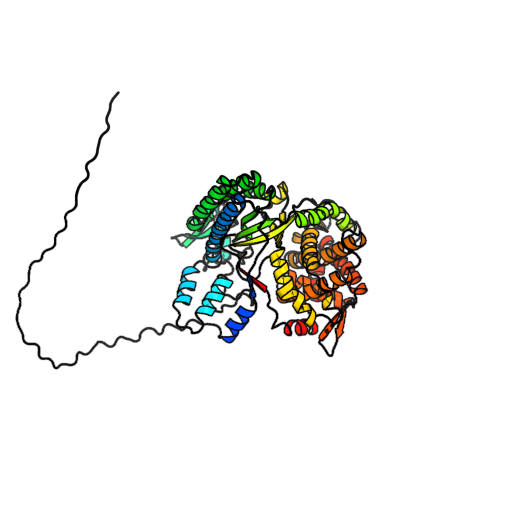 4.443 -3.247 4.664 1.00 94.38 341 GLN A CA 1
ATOM 2627 C C . GLN A 1 341 ? 4.022 -2.503 3.398 1.00 94.38 341 GLN A C 1
ATOM 2629 O O . GLN A 1 341 ? 4.380 -2.892 2.277 1.00 94.38 341 GLN A O 1
ATOM 2634 N N . THR A 1 342 ? 3.376 -1.364 3.593 1.00 92.81 342 THR A N 1
ATOM 2635 C CA . THR A 1 342 ? 3.067 -0.391 2.545 1.00 92.81 342 THR A CA 1
ATOM 2636 C C . THR A 1 342 ? 4.350 0.113 1.869 1.00 92.81 342 THR A C 1
ATOM 2638 O O . THR A 1 342 ? 5.383 0.290 2.514 1.00 92.81 342 THR A O 1
ATOM 2641 N N . ILE A 1 343 ? 4.322 0.321 0.547 1.00 92.81 343 ILE A N 1
ATOM 2642 C CA . ILE A 1 343 ? 5.444 0.909 -0.224 1.00 92.81 343 ILE A CA 1
ATOM 2643 C C . ILE A 1 343 ? 5.121 2.291 -0.783 1.00 92.81 343 ILE A C 1
ATOM 2645 O O . ILE A 1 343 ? 6.030 3.085 -1.029 1.00 92.81 343 ILE A O 1
ATOM 2649 N N . ALA A 1 344 ? 3.838 2.573 -0.969 1.00 92.19 344 ALA A N 1
ATOM 2650 C CA . ALA A 1 344 ? 3.303 3.863 -1.341 1.00 92.19 344 ALA A CA 1
ATOM 2651 C C . ALA A 1 344 ? 1.854 3.961 -0.854 1.00 92.19 344 ALA A C 1
ATOM 2653 O O . ALA A 1 344 ? 1.217 2.933 -0.633 1.00 92.19 344 ALA A O 1
ATOM 2654 N N . PHE A 1 345 ? 1.359 5.180 -0.674 1.00 90.38 345 PHE A N 1
ATOM 2655 C CA . PHE A 1 345 ? -0.040 5.432 -0.332 1.00 90.38 345 PHE A CA 1
ATOM 2656 C C . PHE A 1 345 ? -0.547 6.711 -1.002 1.00 90.38 345 PHE A C 1
ATOM 2658 O O . PHE A 1 345 ? 0.237 7.596 -1.363 1.00 90.38 345 PHE A O 1
ATOM 2665 N N . ASN A 1 346 ? -1.868 6.817 -1.151 1.00 88.38 346 ASN A N 1
ATOM 2666 C CA . ASN A 1 346 ? -2.541 7.921 -1.830 1.00 88.38 346 ASN A CA 1
ATOM 2667 C C . ASN A 1 346 ? -3.689 8.467 -0.971 1.00 88.38 346 ASN A C 1
ATOM 2669 O O . ASN A 1 346 ? -4.833 8.033 -1.086 1.00 88.38 346 ASN A O 1
ATOM 2673 N N . LEU A 1 347 ? -3.373 9.453 -0.137 1.00 87.69 347 LEU A N 1
ATOM 2674 C CA . LEU A 1 347 ? -4.286 10.017 0.858 1.00 87.69 347 LEU A CA 1
ATOM 2675 C C . LEU A 1 347 ? -4.652 11.476 0.532 1.00 87.69 347 LEU A C 1
ATOM 2677 O O . LEU A 1 347 ? -3.967 12.112 -0.273 1.00 87.69 347 LEU A O 1
ATOM 2681 N N . PRO A 1 348 ? -5.710 12.038 1.143 1.00 86.12 348 PRO A N 1
ATOM 2682 C CA . PRO A 1 348 ? -6.707 11.356 1.975 1.00 86.12 348 PRO A CA 1
ATOM 2683 C C . PRO A 1 348 ? -7.742 10.572 1.150 1.00 86.12 348 PRO A C 1
ATOM 2685 O O . PRO A 1 348 ? -7.881 10.766 -0.062 1.00 86.12 348 PRO A O 1
ATOM 2688 N N . ASN A 1 349 ? -8.509 9.726 1.844 1.00 72.12 349 ASN A N 1
ATOM 2689 C CA . ASN A 1 349 ? -9.672 9.013 1.300 1.00 72.12 349 ASN A CA 1
ATOM 2690 C C . ASN A 1 349 ? -10.957 9.871 1.293 1.00 72.12 349 ASN A C 1
ATOM 2692 O O . ASN A 1 349 ? -11.899 9.555 0.573 1.00 72.12 349 ASN A O 1
ATOM 2696 N N . ASP A 1 350 ? -11.008 10.972 2.058 1.00 77.56 350 ASP A N 1
ATOM 2697 C CA . ASP A 1 350 ? -12.163 11.883 2.093 1.00 77.56 350 ASP A CA 1
ATOM 2698 C C . ASP A 1 350 ? -12.338 12.606 0.747 1.00 77.56 350 ASP A C 1
ATOM 2700 O O . ASP A 1 350 ? -11.561 13.497 0.386 1.00 77.56 350 ASP A O 1
ATOM 2704 N N . GLU A 1 351 ? -13.399 12.253 0.020 1.00 69.75 351 GLU A N 1
ATOM 2705 C CA . GLU A 1 351 ? -13.703 12.823 -1.295 1.00 69.75 351 GLU A CA 1
ATOM 2706 C C . GLU A 1 351 ? -13.902 14.341 -1.267 1.00 69.75 351 GLU A C 1
ATOM 2708 O O . GLU A 1 351 ? -13.564 15.015 -2.235 1.00 69.75 351 GLU A O 1
ATOM 2713 N N . ARG A 1 352 ? -14.341 14.929 -0.145 1.00 79.12 352 ARG A N 1
ATOM 2714 C CA . ARG A 1 352 ? -14.469 16.393 -0.035 1.00 79.12 352 ARG A CA 1
ATOM 2715 C C . ARG A 1 352 ? -13.108 17.074 -0.163 1.00 79.12 352 ARG A C 1
ATOM 2717 O O . ARG A 1 352 ? -13.001 18.148 -0.754 1.00 79.12 352 ARG A O 1
ATOM 2724 N N . VAL A 1 353 ? -12.064 16.466 0.403 1.00 80.38 353 VAL A N 1
ATOM 2725 C CA . VAL A 1 353 ? -10.691 16.984 0.319 1.00 80.38 353 VAL A CA 1
ATOM 2726 C C . VAL A 1 353 ? -10.124 16.719 -1.068 1.00 80.38 353 VAL A C 1
ATOM 2728 O O . VAL A 1 353 ? -9.520 17.615 -1.657 1.00 80.38 353 VAL A O 1
ATOM 2731 N N . ARG A 1 354 ? -10.376 15.530 -1.629 1.00 77.00 354 ARG A N 1
ATOM 2732 C CA . ARG A 1 354 ? -9.936 15.171 -2.986 1.00 77.00 354 ARG A CA 1
ATOM 2733 C C . ARG A 1 354 ? -10.543 16.090 -4.046 1.00 77.00 354 ARG A C 1
ATOM 2735 O O . ARG A 1 354 ? -9.829 16.536 -4.938 1.00 77.00 354 ARG A O 1
ATOM 2742 N N . GLU A 1 355 ? -11.815 16.458 -3.916 1.00 70.19 355 GLU A N 1
ATOM 2743 C CA . GLU A 1 355 ? -12.465 17.451 -4.778 1.00 70.19 355 GLU A CA 1
ATOM 2744 C C . GLU A 1 355 ? -11.853 18.852 -4.624 1.00 70.19 355 GLU A C 1
ATOM 2746 O O . GLU A 1 355 ? -11.733 19.590 -5.605 1.00 70.19 355 GLU A O 1
ATOM 2751 N N . ALA A 1 356 ? -11.450 19.230 -3.408 1.00 79.06 356 ALA A N 1
ATOM 2752 C CA . ALA A 1 356 ? -10.912 20.557 -3.123 1.00 79.06 356 ALA A CA 1
ATOM 2753 C C . ALA A 1 356 ? -9.421 20.720 -3.483 1.00 79.06 356 ALA A C 1
ATOM 2755 O O . ALA A 1 356 ? -9.013 21.812 -3.887 1.00 79.06 356 ALA A O 1
ATOM 2756 N N . LYS A 1 357 ? -8.602 19.673 -3.308 1.00 83.50 357 LYS A N 1
ATOM 2757 C CA . LYS A 1 357 ? -7.126 19.724 -3.397 1.00 83.50 357 LYS A CA 1
ATOM 2758 C C . LYS A 1 357 ? -6.461 18.509 -4.052 1.00 83.50 357 LYS A C 1
ATOM 2760 O O . LYS A 1 357 ? -5.235 18.481 -4.167 1.00 83.50 357 LYS A O 1
ATOM 2765 N N . GLY A 1 358 ? -7.230 17.519 -4.489 1.00 80.50 358 GLY A N 1
ATOM 2766 C CA . GLY A 1 358 ? -6.698 16.241 -4.953 1.00 80.50 358 GLY A CA 1
ATOM 2767 C C . GLY A 1 358 ? -6.205 15.361 -3.803 1.00 80.50 358 GLY A C 1
ATOM 2768 O O . GLY A 1 358 ? -6.550 15.565 -2.641 1.00 80.50 358 GLY A O 1
ATOM 2769 N N . ALA A 1 359 ? -5.382 14.375 -4.146 1.00 82.88 359 ALA A N 1
ATOM 2770 C CA . ALA A 1 359 ? -4.748 13.463 -3.200 1.00 82.88 359 ALA A CA 1
ATOM 2771 C C . ALA A 1 359 ? -3.223 13.514 -3.368 1.00 82.88 359 ALA A C 1
ATOM 2773 O O . ALA A 1 359 ? -2.719 13.783 -4.463 1.00 82.88 359 ALA A O 1
ATOM 2774 N N . LYS A 1 360 ? -2.479 13.295 -2.285 1.00 88.38 360 LYS A N 1
ATOM 2775 C CA . LYS A 1 360 ? -1.018 13.234 -2.280 1.00 88.38 360 LYS A CA 1
ATOM 2776 C C . LYS A 1 360 ? -0.585 11.771 -2.323 1.00 88.38 360 LYS A C 1
ATOM 2778 O O . LYS A 1 360 ? -0.953 10.974 -1.466 1.00 88.38 360 LYS A O 1
ATOM 2783 N N . LYS A 1 361 ? 0.253 11.463 -3.310 1.00 88.44 361 LYS A N 1
ATOM 2784 C CA . LYS A 1 361 ? 0.915 10.170 -3.498 1.00 88.44 361 LYS A CA 1
ATOM 2785 C C . LYS A 1 361 ? 2.255 10.199 -2.778 1.00 88.44 361 LYS A C 1
ATOM 2787 O O . LYS A 1 361 ? 3.094 11.049 -3.079 1.00 88.44 361 LYS A O 1
ATOM 2792 N N . VAL A 1 362 ? 2.473 9.296 -1.837 1.00 91.94 362 VAL A N 1
ATOM 2793 C CA . VAL A 1 362 ? 3.701 9.241 -1.041 1.00 91.94 362 VAL A CA 1
ATOM 2794 C C . VAL A 1 362 ? 4.403 7.917 -1.300 1.00 91.94 362 VAL A C 1
ATOM 2796 O O . VAL A 1 362 ? 3.793 6.871 -1.134 1.00 91.94 362 VAL A O 1
ATOM 2799 N N . LEU A 1 363 ? 5.675 7.951 -1.703 1.00 93.44 363 LEU A N 1
ATOM 2800 C CA . LEU A 1 363 ? 6.491 6.770 -1.991 1.00 93.44 363 LEU A CA 1
ATOM 2801 C C . LEU A 1 363 ? 7.524 6.556 -0.883 1.00 93.44 363 LEU A C 1
ATOM 2803 O O . LEU A 1 363 ? 8.388 7.410 -0.669 1.00 93.44 363 LEU A O 1
ATOM 2807 N N . LEU A 1 364 ? 7.474 5.399 -0.221 1.00 95.75 364 LEU A N 1
ATOM 2808 C CA . LEU A 1 364 ? 8.350 5.015 0.889 1.00 95.75 364 LEU A CA 1
ATOM 2809 C C . LEU A 1 364 ? 9.638 4.370 0.354 1.00 95.75 364 LEU A C 1
ATOM 2811 O O . LEU A 1 364 ? 9.798 3.146 0.327 1.00 95.75 364 LEU A O 1
ATOM 2815 N N . ASN A 1 365 ? 10.571 5.201 -0.106 1.00 93.19 365 ASN A N 1
ATOM 2816 C CA . ASN A 1 365 ? 11.719 4.771 -0.904 1.00 93.19 365 ASN A CA 1
ATOM 2817 C C . ASN A 1 365 ? 12.641 3.786 -0.164 1.00 93.19 365 ASN A C 1
ATOM 2819 O O . ASN A 1 365 ? 13.094 2.802 -0.745 1.00 93.19 365 ASN A O 1
ATOM 2823 N N . ASN A 1 366 ? 12.889 3.995 1.131 1.00 95.19 366 ASN A N 1
ATOM 2824 C CA . ASN A 1 366 ? 13.695 3.070 1.932 1.00 95.19 366 ASN A CA 1
ATOM 2825 C C . ASN A 1 366 ? 13.001 1.720 2.181 1.00 95.19 366 ASN A C 1
ATOM 2827 O O . ASN A 1 366 ? 13.668 0.688 2.149 1.00 95.19 366 ASN A O 1
ATOM 2831 N N . VAL A 1 367 ? 11.682 1.702 2.394 1.00 96.88 367 VAL A N 1
ATOM 2832 C CA . VAL A 1 367 ? 10.903 0.458 2.544 1.00 96.88 367 VAL A CA 1
ATOM 2833 C C . VAL A 1 367 ? 10.926 -0.332 1.233 1.00 96.88 367 VAL A C 1
ATOM 2835 O O . VAL A 1 367 ? 11.203 -1.532 1.218 1.00 96.88 367 VAL A O 1
ATOM 2838 N N . MET A 1 368 ? 10.719 0.358 0.113 1.00 95.31 368 MET A N 1
ATOM 2839 C CA . MET A 1 368 ? 10.802 -0.220 -1.223 1.00 95.31 368 MET A CA 1
ATOM 2840 C C . MET A 1 368 ? 12.214 -0.710 -1.567 1.00 95.31 368 MET A C 1
ATOM 2842 O O . MET A 1 368 ? 12.359 -1.797 -2.121 1.00 95.31 368 MET A O 1
ATOM 2846 N N . GLY A 1 369 ? 13.257 0.030 -1.184 1.00 95.75 369 GLY A N 1
ATOM 2847 C CA . GLY A 1 369 ? 14.650 -0.399 -1.312 1.00 95.75 369 GLY A CA 1
ATOM 2848 C C . GLY A 1 369 ? 14.942 -1.679 -0.529 1.00 95.75 369 GLY A C 1
ATOM 2849 O O . GLY A 1 369 ? 15.478 -2.630 -1.091 1.00 95.75 369 GLY A O 1
ATOM 2850 N N . ALA A 1 370 ? 14.489 -1.762 0.724 1.00 97.25 370 ALA A N 1
ATOM 2851 C CA . ALA A 1 370 ? 14.628 -2.973 1.532 1.00 97.25 370 ALA A CA 1
ATOM 2852 C C . ALA A 1 370 ? 13.893 -4.176 0.910 1.00 97.25 370 ALA A C 1
ATOM 2854 O O . ALA A 1 370 ? 14.437 -5.282 0.868 1.00 97.25 370 ALA A O 1
ATOM 2855 N N . LYS A 1 371 ? 12.684 -3.974 0.367 1.00 97.38 371 LYS A N 1
ATOM 2856 C CA . LYS A 1 371 ? 11.954 -5.018 -0.375 1.00 97.38 371 LYS A CA 1
ATOM 2857 C C . LYS A 1 371 ? 12.671 -5.406 -1.668 1.00 97.38 371 LYS A C 1
ATOM 2859 O O . LYS A 1 371 ? 12.714 -6.589 -2.001 1.00 97.38 371 LYS A O 1
ATOM 2864 N N . PHE A 1 372 ? 13.269 -4.455 -2.384 1.00 97.56 372 PHE A N 1
ATOM 2865 C CA . PHE A 1 372 ? 14.074 -4.762 -3.562 1.00 97.56 372 PHE A CA 1
ATOM 2866 C C . PHE A 1 372 ? 15.245 -5.675 -3.196 1.00 97.56 372 PHE A C 1
ATOM 2868 O O . PHE A 1 372 ? 15.359 -6.770 -3.739 1.00 97.56 372 PHE A O 1
ATOM 2875 N N . GLU A 1 373 ? 16.075 -5.256 -2.243 1.00 97.19 373 GLU A N 1
ATOM 2876 C CA . GLU A 1 373 ? 17.285 -5.978 -1.846 1.00 97.19 373 GLU A CA 1
ATOM 2877 C C . GLU A 1 373 ? 16.975 -7.352 -1.247 1.00 97.19 373 GLU A C 1
ATOM 2879 O O . GLU A 1 373 ? 17.662 -8.333 -1.532 1.00 97.19 373 GLU A O 1
ATOM 2884 N N . ARG A 1 374 ? 15.939 -7.445 -0.403 1.00 97.19 374 ARG A N 1
ATOM 2885 C CA . ARG A 1 374 ? 15.658 -8.670 0.350 1.00 97.19 374 ARG A CA 1
ATOM 2886 C C . ARG A 1 374 ? 14.772 -9.665 -0.394 1.00 97.19 374 ARG A C 1
ATOM 2888 O O . ARG A 1 374 ? 14.841 -10.856 -0.077 1.00 97.19 374 ARG A O 1
ATOM 2895 N N . ILE A 1 375 ? 13.956 -9.191 -1.338 1.00 96.88 375 ILE A N 1
ATOM 2896 C CA . ILE A 1 375 ? 12.919 -9.986 -2.008 1.00 96.88 375 ILE A CA 1
ATOM 2897 C C . ILE A 1 375 ? 13.142 -9.981 -3.518 1.00 96.88 375 ILE A C 1
ATOM 2899 O O . ILE A 1 375 ? 13.495 -11.013 -4.082 1.00 96.88 375 ILE A O 1
ATOM 2903 N N . LEU A 1 376 ? 12.970 -8.835 -4.185 1.00 97.44 376 LEU A N 1
ATOM 2904 C CA . LEU A 1 376 ? 12.894 -8.804 -5.649 1.00 97.44 376 LEU A CA 1
ATOM 2905 C C . LEU A 1 376 ? 14.224 -9.164 -6.327 1.00 97.44 376 LEU A C 1
ATOM 2907 O O . LEU A 1 376 ? 14.238 -9.918 -7.297 1.00 97.44 376 LEU A O 1
ATOM 2911 N N . GLN A 1 377 ? 15.343 -8.650 -5.823 1.00 98.06 377 GLN A N 1
ATOM 2912 C CA . GLN A 1 377 ? 16.659 -8.920 -6.390 1.00 98.06 377 GLN A CA 1
ATOM 2913 C C . GLN A 1 377 ? 17.052 -10.404 -6.254 1.00 98.06 377 GLN A C 1
ATOM 2915 O O . GLN A 1 377 ? 17.412 -10.994 -7.273 1.00 98.06 377 GLN A O 1
ATOM 2920 N N . PRO A 1 378 ? 16.924 -11.059 -5.080 1.00 97.75 378 PRO A N 1
ATOM 2921 C CA . PRO A 1 378 ? 17.135 -12.504 -4.963 1.00 97.75 378 PRO A CA 1
ATOM 2922 C C . PRO A 1 378 ? 16.211 -13.343 -5.855 1.00 97.75 378 PRO A C 1
ATOM 2924 O O . PRO A 1 378 ? 16.639 -14.376 -6.366 1.00 97.75 378 PRO A O 1
ATOM 2927 N N . MET A 1 379 ? 14.971 -12.894 -6.106 1.00 97.88 379 MET A N 1
ATOM 2928 C CA . MET A 1 379 ? 14.040 -13.607 -6.994 1.00 97.88 379 MET A CA 1
ATOM 2929 C C . MET A 1 379 ? 14.562 -13.726 -8.427 1.00 97.88 379 MET A C 1
ATOM 2931 O O . MET A 1 379 ? 14.210 -14.687 -9.112 1.00 97.88 379 MET A O 1
ATOM 2935 N N . ALA A 1 380 ? 15.414 -12.806 -8.888 1.00 97.81 380 ALA A N 1
ATOM 2936 C CA . ALA A 1 380 ? 15.948 -12.843 -10.246 1.00 97.81 380 ALA A CA 1
ATOM 2937 C C . ALA A 1 380 ? 16.667 -14.158 -10.565 1.00 97.81 380 ALA A C 1
ATOM 2939 O O . ALA A 1 380 ? 16.511 -14.677 -11.664 1.00 97.81 380 ALA A O 1
ATOM 2940 N N . GLU A 1 381 ? 17.393 -14.736 -9.605 1.00 97.06 381 GLU A N 1
ATOM 2941 C CA . GLU A 1 381 ? 18.122 -15.997 -9.798 1.00 97.06 381 GLU A CA 1
ATOM 2942 C C . GLU A 1 381 ? 17.200 -17.220 -9.892 1.00 97.06 381 GLU A C 1
ATOM 2944 O O . GLU A 1 381 ? 17.595 -18.248 -10.443 1.00 97.06 381 GLU A O 1
ATOM 2949 N N . HIS A 1 382 ? 15.967 -17.115 -9.393 1.00 97.44 382 HIS A N 1
ATOM 2950 C CA . HIS A 1 382 ? 14.940 -18.150 -9.530 1.00 97.44 382 HIS A CA 1
ATOM 2951 C C . HIS A 1 382 ? 14.136 -17.959 -10.817 1.00 97.44 382 HIS A C 1
ATOM 2953 O O . HIS A 1 382 ? 13.833 -18.924 -11.516 1.00 97.44 382 HIS A O 1
ATOM 2959 N N . VAL A 1 383 ? 13.795 -16.706 -11.133 1.00 98.31 383 VAL A N 1
ATOM 2960 C CA . VAL A 1 383 ? 12.921 -16.362 -12.256 1.00 98.31 383 VAL A CA 1
ATOM 2961 C C . VAL A 1 383 ? 13.676 -16.353 -13.571 1.00 98.31 383 VAL A C 1
ATOM 2963 O O . VAL A 1 383 ? 13.219 -16.966 -14.527 1.00 98.31 383 VAL A O 1
ATOM 2966 N N . LEU A 1 384 ? 14.801 -15.654 -13.661 1.00 98.69 384 LEU A N 1
ATOM 2967 C CA . LEU A 1 384 ? 15.462 -15.355 -14.925 1.00 98.69 384 LEU A CA 1
ATOM 2968 C C . LEU A 1 384 ? 16.654 -16.278 -15.182 1.00 98.69 384 LEU A C 1
ATOM 2970 O O . LEU A 1 384 ? 17.352 -16.740 -14.279 1.00 98.69 384 LEU A O 1
ATOM 2974 N N . VAL A 1 385 ? 16.906 -16.522 -16.466 1.00 98.25 385 VAL A N 1
ATOM 2975 C CA . VAL A 1 385 ? 18.166 -17.090 -16.963 1.00 98.25 385 VAL A CA 1
ATOM 2976 C C . VAL A 1 385 ? 19.374 -16.243 -16.543 1.00 98.25 385 VAL A C 1
ATOM 2978 O O . VAL A 1 385 ? 19.276 -15.024 -16.414 1.00 98.25 385 VAL A O 1
ATOM 2981 N N . ASP A 1 386 ? 20.524 -16.896 -16.368 1.00 97.44 386 ASP A N 1
ATOM 2982 C CA . ASP A 1 386 ? 21.717 -16.328 -15.719 1.00 97.44 386 ASP A CA 1
ATOM 2983 C C . ASP A 1 386 ? 22.256 -15.040 -16.375 1.00 97.44 386 ASP A C 1
ATOM 2985 O O . ASP A 1 386 ? 22.861 -14.210 -15.705 1.00 97.44 386 ASP A O 1
ATOM 2989 N N . ASP A 1 387 ? 22.049 -14.844 -17.682 1.00 97.94 387 ASP A N 1
ATOM 2990 C CA . ASP A 1 387 ? 22.451 -13.619 -18.385 1.00 97.94 387 ASP A CA 1
ATOM 2991 C C . ASP A 1 387 ? 21.482 -12.441 -18.178 1.00 97.94 387 ASP A C 1
ATOM 2993 O O . ASP A 1 387 ? 21.887 -11.295 -18.361 1.00 97.94 387 ASP A O 1
ATOM 2997 N N . GLN A 1 388 ? 20.230 -12.703 -17.781 1.00 98.62 388 GLN A N 1
ATOM 2998 C CA . GLN A 1 388 ? 19.203 -11.684 -17.521 1.00 98.62 388 GLN A CA 1
ATOM 2999 C C . GLN A 1 388 ? 19.008 -11.395 -16.026 1.00 98.62 388 GLN A C 1
ATOM 3001 O O . GLN A 1 388 ? 18.649 -10.274 -15.675 1.00 98.62 388 GLN A O 1
ATOM 3006 N N . ALA A 1 389 ? 19.275 -12.355 -15.134 1.00 98.06 389 ALA A N 1
ATOM 3007 C CA . ALA A 1 389 ? 19.106 -12.168 -13.689 1.00 98.06 389 ALA A CA 1
ATOM 3008 C C . ALA A 1 389 ? 19.865 -10.943 -13.114 1.00 98.06 389 ALA A C 1
ATOM 3010 O O . ALA A 1 389 ? 19.266 -10.183 -12.349 1.00 98.06 389 ALA A O 1
ATOM 3011 N N . PRO A 1 390 ? 21.114 -10.636 -13.530 1.00 98.38 390 PRO A N 1
ATOM 3012 C CA . PRO A 1 390 ? 21.842 -9.462 -13.037 1.00 98.38 390 PRO A CA 1
ATOM 3013 C C . PRO A 1 390 ? 21.315 -8.112 -13.549 1.00 98.38 390 PRO A C 1
ATOM 3015 O O . PRO A 1 390 ? 21.855 -7.073 -13.174 1.00 98.38 390 PRO A O 1
ATOM 3018 N N . MET A 1 391 ? 20.315 -8.099 -14.440 1.00 98.38 391 MET A N 1
ATOM 3019 C CA . MET A 1 391 ? 19.810 -6.869 -15.059 1.00 98.38 391 MET A CA 1
ATOM 3020 C C . MET A 1 391 ? 18.896 -6.054 -14.138 1.00 98.38 391 MET A C 1
ATOM 3022 O O . MET A 1 391 ? 18.620 -4.896 -14.451 1.00 98.38 391 MET A O 1
ATOM 3026 N N . LEU A 1 392 ? 18.420 -6.621 -13.027 1.00 98.25 392 LEU A N 1
ATOM 3027 C CA . LEU A 1 392 ? 17.516 -5.921 -12.118 1.00 98.25 392 LEU A CA 1
ATOM 3028 C C . LEU A 1 392 ? 18.137 -4.637 -11.550 1.00 98.25 392 LEU A C 1
ATOM 3030 O O . LEU A 1 392 ? 19.287 -4.632 -11.112 1.00 98.25 392 LEU A O 1
ATOM 3034 N N . MET A 1 393 ? 17.354 -3.556 -11.491 1.00 97.88 393 MET A N 1
ATOM 3035 C CA . MET A 1 393 ? 17.779 -2.290 -10.883 1.00 97.88 393 MET A CA 1
ATOM 3036 C C . MET A 1 393 ? 16.708 -1.727 -9.950 1.00 97.88 393 MET A C 1
ATOM 3038 O O . MET A 1 393 ? 15.568 -1.509 -10.356 1.00 97.88 393 MET A O 1
ATOM 3042 N N . GLN A 1 394 ? 17.112 -1.386 -8.725 1.00 95.75 394 GLN A N 1
ATOM 3043 C CA . GLN A 1 394 ? 16.223 -0.879 -7.674 1.00 95.75 394 GLN A CA 1
ATOM 3044 C C . GLN A 1 394 ? 15.380 0.319 -8.112 1.00 95.75 394 GLN A C 1
ATOM 3046 O O . GLN A 1 394 ? 14.179 0.364 -7.857 1.00 95.75 394 GLN A O 1
ATOM 3051 N N . LYS A 1 395 ? 15.986 1.270 -8.830 1.00 93.56 395 LYS A N 1
ATOM 3052 C CA . LYS A 1 395 ? 15.290 2.478 -9.290 1.00 93.56 395 LYS A CA 1
ATOM 3053 C C . LYS A 1 395 ? 14.069 2.185 -10.164 1.00 93.56 395 LYS A C 1
ATOM 3055 O O . LYS A 1 395 ? 13.170 3.012 -10.213 1.00 93.56 395 LYS A O 1
ATOM 3060 N N . TYR A 1 396 ? 14.022 1.034 -10.839 1.00 95.94 396 TYR A N 1
ATOM 3061 C CA . TYR A 1 396 ? 12.877 0.657 -11.664 1.00 95.94 396 TYR A CA 1
ATOM 3062 C C . TYR A 1 396 ? 11.735 0.031 -10.874 1.00 95.94 396 TYR A C 1
ATOM 3064 O O . TYR A 1 396 ? 10.604 0.136 -11.321 1.00 95.94 396 TYR A O 1
ATOM 3072 N N . MET A 1 397 ? 11.984 -0.511 -9.678 1.00 94.62 397 MET A N 1
ATOM 3073 C CA . MET A 1 397 ? 10.899 -0.814 -8.737 1.00 94.62 397 MET A CA 1
ATOM 3074 C C . MET A 1 397 ? 10.245 0.485 -8.237 1.00 94.62 397 MET A C 1
ATOM 3076 O O . MET A 1 397 ? 9.020 0.588 -8.201 1.00 94.62 397 MET A O 1
ATOM 3080 N N . GLY A 1 398 ? 11.065 1.499 -7.930 1.00 91.38 398 GLY A N 1
ATOM 3081 C CA . GLY A 1 398 ? 10.595 2.839 -7.560 1.00 91.38 398 GLY A CA 1
ATOM 3082 C C . GLY A 1 398 ? 9.846 3.553 -8.681 1.00 91.38 398 GLY A C 1
ATOM 3083 O O . GLY A 1 398 ? 8.756 4.074 -8.460 1.00 91.38 398 GLY A O 1
ATOM 3084 N N . ALA A 1 399 ? 10.404 3.540 -9.894 1.00 92.81 399 ALA A N 1
ATOM 3085 C CA . ALA A 1 399 ? 9.753 4.116 -11.062 1.00 92.81 399 ALA A CA 1
ATOM 3086 C C . ALA A 1 399 ? 8.435 3.399 -11.373 1.00 92.81 399 ALA A C 1
ATOM 3088 O O . ALA A 1 399 ? 7.439 4.078 -11.568 1.00 92.81 399 ALA A O 1
ATOM 3089 N N . GLU A 1 400 ? 8.393 2.065 -11.364 1.00 95.69 400 GLU A N 1
ATOM 3090 C CA . GLU A 1 400 ? 7.145 1.333 -11.614 1.00 95.69 400 GLU A CA 1
ATOM 3091 C C . GLU A 1 400 ? 6.065 1.709 -10.601 1.00 95.69 400 GLU A C 1
ATOM 3093 O O . GLU A 1 400 ? 4.963 2.059 -10.999 1.00 95.69 400 GLU A O 1
ATOM 3098 N N . THR A 1 401 ? 6.412 1.766 -9.312 1.00 92.69 401 THR A N 1
ATOM 3099 C CA . THR A 1 401 ? 5.476 2.190 -8.257 1.00 92.69 401 THR A CA 1
ATOM 3100 C C . THR A 1 401 ? 4.960 3.609 -8.508 1.00 92.69 401 THR A C 1
ATOM 3102 O O . THR A 1 401 ? 3.761 3.851 -8.458 1.00 92.69 401 THR A O 1
ATOM 3105 N N . LEU A 1 402 ? 5.833 4.559 -8.859 1.00 90.94 402 LEU A N 1
ATOM 3106 C CA . LEU A 1 402 ? 5.396 5.913 -9.209 1.00 90.94 402 LEU A CA 1
ATOM 3107 C C . LEU A 1 402 ? 4.448 5.917 -10.411 1.00 90.94 402 LEU A C 1
ATOM 3109 O O . LEU A 1 402 ? 3.424 6.595 -10.401 1.00 90.94 402 LEU A O 1
ATOM 3113 N N . PHE A 1 403 ? 4.833 5.240 -11.487 1.00 94.00 403 PHE A N 1
ATOM 3114 C CA . PHE A 1 403 ? 4.101 5.290 -12.744 1.00 94.00 403 PHE A CA 1
ATOM 3115 C C . PHE A 1 403 ? 2.788 4.509 -12.678 1.00 94.00 403 PHE A C 1
ATOM 3117 O O . PHE A 1 403 ? 1.838 4.912 -13.348 1.00 94.00 403 PHE A O 1
ATOM 3124 N N . HIS A 1 404 ? 2.703 3.483 -11.835 1.00 94.19 404 HIS A N 1
ATOM 3125 C CA . HIS A 1 404 ? 1.458 2.847 -11.416 1.00 94.19 404 HIS A CA 1
ATOM 3126 C C . HIS A 1 404 ? 0.517 3.886 -10.779 1.00 94.19 404 HIS A C 1
ATOM 3128 O O . HIS A 1 404 ? -0.568 4.143 -11.302 1.00 94.19 404 HIS A O 1
ATOM 3134 N N . GLU A 1 405 ? 0.983 4.612 -9.755 1.00 88.81 405 GLU A N 1
ATOM 3135 C CA . GLU A 1 405 ? 0.187 5.642 -9.064 1.00 88.81 405 GLU A CA 1
ATOM 3136 C C . GLU A 1 405 ? -0.266 6.780 -9.992 1.00 88.81 405 GLU A C 1
ATOM 3138 O O . GLU A 1 405 ? -1.385 7.299 -9.906 1.00 88.81 405 GLU A O 1
ATOM 3143 N N . LEU A 1 406 ? 0.606 7.197 -10.913 1.00 89.12 406 LEU A N 1
ATOM 3144 C CA . LEU A 1 406 ? 0.259 8.172 -11.944 1.00 89.12 406 LEU A CA 1
ATOM 3145 C C . LEU A 1 406 ? -0.808 7.622 -12.902 1.00 89.12 406 LEU A C 1
ATOM 3147 O O . LEU A 1 406 ? -1.703 8.366 -13.306 1.00 89.12 406 LEU A O 1
ATOM 3151 N N . SER A 1 407 ? -0.744 6.332 -13.232 1.00 91.88 407 SER A N 1
ATOM 3152 C CA . SER A 1 407 ? -1.644 5.677 -14.185 1.00 91.88 407 SER A CA 1
ATOM 3153 C C . SER A 1 407 ? -3.073 5.517 -13.667 1.00 91.88 407 SER A C 1
ATOM 3155 O O . SER A 1 407 ? -4.000 5.555 -14.476 1.00 91.88 407 SER A O 1
ATOM 3157 N N . HIS A 1 408 ? -3.300 5.494 -12.350 1.00 88.19 408 HIS A N 1
ATOM 3158 C CA . HIS A 1 408 ? -4.655 5.628 -11.789 1.00 88.19 408 HIS A CA 1
ATOM 3159 C C . HIS A 1 408 ? -5.353 6.930 -12.198 1.00 88.19 408 HIS A C 1
ATOM 3161 O O . HIS A 1 408 ? -6.582 7.010 -12.244 1.00 88.19 408 HIS A O 1
ATOM 3167 N N . SER A 1 409 ? -4.581 7.976 -12.515 1.00 83.81 409 SER A N 1
ATOM 3168 C CA . SER A 1 409 ? -5.110 9.273 -12.956 1.00 83.81 409 SER A CA 1
ATOM 3169 C C . SER A 1 409 ? -5.335 9.345 -14.471 1.00 83.81 409 SER A C 1
ATOM 3171 O O . SER A 1 409 ? -5.874 10.342 -14.952 1.00 83.81 409 SER A O 1
ATOM 3173 N N . LEU A 1 410 ? -4.975 8.298 -15.214 1.00 89.81 410 LEU A N 1
ATOM 3174 C CA . LEU A 1 410 ? -5.023 8.227 -16.673 1.00 89.81 410 LEU A CA 1
ATOM 3175 C C . LEU A 1 410 ? -6.095 7.237 -17.155 1.00 89.81 410 LEU A C 1
ATOM 3177 O O . LEU A 1 410 ? -6.544 6.357 -16.417 1.00 89.81 410 LEU A O 1
ATOM 3181 N N . GLY A 1 411 ? -6.490 7.384 -18.417 1.00 92.38 411 GLY A N 1
ATOM 3182 C CA . GLY A 1 411 ? -7.483 6.540 -19.067 1.00 92.38 411 GLY A CA 1
ATOM 3183 C C . GLY A 1 411 ? -8.941 6.855 -18.687 1.00 92.38 411 GLY A C 1
ATOM 3184 O O . GLY A 1 411 ? -9.253 7.911 -18.115 1.00 92.38 411 GLY A O 1
ATOM 3185 N N . PRO A 1 412 ? -9.879 5.969 -19.068 1.00 92.25 412 PRO A N 1
ATOM 3186 C CA . PRO A 1 412 ? -11.305 6.140 -18.819 1.00 92.25 412 PRO A CA 1
ATOM 3187 C C . PRO A 1 412 ? -11.625 6.278 -17.326 1.00 92.25 412 PRO A C 1
ATOM 3189 O O . PRO A 1 412 ? -10.962 5.726 -16.460 1.00 92.25 412 PRO A O 1
ATOM 3192 N N . GLY A 1 413 ? -12.673 7.038 -17.009 1.00 83.31 413 GLY A N 1
ATOM 3193 C CA . GLY A 1 413 ? -13.162 7.171 -15.634 1.00 83.31 413 GLY A CA 1
ATOM 3194 C C . GLY A 1 413 ? -14.651 7.471 -15.630 1.00 83.31 413 GLY A C 1
ATOM 3195 O O . GLY A 1 413 ? -15.459 6.629 -15.252 1.00 83.31 413 GLY A O 1
ATOM 3196 N N . THR A 1 414 ? -15.017 8.641 -16.149 1.00 83.75 414 THR A N 1
ATOM 3197 C CA . THR A 1 414 ? -16.382 8.916 -16.613 1.00 83.75 414 THR A CA 1
ATOM 3198 C C . THR A 1 414 ? -16.500 8.450 -18.058 1.00 83.75 414 THR A C 1
ATOM 3200 O O . THR A 1 414 ? -15.655 8.799 -18.886 1.00 83.75 414 THR A O 1
ATOM 3203 N N . ILE A 1 415 ? -17.537 7.676 -18.359 1.00 89.00 415 ILE A N 1
ATOM 3204 C CA . ILE A 1 415 ? -17.790 7.095 -19.682 1.00 89.00 415 ILE A CA 1
ATOM 3205 C C . ILE A 1 415 ? -19.246 7.329 -20.096 1.00 89.00 415 ILE A C 1
ATOM 3207 O O . ILE A 1 415 ? -20.086 7.735 -19.292 1.00 89.00 415 ILE A O 1
ATOM 3211 N N . THR A 1 416 ? -19.559 7.083 -21.367 1.00 90.75 416 THR A N 1
ATOM 3212 C CA . THR A 1 416 ? -20.939 7.101 -21.865 1.00 90.75 416 THR A CA 1
ATOM 3213 C C . THR A 1 416 ? -21.340 5.699 -22.283 1.00 90.75 416 THR A C 1
ATOM 3215 O O . THR A 1 416 ? -20.800 5.170 -23.253 1.00 90.75 416 THR A O 1
ATOM 3218 N N . LYS A 1 417 ? -22.335 5.125 -21.608 1.00 86.31 417 LYS A N 1
ATOM 3219 C CA . LYS A 1 417 ? -22.873 3.802 -21.924 1.00 86.31 417 LYS A CA 1
ATOM 3220 C C . LYS A 1 417 ? -24.342 3.932 -22.289 1.00 86.31 417 LYS A C 1
ATOM 3222 O O . LYS A 1 417 ? -25.122 4.544 -21.572 1.00 86.31 417 LYS A O 1
ATOM 3227 N N . ASN A 1 418 ? -24.723 3.405 -23.453 1.00 90.69 418 ASN A N 1
ATOM 3228 C CA . ASN A 1 418 ? -26.094 3.499 -23.977 1.00 90.69 418 ASN A CA 1
ATOM 3229 C C . ASN A 1 418 ? -26.662 4.935 -24.055 1.00 90.69 418 ASN A C 1
ATOM 3231 O O . ASN A 1 418 ? -27.872 5.131 -24.007 1.00 90.69 418 ASN A O 1
ATOM 3235 N N . GLY A 1 419 ? -25.792 5.938 -24.222 1.00 91.81 419 GLY A N 1
ATOM 3236 C CA . GLY A 1 419 ? -26.177 7.351 -24.296 1.00 91.81 419 GLY A CA 1
ATOM 3237 C C . GLY A 1 419 ? -26.327 8.051 -22.942 1.00 91.81 419 GLY A C 1
ATOM 3238 O O . GLY A 1 419 ? -26.652 9.236 -22.929 1.00 91.81 419 GLY A O 1
ATOM 3239 N N . GLU A 1 420 ? -26.062 7.358 -21.834 1.00 90.81 420 GLU A N 1
ATOM 3240 C CA . GLU A 1 420 ? -26.085 7.910 -20.479 1.00 90.81 420 GLU A CA 1
ATOM 3241 C C . GLU A 1 420 ? -24.664 8.007 -19.914 1.00 90.81 420 GLU A C 1
ATOM 3243 O O . GLU A 1 420 ? -23.799 7.180 -20.211 1.00 90.81 420 GLU A O 1
ATOM 3248 N N . GLU A 1 421 ? -24.409 9.055 -19.133 1.00 89.25 421 GLU A N 1
ATOM 3249 C CA . GLU A 1 421 ? -23.145 9.223 -18.420 1.00 89.25 421 GLU A CA 1
ATOM 3250 C C . GLU A 1 421 ? -23.126 8.310 -17.190 1.00 89.25 421 GLU A C 1
ATOM 3252 O O . GLU A 1 421 ? -24.089 8.257 -16.427 1.00 89.25 421 GLU A O 1
ATOM 3257 N N . THR A 1 422 ? -22.031 7.580 -17.019 1.00 84.62 422 THR A N 1
ATOM 3258 C CA . THR A 1 422 ? -21.786 6.656 -15.906 1.00 84.62 422 THR A CA 1
ATOM 3259 C C . THR A 1 422 ? -20.282 6.635 -15.611 1.00 84.62 422 THR A C 1
ATOM 3261 O O . THR A 1 422 ? -19.503 7.377 -16.224 1.00 84.62 422 THR A O 1
ATOM 3264 N N . THR A 1 423 ? -19.844 5.795 -14.680 1.00 77.62 423 THR A N 1
ATOM 3265 C CA . THR A 1 423 ? -18.429 5.617 -14.342 1.00 77.62 423 THR A CA 1
ATOM 3266 C C . THR A 1 423 ? -17.985 4.175 -14.541 1.00 77.62 423 THR A C 1
ATOM 3268 O O . THR A 1 423 ? -18.777 3.241 -14.426 1.00 77.62 423 THR A O 1
ATOM 3271 N N . VAL A 1 424 ? -16.693 3.981 -14.819 1.00 82.69 424 VAL A N 1
ATOM 3272 C CA . VAL A 1 424 ? -16.099 2.648 -15.016 1.00 82.69 424 VAL A CA 1
ATOM 3273 C C . VAL A 1 424 ? -16.400 1.733 -13.825 1.00 82.69 424 VAL A C 1
ATOM 3275 O O . VAL A 1 424 ? -16.872 0.614 -14.009 1.00 82.69 424 VAL A O 1
ATOM 3278 N N . ASN A 1 425 ? -16.204 2.216 -12.595 1.00 70.56 425 ASN A N 1
ATOM 3279 C CA . ASN A 1 425 ? -16.462 1.432 -11.387 1.00 70.56 425 ASN A CA 1
ATOM 3280 C C . ASN A 1 425 ? -17.945 1.072 -11.208 1.00 70.56 425 ASN A C 1
ATOM 3282 O O . ASN A 1 425 ? -18.247 -0.042 -10.786 1.00 70.56 425 ASN A O 1
ATOM 3286 N N . ALA A 1 426 ? -18.875 1.966 -11.564 1.00 69.31 426 ALA A N 1
ATOM 3287 C CA . ALA A 1 426 ? -20.306 1.675 -11.489 1.00 69.31 426 ALA A CA 1
ATOM 3288 C C . ALA A 1 426 ? -20.709 0.555 -12.463 1.00 69.31 426 ALA A C 1
ATOM 3290 O O . ALA A 1 426 ? -21.535 -0.297 -12.127 1.00 69.31 426 ALA A O 1
ATOM 3291 N N . GLU A 1 427 ? -20.097 0.523 -13.649 1.00 89.12 427 GLU A N 1
ATOM 3292 C CA . GLU A 1 427 ? -20.375 -0.497 -14.660 1.00 89.12 427 GLU A CA 1
ATOM 3293 C C . GLU A 1 427 ? -19.669 -1.832 -14.389 1.00 89.12 427 GLU A C 1
ATOM 3295 O O . GLU A 1 427 ? -20.267 -2.888 -14.608 1.00 89.12 427 GLU A O 1
ATOM 3300 N N . LEU A 1 428 ? -18.424 -1.803 -13.901 1.00 87.00 428 LEU A N 1
ATOM 3301 C CA . LEU A 1 428 ? -17.617 -3.006 -13.657 1.00 87.00 428 LEU A CA 1
ATOM 3302 C C . LEU A 1 428 ? -17.826 -3.628 -12.270 1.00 87.00 428 LEU A C 1
ATOM 3304 O O . LEU A 1 428 ? -17.515 -4.804 -12.088 1.00 87.00 428 LEU A O 1
ATOM 3308 N N . LYS A 1 429 ? -18.4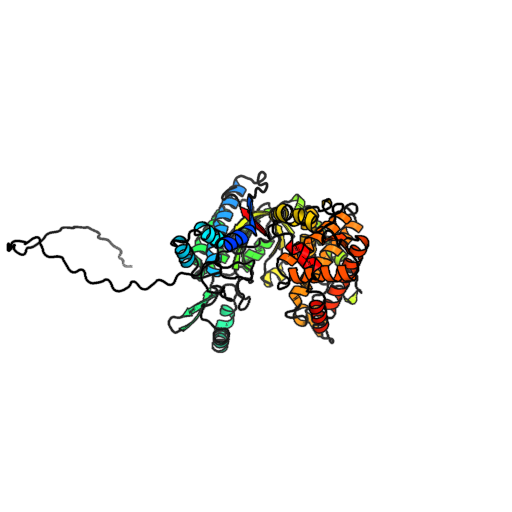02 -2.888 -11.316 1.00 85.50 429 LYS A N 1
ATOM 3309 C CA . LYS A 1 429 ? -18.803 -3.389 -9.992 1.00 85.50 429 LYS A CA 1
ATOM 3310 C C . LYS A 1 429 ? -17.641 -4.083 -9.270 1.00 85.50 429 LYS A C 1
ATOM 3312 O O . LYS A 1 429 ? -16.560 -3.517 -9.166 1.00 85.50 429 LYS A O 1
ATOM 3317 N N . GLU A 1 430 ? -17.835 -5.310 -8.793 1.00 84.50 430 GLU A N 1
ATOM 3318 C CA . GLU A 1 430 ? -16.832 -6.084 -8.059 1.00 84.50 430 GLU A CA 1
ATOM 3319 C C . GLU A 1 430 ? -15.607 -6.474 -8.898 1.00 84.50 430 GLU A C 1
ATOM 3321 O O . GLU A 1 430 ? -14.603 -6.924 -8.353 1.00 84.50 430 GLU A O 1
ATOM 3326 N N . LEU A 1 431 ? -15.667 -6.305 -10.222 1.00 86.06 431 LEU A N 1
ATOM 3327 C CA . LEU A 1 431 ? -14.537 -6.552 -11.116 1.00 86.06 431 LEU A CA 1
ATOM 3328 C C . LEU A 1 431 ? -13.617 -5.335 -11.238 1.00 86.06 431 LEU A C 1
ATOM 3330 O O . LEU A 1 431 ? -12.490 -5.484 -11.708 1.00 86.06 431 LEU A O 1
ATOM 3334 N N . TYR A 1 432 ? -14.095 -4.149 -10.839 1.00 81.69 432 TYR A N 1
ATOM 3335 C CA . TYR A 1 432 ? -13.403 -2.882 -11.055 1.00 81.69 432 TYR A CA 1
ATOM 3336 C C . TYR A 1 432 ? -11.994 -2.892 -10.471 1.00 81.69 432 TYR A C 1
ATOM 3338 O O . TYR A 1 432 ? -11.056 -2.629 -11.209 1.00 81.69 432 TYR A O 1
ATOM 3346 N N . SER A 1 433 ? -11.829 -3.255 -9.196 1.00 81.06 433 SER A N 1
ATOM 3347 C CA . SER A 1 433 ? -10.526 -3.170 -8.526 1.00 81.06 433 SER A CA 1
ATOM 3348 C C . SER A 1 433 ? -9.454 -3.991 -9.243 1.00 81.06 433 SER A C 1
ATOM 3350 O O . SER A 1 433 ? -8.397 -3.470 -9.558 1.00 81.06 433 SER A O 1
ATOM 3352 N N . SER A 1 434 ? -9.727 -5.251 -9.604 1.00 86.19 434 SER A N 1
ATOM 3353 C CA . SER A 1 434 ? -8.739 -6.063 -10.334 1.00 86.19 434 SER A CA 1
ATOM 3354 C C . SER A 1 434 ? -8.435 -5.538 -11.744 1.00 86.19 434 SER A C 1
ATOM 3356 O O . SER A 1 434 ? -7.339 -5.767 -12.253 1.00 86.19 434 SER A O 1
ATOM 3358 N N . ILE A 1 435 ? -9.401 -4.884 -12.399 1.00 94.06 435 ILE A N 1
ATOM 3359 C CA . ILE A 1 435 ? -9.208 -4.269 -13.719 1.00 94.06 435 ILE A CA 1
ATOM 3360 C C . ILE A 1 435 ? -8.372 -2.991 -13.602 1.00 94.06 435 ILE A C 1
ATOM 3362 O O . ILE A 1 435 ? -7.405 -2.850 -14.346 1.00 94.06 435 ILE A O 1
ATOM 3366 N N . GLU A 1 436 ? -8.703 -2.117 -12.653 1.00 91.50 436 GLU A N 1
ATOM 3367 C CA . GLU A 1 436 ? -8.022 -0.841 -12.419 1.00 91.50 436 GLU A CA 1
ATOM 3368 C C . GLU A 1 436 ? -6.573 -1.059 -11.959 1.00 91.50 436 GLU A C 1
ATOM 3370 O O . GLU A 1 436 ? -5.676 -0.415 -12.499 1.00 91.50 436 GLU A O 1
ATOM 3375 N N . GLU A 1 437 ? -6.317 -2.014 -11.055 1.00 90.88 437 GLU A N 1
ATOM 3376 C CA . GLU A 1 437 ? -4.953 -2.374 -10.632 1.00 90.88 437 GLU A CA 1
ATOM 3377 C C . GLU A 1 437 ? -4.135 -2.956 -11.790 1.00 90.88 437 GLU A C 1
ATOM 3379 O O . GLU A 1 437 ? -3.023 -2.512 -12.084 1.00 90.88 437 GLU A O 1
ATOM 3384 N N . GLY A 1 438 ? -4.713 -3.913 -12.529 1.00 94.88 438 GLY A N 1
ATOM 3385 C CA . GLY A 1 438 ? -4.058 -4.495 -13.701 1.00 94.88 438 GLY A CA 1
ATOM 3386 C C . GLY A 1 438 ? -3.755 -3.457 -14.787 1.00 94.88 438 GLY A C 1
ATOM 3387 O O . GLY A 1 438 ? -2.711 -3.540 -15.441 1.00 94.88 438 GLY A O 1
ATOM 3388 N N . LYS A 1 439 ? -4.638 -2.461 -14.958 1.00 97.38 439 LYS A N 1
ATOM 3389 C CA . LYS A 1 439 ? -4.411 -1.305 -15.828 1.00 97.38 439 LYS A CA 1
ATOM 3390 C C . LYS A 1 439 ? -3.266 -0.448 -15.301 1.00 97.38 439 LYS A C 1
ATOM 3392 O O . LYS A 1 439 ? -2.374 -0.139 -16.087 1.00 97.38 439 LYS A O 1
ATOM 3397 N N . ALA A 1 440 ? -3.308 -0.036 -14.035 1.00 95.56 440 ALA A N 1
ATOM 3398 C CA . ALA A 1 440 ? -2.322 0.860 -13.440 1.00 95.56 440 ALA A CA 1
ATOM 3399 C C . ALA A 1 440 ? -0.904 0.287 -13.552 1.00 95.56 440 ALA A C 1
ATOM 3401 O O . ALA A 1 440 ? -0.017 0.998 -14.025 1.00 95.56 440 ALA A O 1
ATOM 3402 N N . ASP A 1 441 ? -0.727 -1.009 -13.276 1.00 96.31 441 ASP A N 1
ATOM 3403 C CA . ASP A 1 441 ? 0.536 -1.725 -13.481 1.00 96.31 441 ASP A CA 1
ATOM 3404 C C . ASP A 1 441 ? 1.027 -1.628 -14.933 1.00 96.31 441 ASP A C 1
ATOM 3406 O O . ASP A 1 441 ? 2.050 -1.018 -15.236 1.00 96.31 441 ASP A O 1
ATOM 3410 N N . VAL A 1 442 ? 0.295 -2.203 -15.895 1.00 98.56 442 VAL A N 1
ATOM 3411 C CA . VAL A 1 442 ? 0.816 -2.281 -17.269 1.00 98.56 442 VAL A CA 1
ATOM 3412 C C . VAL A 1 442 ? 0.907 -0.913 -17.949 1.00 98.56 442 VAL A C 1
ATOM 3414 O O . VAL A 1 442 ? 1.757 -0.689 -18.814 1.00 98.56 442 VAL A O 1
ATOM 3417 N N . MET A 1 443 ? 0.022 0.019 -17.592 1.00 98.50 443 MET A N 1
ATOM 3418 C CA . MET A 1 443 ? 0.070 1.394 -18.074 1.00 98.50 443 MET A CA 1
ATOM 3419 C C . MET A 1 443 ? 1.254 2.148 -17.463 1.00 98.50 443 MET A C 1
ATOM 3421 O O . MET A 1 443 ? 1.877 2.947 -18.167 1.00 98.50 443 MET A O 1
ATOM 3425 N N . GLY A 1 444 ? 1.608 1.860 -16.208 1.00 97.81 444 GLY A N 1
ATOM 3426 C CA . GLY A 1 444 ? 2.818 2.358 -15.568 1.00 97.81 444 GLY A CA 1
ATOM 3427 C C . GLY A 1 444 ? 4.054 1.961 -16.369 1.00 97.81 444 GLY A C 1
ATOM 3428 O O . GLY A 1 444 ? 4.793 2.832 -16.845 1.00 97.81 444 GLY A O 1
ATOM 3429 N N . ALA A 1 445 ? 4.182 0.667 -16.664 1.00 98.69 445 ALA A N 1
ATOM 3430 C CA . ALA A 1 445 ? 5.247 0.146 -17.510 1.00 98.69 445 ALA A CA 1
ATOM 3431 C C . ALA A 1 445 ? 5.275 0.772 -18.919 1.00 98.69 445 ALA A C 1
ATOM 3433 O O . ALA A 1 445 ? 6.338 1.155 -19.421 1.00 98.69 445 ALA A O 1
ATOM 3434 N N . TRP A 1 446 ? 4.112 0.934 -19.562 1.00 98.81 446 TRP A N 1
ATOM 3435 C CA . TRP A 1 446 ? 3.995 1.607 -20.863 1.00 98.81 446 TRP A CA 1
ATOM 3436 C C . TRP A 1 446 ? 4.478 3.062 -20.812 1.00 98.81 446 TRP A C 1
ATOM 3438 O O . TRP A 1 446 ? 5.203 3.524 -21.698 1.00 98.81 446 TRP A O 1
ATOM 3448 N N . ASN A 1 447 ? 4.115 3.791 -19.759 1.00 98.38 447 ASN A N 1
ATOM 3449 C CA . ASN A 1 447 ? 4.505 5.183 -19.589 1.00 98.38 447 ASN A CA 1
ATOM 3450 C C . ASN A 1 447 ? 5.993 5.334 -19.240 1.00 98.38 447 ASN A C 1
ATOM 3452 O O . ASN A 1 447 ? 6.609 6.301 -19.690 1.00 98.38 447 ASN A O 1
ATOM 3456 N N . ILE A 1 448 ? 6.613 4.373 -18.548 1.00 98.44 448 ILE A N 1
ATOM 3457 C CA . ILE A 1 448 ? 8.075 4.336 -18.369 1.00 98.44 448 ILE A CA 1
ATOM 3458 C C . ILE A 1 448 ? 8.783 4.180 -19.715 1.00 98.44 448 ILE A C 1
ATOM 3460 O O . ILE A 1 448 ? 9.706 4.942 -20.012 1.00 98.44 448 ILE A O 1
ATOM 3464 N N . LEU A 1 449 ? 8.330 3.250 -20.561 1.00 98.69 449 LEU A N 1
ATOM 3465 C CA . LEU A 1 449 ? 8.873 3.066 -21.913 1.00 98.69 449 LEU A CA 1
ATOM 3466 C C . LEU A 1 449 ? 8.730 4.345 -22.751 1.00 98.69 449 LEU A C 1
ATOM 3468 O O . LEU A 1 449 ? 9.667 4.754 -23.440 1.00 98.69 449 LEU A O 1
ATOM 3472 N N . TYR A 1 450 ? 7.592 5.029 -22.634 1.00 98.50 450 TYR A N 1
ATOM 3473 C CA . TYR A 1 450 ? 7.370 6.324 -23.273 1.00 98.50 450 TYR A CA 1
ATOM 3474 C C . TYR A 1 450 ? 8.312 7.419 -22.743 1.00 98.50 450 TYR A C 1
ATOM 3476 O O . TYR A 1 450 ? 8.866 8.197 -23.524 1.00 98.50 450 TYR A O 1
ATOM 3484 N N . MET A 1 451 ? 8.562 7.472 -21.432 1.00 97.94 451 MET A N 1
ATOM 3485 C CA . MET A 1 451 ? 9.536 8.404 -20.852 1.00 97.94 451 MET A CA 1
ATOM 3486 C C . MET A 1 451 ? 10.968 8.102 -21.298 1.00 97.94 451 MET A C 1
ATOM 3488 O O . MET A 1 451 ? 11.734 9.034 -21.549 1.00 97.94 451 MET A O 1
ATOM 3492 N N . MET A 1 452 ? 11.328 6.828 -21.463 1.00 97.94 452 MET A N 1
ATOM 3493 C CA . MET A 1 452 ? 12.612 6.429 -22.045 1.00 97.94 452 MET A CA 1
ATOM 3494 C C . MET A 1 452 ? 12.742 6.894 -23.497 1.00 97.94 452 MET A C 1
ATOM 3496 O O . MET A 1 452 ? 13.739 7.518 -23.850 1.00 97.94 452 MET A O 1
ATOM 3500 N N . GLN A 1 453 ? 11.704 6.698 -24.318 1.00 97.31 453 GLN A N 1
ATOM 3501 C CA . GLN A 1 453 ? 11.661 7.190 -25.702 1.00 97.31 453 GLN A CA 1
ATOM 3502 C C . GLN A 1 453 ? 11.829 8.718 -25.786 1.00 97.31 453 GLN A C 1
ATOM 3504 O O . GLN A 1 453 ? 12.396 9.250 -26.744 1.00 97.31 453 GLN A O 1
ATOM 3509 N N . ARG A 1 454 ? 11.342 9.443 -24.775 1.00 96.44 454 ARG A N 1
ATOM 3510 C CA . ARG A 1 454 ? 11.476 10.901 -24.657 1.00 96.44 454 ARG A CA 1
ATOM 3511 C C . ARG A 1 454 ? 12.793 11.367 -24.040 1.00 96.44 454 ARG A C 1
ATOM 3513 O O . ARG A 1 454 ? 13.002 12.573 -23.963 1.00 96.44 454 ARG A O 1
ATOM 3520 N N . ASN A 1 455 ? 13.688 10.455 -23.654 1.00 95.31 455 ASN A N 1
ATOM 3521 C CA . ASN A 1 455 ? 14.915 10.739 -22.901 1.00 95.31 455 ASN A CA 1
ATOM 3522 C C . ASN A 1 455 ? 14.672 11.395 -21.525 1.00 95.31 455 ASN A C 1
ATOM 3524 O O . ASN A 1 455 ? 15.564 12.044 -20.981 1.00 95.31 455 ASN A O 1
ATOM 3528 N N . GLU A 1 456 ? 13.479 11.223 -20.949 1.00 95.00 456 GLU A N 1
ATOM 3529 C CA . GLU A 1 456 ? 13.170 11.635 -19.571 1.00 95.00 456 GLU A CA 1
ATOM 3530 C C . GLU A 1 456 ? 13.655 10.606 -18.541 1.00 95.00 456 GLU A C 1
ATOM 3532 O O . GLU A 1 456 ? 13.938 10.965 -17.393 1.00 95.00 456 GLU A O 1
ATOM 3537 N N . LEU A 1 457 ? 13.783 9.352 -18.987 1.00 95.19 457 LEU A N 1
ATOM 3538 C CA . LEU A 1 457 ? 14.484 8.242 -18.345 1.00 95.19 457 LEU A CA 1
ATOM 3539 C C . LEU A 1 457 ? 15.539 7.677 -19.320 1.00 95.19 457 LEU A C 1
ATOM 3541 O O . LEU A 1 457 ? 15.401 7.864 -20.532 1.00 95.19 457 LEU A O 1
ATOM 3545 N N . PRO A 1 458 ? 16.595 6.987 -18.848 1.00 96.75 458 PRO A N 1
ATOM 3546 C CA . PRO A 1 458 ? 17.657 6.518 -19.738 1.00 96.75 458 PRO A CA 1
ATOM 3547 C C . PRO A 1 458 ? 17.197 5.359 -20.637 1.00 96.75 458 PRO A C 1
ATOM 3549 O O . PRO A 1 458 ? 16.940 4.256 -20.165 1.00 96.75 458 PRO A O 1
ATOM 3552 N N . GLU A 1 459 ? 17.156 5.584 -21.953 1.00 97.44 459 GLU A N 1
ATOM 3553 C CA . GLU A 1 459 ? 16.768 4.558 -22.937 1.00 97.44 459 GLU A CA 1
ATOM 3554 C C . GLU A 1 459 ? 17.721 3.348 -22.949 1.00 97.44 459 GLU A C 1
ATOM 3556 O O . GLU A 1 459 ? 17.298 2.213 -23.162 1.00 97.44 459 GLU A O 1
ATOM 3561 N N . ALA A 1 460 ? 19.008 3.570 -22.659 1.00 98.00 460 ALA A N 1
ATOM 3562 C CA . ALA A 1 460 ? 20.029 2.519 -22.621 1.00 98.00 460 ALA A CA 1
ATOM 3563 C C . ALA A 1 460 ? 19.779 1.444 -21.546 1.00 98.00 460 ALA A C 1
ATOM 3565 O O . ALA A 1 460 ? 20.374 0.373 -21.604 1.00 98.00 460 ALA A O 1
ATOM 3566 N N . GLU A 1 461 ? 18.910 1.725 -20.577 1.00 98.44 461 GLU A N 1
ATOM 3567 C CA . GLU A 1 461 ? 18.576 0.840 -19.461 1.00 98.44 461 GLU A CA 1
ATOM 3568 C C . GLU A 1 461 ? 17.194 0.177 -19.644 1.00 98.44 461 GLU A C 1
ATOM 3570 O O . GLU A 1 461 ? 16.660 -0.434 -18.719 1.00 98.44 461 GLU A O 1
ATOM 3575 N N . LYS A 1 462 ? 16.595 0.265 -20.842 1.00 98.62 462 LYS A N 1
ATOM 3576 C CA . LYS A 1 462 ? 15.272 -0.307 -21.137 1.00 98.62 462 LYS A CA 1
ATOM 3577 C C . LYS A 1 462 ? 15.165 -1.797 -20.807 1.00 98.62 462 LYS A C 1
ATOM 3579 O O . LYS A 1 462 ? 14.166 -2.231 -20.244 1.00 98.62 462 LYS A O 1
ATOM 3584 N N . GLU A 1 463 ? 16.187 -2.588 -21.125 1.00 98.69 463 GLU A N 1
ATOM 3585 C CA . GLU A 1 463 ? 16.190 -4.024 -20.810 1.00 98.69 463 GLU A CA 1
ATOM 3586 C C . GLU A 1 463 ? 16.305 -4.282 -19.301 1.00 98.69 463 GLU A C 1
ATOM 3588 O O . GLU A 1 463 ? 15.652 -5.188 -18.787 1.00 98.69 463 GLU A O 1
ATOM 3593 N N . ASN A 1 464 ? 17.049 -3.445 -18.566 1.00 98.75 464 ASN A N 1
ATOM 3594 C CA . ASN A 1 464 ? 17.105 -3.500 -17.104 1.00 98.75 464 ASN A CA 1
ATOM 3595 C C . ASN A 1 464 ? 15.733 -3.229 -16.479 1.00 98.75 464 ASN A C 1
ATOM 3597 O O . ASN A 1 464 ? 15.312 -3.944 -15.565 1.00 98.75 464 ASN A O 1
ATOM 3601 N N . PHE A 1 465 ? 15.018 -2.226 -16.994 1.00 98.75 465 PHE A N 1
ATOM 3602 C CA . PHE A 1 465 ? 13.638 -1.954 -16.604 1.00 98.75 465 PHE A CA 1
ATOM 3603 C C . PHE A 1 465 ? 12.739 -3.161 -16.884 1.00 98.75 465 PHE A C 1
ATOM 3605 O O . PHE A 1 465 ? 12.123 -3.681 -15.957 1.00 98.75 465 PHE A O 1
ATOM 3612 N N . LEU A 1 466 ? 12.723 -3.663 -18.121 1.00 98.81 466 LEU A N 1
ATOM 3613 C CA . LEU A 1 466 ? 11.855 -4.773 -18.519 1.00 98.81 466 LEU A CA 1
ATOM 3614 C C . LEU A 1 466 ? 12.141 -6.064 -17.733 1.00 98.81 466 LEU A C 1
ATOM 3616 O O . LEU A 1 466 ? 11.204 -6.771 -17.369 1.00 98.81 466 LEU A O 1
ATOM 3620 N N . ALA A 1 467 ? 13.407 -6.364 -17.424 1.00 98.75 467 ALA A N 1
ATOM 3621 C CA . ALA A 1 467 ? 13.777 -7.497 -16.574 1.00 98.75 467 ALA A CA 1
ATOM 3622 C C . ALA A 1 467 ? 13.301 -7.313 -15.121 1.00 98.75 467 ALA A C 1
ATOM 3624 O O . ALA A 1 467 ? 12.797 -8.260 -14.508 1.00 98.75 467 ALA A O 1
ATOM 3625 N N . THR A 1 468 ? 13.422 -6.092 -14.583 1.00 98.69 468 THR A N 1
ATOM 3626 C CA . THR A 1 468 ? 12.939 -5.746 -13.235 1.00 98.69 468 THR A CA 1
ATOM 3627 C C . THR A 1 468 ? 11.425 -5.863 -13.140 1.00 98.69 468 THR A C 1
ATOM 3629 O O . THR A 1 468 ? 10.922 -6.549 -12.252 1.00 98.69 468 THR A O 1
ATOM 3632 N N . TYR A 1 469 ? 10.717 -5.261 -14.092 1.00 98.44 469 TYR A N 1
ATOM 3633 C CA . TYR A 1 469 ? 9.266 -5.303 -14.206 1.00 98.44 469 TYR A CA 1
ATOM 3634 C C . TYR A 1 469 ? 8.753 -6.743 -14.326 1.00 98.44 469 TYR A C 1
ATOM 3636 O O . TYR A 1 469 ? 7.945 -7.179 -13.509 1.00 98.44 469 TYR A O 1
ATOM 3644 N N . PHE A 1 470 ? 9.299 -7.530 -15.262 1.00 98.69 470 PHE A N 1
ATOM 3645 C CA . PHE A 1 470 ? 8.882 -8.921 -15.460 1.00 98.69 470 PHE A CA 1
ATOM 3646 C C . PHE A 1 470 ? 9.090 -9.787 -14.210 1.00 98.69 470 PHE A C 1
ATOM 3648 O O . PHE A 1 470 ? 8.225 -10.583 -13.854 1.00 98.69 470 PHE A O 1
ATOM 3655 N N . THR A 1 471 ? 10.215 -9.620 -13.509 1.00 98.44 471 THR A N 1
ATOM 3656 C CA . THR A 1 471 ? 10.466 -10.348 -12.251 1.00 98.44 471 THR A CA 1
ATOM 3657 C C . THR A 1 471 ? 9.501 -9.903 -11.147 1.00 98.44 471 THR A C 1
ATOM 3659 O O . THR A 1 471 ? 9.041 -10.728 -10.357 1.00 98.44 471 THR A O 1
ATOM 3662 N N . GLY A 1 472 ? 9.143 -8.614 -11.122 1.00 96.62 472 GLY A N 1
ATOM 3663 C CA . GLY A 1 472 ? 8.185 -8.023 -10.185 1.00 96.62 472 GLY A CA 1
ATOM 3664 C C . GLY A 1 472 ? 6.794 -8.656 -10.234 1.00 96.62 472 GLY A C 1
ATOM 3665 O O . GLY A 1 472 ? 6.156 -8.776 -9.188 1.00 96.62 472 GLY A O 1
ATOM 3666 N N . ILE A 1 473 ? 6.371 -9.158 -11.398 1.00 96.81 473 ILE A N 1
ATOM 3667 C CA . ILE A 1 473 ? 5.093 -9.866 -11.577 1.00 96.81 473 ILE A CA 1
ATOM 3668 C C . ILE A 1 473 ? 4.997 -11.072 -10.629 1.00 96.81 473 ILE A C 1
ATOM 3670 O O . ILE A 1 473 ? 3.982 -11.264 -9.964 1.00 96.81 473 ILE A O 1
ATOM 3674 N N . PHE A 1 474 ? 6.072 -11.854 -10.480 1.00 96.12 474 PHE A N 1
ATOM 3675 C CA . PHE A 1 474 ? 6.083 -13.010 -9.573 1.00 96.12 474 PHE A CA 1
ATOM 3676 C C . PHE A 1 474 ? 6.024 -12.603 -8.100 1.00 96.12 474 PHE A C 1
ATOM 3678 O O . PHE A 1 474 ? 5.482 -13.348 -7.289 1.00 96.12 474 PHE A O 1
ATOM 3685 N N . ARG A 1 475 ? 6.555 -11.426 -7.738 1.00 92.94 475 ARG A N 1
ATOM 3686 C CA . ARG A 1 475 ? 6.441 -10.896 -6.372 1.00 92.94 475 ARG A CA 1
ATOM 3687 C C . ARG A 1 475 ? 4.981 -10.590 -6.046 1.00 92.94 475 ARG A C 1
ATOM 3689 O O . ARG A 1 475 ? 4.525 -10.990 -4.986 1.00 92.94 475 ARG A O 1
ATOM 3696 N N . ALA A 1 476 ? 4.263 -9.938 -6.959 1.00 90.12 476 ALA A N 1
ATOM 3697 C CA . ALA A 1 476 ? 2.844 -9.635 -6.783 1.00 90.12 476 ALA A CA 1
ATOM 3698 C C . ALA A 1 476 ? 1.979 -10.909 -6.743 1.00 90.12 476 ALA A C 1
ATOM 3700 O O . ALA A 1 476 ? 1.139 -11.046 -5.863 1.00 90.12 476 ALA A O 1
ATOM 3701 N N . ILE A 1 477 ? 2.239 -11.900 -7.609 1.00 91.00 477 ILE A N 1
ATOM 3702 C CA . ILE A 1 477 ? 1.500 -13.180 -7.592 1.00 91.00 477 ILE A CA 1
ATOM 3703 C C . ILE A 1 477 ? 1.647 -13.913 -6.244 1.00 91.00 477 ILE A C 1
ATOM 3705 O O . ILE A 1 477 ? 0.713 -14.591 -5.819 1.00 91.00 477 ILE A O 1
ATOM 3709 N N . ARG A 1 478 ? 2.782 -13.768 -5.538 1.00 88.69 478 ARG A N 1
ATOM 3710 C CA . ARG A 1 478 ? 2.998 -14.377 -4.208 1.00 88.69 478 ARG A CA 1
ATOM 3711 C C . ARG A 1 478 ? 2.069 -13.834 -3.117 1.00 88.69 478 ARG A C 1
ATOM 3713 O O . ARG A 1 478 ? 1.947 -14.498 -2.094 1.00 88.69 478 ARG A O 1
ATOM 3720 N N . PHE A 1 479 ? 1.416 -12.688 -3.325 1.00 79.88 479 PHE A N 1
ATOM 3721 C CA . PHE A 1 479 ? 0.350 -12.204 -2.438 1.00 79.88 479 PHE A CA 1
ATOM 3722 C C . PHE A 1 479 ? -0.968 -12.978 -2.628 1.00 79.88 479 PHE A C 1
ATOM 3724 O O . PHE A 1 479 ? -1.803 -13.004 -1.730 1.00 79.88 479 PHE A O 1
ATOM 3731 N N . GLY A 1 480 ? -1.101 -13.695 -3.749 1.00 79.94 480 GLY A N 1
ATOM 3732 C CA . GLY A 1 480 ? -2.203 -14.600 -4.061 1.00 79.94 480 GLY A CA 1
ATOM 3733 C C . GLY A 1 480 ? -3.179 -14.014 -5.079 1.00 79.94 480 GLY A C 1
ATOM 3734 O O . GLY A 1 480 ? -3.660 -12.907 -4.938 1.00 79.94 480 GLY A O 1
ATOM 3735 N N . THR A 1 481 ? -3.586 -14.786 -6.088 1.00 81.56 481 THR A N 1
ATOM 3736 C CA . THR A 1 481 ? -4.480 -14.306 -7.170 1.00 81.56 481 THR A CA 1
ATOM 3737 C C . THR A 1 481 ? -5.933 -14.034 -6.738 1.00 81.56 481 THR A C 1
ATOM 3739 O O . THR A 1 481 ? -6.804 -13.823 -7.585 1.00 81.56 481 THR A O 1
ATOM 3742 N N . GLY A 1 482 ? -6.221 -14.128 -5.438 1.00 73.06 482 GLY A N 1
ATOM 3743 C CA . GLY A 1 482 ? -7.513 -13.794 -4.841 1.00 73.06 482 GLY A CA 1
ATOM 3744 C C . GLY A 1 482 ? -7.669 -12.305 -4.524 1.00 73.06 482 GLY A C 1
ATOM 3745 O O . GLY A 1 482 ? -8.800 -11.853 -4.367 1.00 73.06 482 GLY A O 1
ATOM 3746 N N . GLU A 1 483 ? -6.569 -11.552 -4.465 1.00 80.19 483 GLU A N 1
ATOM 3747 C CA . GLU A 1 483 ? -6.546 -10.106 -4.243 1.00 80.19 483 GLU A CA 1
ATOM 3748 C C . GLU A 1 483 ? -6.289 -9.350 -5.570 1.00 80.19 483 GLU A C 1
ATOM 3750 O O . GLU A 1 483 ? -5.968 -9.945 -6.604 1.00 80.19 483 GLU A O 1
ATOM 3755 N N . ALA A 1 484 ? -6.536 -8.036 -5.595 1.00 76.75 484 ALA A N 1
ATOM 3756 C CA . ALA A 1 484 ? -6.584 -7.265 -6.837 1.00 76.75 484 ALA A CA 1
ATOM 3757 C C . ALA A 1 484 ? -5.239 -7.179 -7.587 1.00 76.75 484 ALA A C 1
ATOM 3759 O O . ALA A 1 484 ? -5.233 -7.427 -8.796 1.00 76.75 484 ALA A O 1
ATOM 3760 N N . HIS A 1 485 ? -4.119 -6.892 -6.913 1.00 83.88 485 HIS A N 1
ATOM 3761 C CA . HIS A 1 485 ? -2.813 -6.736 -7.568 1.00 83.88 485 HIS A CA 1
ATOM 3762 C C . HIS A 1 485 ? -2.245 -8.085 -8.019 1.00 83.88 485 HIS A C 1
ATOM 3764 O O . HIS A 1 485 ? -1.786 -8.211 -9.151 1.00 83.88 485 HIS A O 1
ATOM 3770 N N . GLY A 1 486 ? -2.330 -9.134 -7.200 1.00 87.38 486 GLY A N 1
ATOM 3771 C CA . GLY A 1 486 ? -1.943 -10.497 -7.555 1.00 87.38 486 GLY A CA 1
ATOM 3772 C C . GLY A 1 486 ? -2.740 -11.023 -8.747 1.00 87.38 486 GLY A C 1
ATOM 3773 O O . GLY A 1 486 ? -2.171 -11.647 -9.649 1.00 87.38 486 GLY A O 1
ATOM 3774 N N . LYS A 1 487 ? -4.041 -10.708 -8.827 1.00 90.75 487 LYS A N 1
ATOM 3775 C CA . LYS A 1 487 ? -4.857 -11.006 -10.013 1.00 90.75 487 LYS A CA 1
ATOM 3776 C C . LYS A 1 487 ? -4.447 -10.169 -11.230 1.00 90.75 487 LYS A C 1
ATOM 3778 O O . LYS A 1 487 ? -4.345 -10.724 -12.325 1.00 90.75 487 LYS A O 1
ATOM 3783 N N . GLY A 1 488 ? -4.161 -8.878 -11.055 1.00 92.00 488 GLY A N 1
ATOM 3784 C CA . GLY A 1 488 ? -3.608 -8.004 -12.097 1.00 92.00 488 GLY A CA 1
ATOM 3785 C C . GLY A 1 488 ? -2.280 -8.525 -12.660 1.00 92.00 488 GLY A C 1
ATOM 3786 O O . GLY A 1 488 ? -2.089 -8.586 -13.877 1.00 92.00 488 GLY A O 1
ATOM 3787 N N . ALA A 1 489 ? -1.387 -8.994 -11.792 1.00 95.00 489 ALA A N 1
ATOM 3788 C CA . ALA A 1 489 ? -0.110 -9.601 -12.148 1.00 95.00 489 ALA A CA 1
ATOM 3789 C C . ALA A 1 489 ? -0.283 -10.947 -12.872 1.00 95.00 489 ALA A C 1
ATOM 3791 O O . ALA A 1 489 ? 0.412 -11.218 -13.854 1.00 95.00 489 ALA A O 1
ATOM 3792 N N . ALA A 1 490 ? -1.251 -11.774 -12.458 1.00 96.75 490 ALA A N 1
ATOM 3793 C CA . ALA A 1 490 ? -1.594 -13.005 -13.170 1.00 96.75 490 ALA A CA 1
ATOM 3794 C C . ALA A 1 490 ? -2.056 -12.726 -14.612 1.00 96.75 490 ALA A C 1
ATOM 3796 O O . ALA A 1 490 ? -1.619 -13.414 -15.538 1.00 96.75 490 ALA A O 1
ATOM 3797 N N . ILE A 1 491 ? -2.853 -11.669 -14.823 1.00 98.06 491 ILE A N 1
ATOM 3798 C CA . ILE A 1 491 ? -3.273 -11.235 -16.165 1.00 98.06 491 ILE A CA 1
ATOM 3799 C C . ILE A 1 491 ? -2.067 -10.853 -17.017 1.00 98.06 491 ILE A C 1
ATOM 3801 O O . ILE A 1 491 ? -1.950 -11.322 -18.150 1.00 98.06 491 ILE A O 1
ATOM 3805 N N . GLN A 1 492 ? -1.164 -10.035 -16.471 1.00 98.44 492 GLN A N 1
ATOM 3806 C CA . GLN A 1 492 ? 0.066 -9.627 -17.151 1.00 98.44 492 GLN A CA 1
ATOM 3807 C C . GLN A 1 492 ? 0.896 -10.852 -17.552 1.00 98.44 492 GLN A C 1
ATOM 3809 O O . GLN A 1 492 ? 1.225 -11.013 -18.727 1.00 98.44 492 GLN A O 1
ATOM 3814 N N . TYR A 1 493 ? 1.146 -11.776 -16.618 1.00 98.44 493 TYR A N 1
ATOM 3815 C CA . TYR A 1 493 ? 1.848 -13.032 -16.890 1.00 98.44 493 TYR A CA 1
ATOM 3816 C C . TYR A 1 493 ? 1.207 -13.825 -18.040 1.00 98.44 493 TYR A C 1
ATOM 3818 O O . TYR A 1 493 ? 1.879 -14.180 -19.016 1.00 98.44 493 TYR A O 1
ATOM 3826 N N . SER A 1 494 ? -0.096 -14.091 -17.940 1.00 98.25 494 SER A N 1
ATOM 3827 C CA . SER A 1 494 ? -0.826 -14.926 -18.896 1.00 98.25 494 SER A CA 1
ATOM 3828 C C . SER A 1 494 ? -0.921 -14.275 -20.275 1.00 98.25 494 SER A C 1
ATOM 3830 O O . SER A 1 494 ? -0.757 -14.957 -21.290 1.00 98.25 494 SER A O 1
ATOM 3832 N N . TRP A 1 495 ? -1.087 -12.952 -20.334 1.00 98.56 495 TRP A N 1
ATOM 3833 C CA . TRP A 1 495 ? -1.036 -12.197 -21.583 1.00 98.56 495 TRP A CA 1
ATOM 3834 C C . TRP A 1 495 ? 0.354 -12.255 -22.222 1.00 98.56 495 TRP A C 1
ATOM 3836 O O . TRP A 1 495 ? 0.483 -12.577 -23.402 1.00 98.56 495 TRP A O 1
ATOM 3846 N N . TYR A 1 496 ? 1.418 -12.017 -21.450 1.00 98.62 496 TYR A N 1
ATOM 3847 C CA . TYR A 1 496 ? 2.802 -12.046 -21.941 1.00 98.62 496 TYR A CA 1
ATOM 3848 C C . TYR A 1 496 ? 3.195 -13.427 -22.458 1.00 98.62 496 TYR A C 1
ATOM 3850 O O . TYR A 1 496 ? 3.881 -13.540 -23.479 1.00 98.62 496 TYR A O 1
ATOM 3858 N N . LYS A 1 497 ? 2.686 -14.484 -21.825 1.00 98.38 497 LYS A N 1
ATOM 3859 C CA . LYS A 1 497 ? 2.815 -15.847 -22.331 1.00 98.38 497 LYS A CA 1
ATOM 3860 C C . LYS A 1 497 ? 2.131 -16.020 -23.687 1.00 98.38 497 LYS A C 1
ATOM 3862 O O . LYS A 1 497 ? 2.745 -16.561 -24.606 1.00 98.38 497 LYS A O 1
ATOM 3867 N N . GLU A 1 498 ? 0.882 -15.572 -23.824 1.00 98.00 498 GLU A N 1
ATOM 3868 C CA . GLU A 1 498 ? 0.118 -15.679 -25.074 1.00 98.00 498 GLU A CA 1
ATOM 3869 C C . GLU A 1 498 ? 0.786 -14.910 -26.224 1.00 98.00 498 GLU A C 1
ATOM 3871 O O . GLU A 1 498 ? 0.883 -15.425 -27.338 1.00 98.00 498 GLU A O 1
ATOM 3876 N N . GLN A 1 499 ? 1.337 -13.727 -25.936 1.00 98.31 499 GLN A N 1
ATOM 3877 C CA . GLN A 1 499 ? 2.089 -12.919 -26.903 1.00 98.31 499 GLN A CA 1
ATOM 3878 C C . GLN A 1 499 ? 3.504 -13.463 -27.190 1.00 98.31 499 GLN A C 1
ATOM 3880 O O . GLN A 1 499 ? 4.226 -12.932 -28.036 1.00 98.31 499 GLN A O 1
ATOM 3885 N N . GLY A 1 500 ? 3.927 -14.534 -26.508 1.00 98.38 500 GLY A N 1
ATOM 3886 C CA . GLY A 1 500 ? 5.246 -15.141 -26.683 1.00 98.38 500 GLY A CA 1
ATOM 3887 C C . GLY A 1 500 ? 6.399 -14.255 -26.205 1.00 98.38 500 GLY A C 1
ATOM 3888 O O . GLY A 1 500 ? 7.505 -14.369 -26.739 1.00 98.38 500 GLY A O 1
ATOM 3889 N N . ALA A 1 501 ? 6.146 -13.380 -25.227 1.00 98.69 501 ALA A N 1
ATOM 3890 C CA . ALA A 1 501 ? 7.118 -12.451 -24.648 1.00 98.69 501 ALA A CA 1
ATOM 3891 C C . ALA A 1 501 ? 8.191 -13.136 -23.787 1.00 98.69 501 ALA A C 1
ATOM 3893 O O . ALA A 1 501 ? 9.184 -12.514 -23.419 1.00 98.69 501 ALA A O 1
ATOM 3894 N N . PHE A 1 502 ? 8.027 -14.421 -23.483 1.00 98.69 502 PHE A N 1
ATOM 3895 C CA . PHE A 1 502 ? 9.048 -15.218 -22.822 1.00 98.69 502 PHE A CA 1
ATOM 3896 C C . PHE A 1 502 ? 8.984 -16.688 -23.239 1.00 98.69 502 PHE A C 1
ATOM 3898 O O . PHE A 1 502 ? 8.008 -17.173 -23.813 1.00 98.69 502 PHE A O 1
ATOM 3905 N N . THR A 1 503 ? 10.044 -17.415 -22.902 1.00 98.38 503 THR A N 1
ATOM 3906 C CA . THR A 1 503 ? 10.091 -18.881 -22.942 1.00 98.38 503 THR A CA 1
ATOM 3907 C C . THR A 1 503 ? 10.543 -19.417 -21.591 1.00 98.38 503 THR A C 1
ATOM 3909 O O . THR A 1 503 ? 11.277 -18.736 -20.881 1.00 98.38 503 THR A O 1
ATOM 3912 N N . VAL A 1 504 ? 10.116 -20.632 -21.247 1.00 97.94 504 VAL A N 1
ATOM 3913 C CA . VAL A 1 504 ? 10.544 -21.326 -20.025 1.00 97.94 504 VAL A CA 1
ATOM 3914 C C . VAL A 1 504 ? 11.528 -22.427 -20.405 1.00 97.94 504 VAL A C 1
ATOM 3916 O O . VAL A 1 504 ? 11.211 -23.303 -21.218 1.00 97.94 504 VAL A O 1
ATOM 3919 N N . ASP A 1 505 ? 12.727 -22.380 -19.836 1.00 94.69 505 ASP A N 1
ATOM 3920 C CA . ASP A 1 505 ? 13.720 -23.438 -19.965 1.00 94.69 505 ASP A CA 1
ATOM 3921 C C . ASP A 1 505 ? 13.218 -24.691 -19.237 1.00 94.69 505 ASP A C 1
ATOM 3923 O O . ASP A 1 505 ? 12.949 -24.681 -18.039 1.00 94.69 505 ASP A O 1
ATOM 3927 N N . LYS A 1 506 ? 13.071 -25.801 -19.966 1.00 92.00 506 LYS A N 1
ATOM 3928 C CA . LYS A 1 506 ? 12.499 -27.037 -19.409 1.00 92.00 506 LYS A CA 1
ATOM 3929 C C . LYS A 1 506 ? 13.426 -27.770 -18.439 1.00 92.00 506 LYS A C 1
ATOM 3931 O O . LYS A 1 506 ? 12.950 -28.646 -17.724 1.00 92.00 506 LYS A O 1
ATOM 3936 N N . ALA A 1 507 ? 14.728 -27.500 -18.479 1.00 91.94 507 ALA A N 1
ATOM 3937 C CA . ALA A 1 507 ? 15.706 -28.138 -17.609 1.00 91.94 507 ALA A CA 1
ATOM 3938 C C . ALA A 1 507 ? 15.840 -27.391 -16.279 1.00 91.94 507 ALA A C 1
ATOM 3940 O O . ALA A 1 507 ? 16.001 -28.036 -15.247 1.00 91.94 507 ALA A O 1
ATOM 3941 N N . THR A 1 508 ? 15.776 -26.058 -16.307 1.00 92.38 508 THR A N 1
ATOM 3942 C CA . THR A 1 508 ? 15.972 -25.224 -15.112 1.00 92.38 508 THR A CA 1
ATOM 3943 C C . THR A 1 508 ? 14.680 -24.648 -14.541 1.00 92.38 508 THR A C 1
ATOM 3945 O O . THR A 1 508 ? 14.671 -24.250 -13.384 1.00 92.38 508 THR A O 1
ATOM 3948 N N . GLY A 1 509 ? 13.603 -24.577 -15.327 1.00 95.25 509 GLY A N 1
ATOM 3949 C CA . GLY A 1 509 ? 12.373 -23.868 -14.961 1.00 95.25 509 GLY A CA 1
ATOM 3950 C C . GLY A 1 509 ? 12.478 -22.341 -15.064 1.00 95.25 509 GLY A C 1
ATOM 3951 O O . GLY A 1 509 ? 11.491 -21.656 -14.811 1.00 95.25 509 GLY A O 1
ATOM 3952 N N . LYS A 1 510 ? 13.644 -21.806 -15.458 1.00 97.25 510 LYS A N 1
ATOM 3953 C CA . LYS A 1 510 ? 13.901 -20.364 -15.566 1.00 97.25 510 LYS A CA 1
ATOM 3954 C C . LYS A 1 510 ? 13.307 -19.771 -16.842 1.00 97.25 510 LYS A C 1
ATOM 3956 O O . LYS A 1 510 ? 13.218 -20.420 -17.885 1.00 97.25 510 LYS A O 1
ATOM 3961 N N . TYR A 1 511 ? 12.962 -18.498 -16.772 1.00 98.62 511 TYR A N 1
ATOM 3962 C CA . TYR A 1 511 ? 12.363 -17.711 -17.834 1.00 98.62 511 TYR A CA 1
ATOM 3963 C C . TYR A 1 511 ? 13.440 -16.959 -18.612 1.00 98.62 511 TYR A C 1
ATOM 3965 O O . TYR A 1 511 ? 14.336 -16.337 -18.042 1.00 98.62 511 TYR A O 1
ATOM 3973 N N . ARG A 1 512 ? 13.324 -16.983 -19.939 1.00 98.62 512 ARG A N 1
ATOM 3974 C CA . ARG A 1 512 ? 14.037 -16.074 -20.837 1.00 98.62 512 ARG A CA 1
ATOM 3975 C C . ARG A 1 512 ? 13.040 -15.109 -21.445 1.00 98.62 512 ARG A C 1
ATOM 3977 O O . ARG A 1 512 ? 12.164 -15.539 -22.199 1.00 98.62 512 ARG A O 1
ATOM 3984 N N . VAL A 1 513 ? 13.211 -13.828 -21.149 1.00 98.75 513 VAL A N 1
ATOM 3985 C CA . VAL A 1 513 ? 12.381 -12.743 -21.676 1.00 98.75 513 VAL A CA 1
ATOM 3986 C C . VAL A 1 513 ? 12.861 -12.356 -23.076 1.00 98.75 513 VAL A C 1
ATOM 3988 O O . VAL A 1 513 ? 14.058 -12.173 -23.304 1.00 98.75 513 VAL A O 1
ATOM 3991 N N . ASP A 1 514 ? 11.925 -12.225 -24.012 1.00 98.81 514 ASP A N 1
ATOM 3992 C CA . ASP A 1 514 ? 12.110 -11.575 -25.310 1.00 98.81 514 ASP A CA 1
ATOM 3993 C C . ASP A 1 514 ? 11.669 -10.114 -25.159 1.00 98.81 514 ASP A C 1
ATOM 3995 O O . ASP A 1 514 ? 10.482 -9.800 -25.232 1.00 98.81 514 ASP A O 1
ATOM 3999 N N . PHE A 1 515 ? 12.624 -9.220 -24.881 1.00 98.75 515 PHE A N 1
ATOM 4000 C CA . PHE A 1 515 ? 12.327 -7.837 -24.491 1.00 98.75 515 PHE A CA 1
ATOM 4001 C C . PHE A 1 515 ? 11.521 -7.062 -25.538 1.00 98.75 515 PHE A C 1
ATOM 4003 O O . PHE A 1 515 ? 10.639 -6.289 -25.176 1.00 98.75 515 PHE A O 1
ATOM 4010 N N . ALA A 1 516 ? 11.762 -7.303 -26.829 1.00 98.50 516 ALA A N 1
ATOM 4011 C CA . ALA A 1 516 ? 11.013 -6.645 -27.896 1.00 98.50 516 ALA A CA 1
ATOM 4012 C C . ALA A 1 516 ? 9.546 -7.101 -27.926 1.00 98.50 516 ALA A C 1
ATOM 4014 O O . ALA A 1 516 ? 8.642 -6.290 -28.123 1.00 98.50 516 ALA A O 1
ATOM 4015 N N . LYS A 1 517 ? 9.294 -8.397 -27.709 1.00 98.81 517 LYS A N 1
ATOM 4016 C CA . LYS A 1 517 ? 7.922 -8.904 -27.602 1.00 98.81 517 LYS A CA 1
ATOM 4017 C C . LYS A 1 517 ? 7.254 -8.515 -26.294 1.00 98.81 517 LYS A C 1
ATOM 4019 O O . LYS A 1 517 ? 6.050 -8.301 -26.304 1.00 98.81 517 LYS A O 1
ATOM 4024 N N . LEU A 1 518 ? 8.001 -8.411 -25.195 1.00 98.88 518 LEU A N 1
ATOM 4025 C CA . LEU A 1 518 ? 7.464 -7.919 -23.930 1.00 98.88 518 LEU A CA 1
ATOM 4026 C C . LEU A 1 518 ? 6.999 -6.465 -24.060 1.00 98.88 518 LEU A C 1
ATOM 4028 O O . LEU A 1 518 ? 5.892 -6.157 -23.642 1.00 98.88 518 LEU A O 1
ATOM 4032 N N . GLU A 1 519 ? 7.781 -5.602 -24.711 1.00 98.62 519 GLU A N 1
ATOM 4033 C CA . GLU A 1 519 ? 7.395 -4.212 -25.002 1.00 98.62 519 GLU A CA 1
ATOM 4034 C C . GLU A 1 519 ? 6.081 -4.130 -25.806 1.00 98.62 519 GLU A C 1
ATOM 4036 O O . GLU A 1 519 ? 5.169 -3.377 -25.461 1.00 98.62 519 GLU A O 1
ATOM 4041 N N . GLU A 1 520 ? 5.933 -4.956 -26.845 1.00 98.69 520 GLU A N 1
ATOM 4042 C CA . GLU A 1 520 ? 4.693 -5.033 -27.628 1.00 98.69 520 GLU A CA 1
ATOM 4043 C C . GLU A 1 520 ? 3.520 -5.632 -26.827 1.00 98.69 520 GLU A C 1
ATOM 4045 O O . GLU A 1 520 ? 2.368 -5.204 -26.957 1.00 98.69 520 GLU A O 1
ATOM 4050 N N . ALA A 1 521 ? 3.798 -6.612 -25.968 1.00 98.81 521 ALA A N 1
ATOM 4051 C CA . ALA A 1 521 ? 2.794 -7.226 -25.114 1.00 98.81 521 ALA A CA 1
ATOM 4052 C C . ALA A 1 521 ? 2.283 -6.245 -24.045 1.00 98.81 521 ALA A C 1
ATOM 4054 O O . ALA A 1 521 ? 1.075 -6.188 -23.829 1.00 98.81 521 ALA A O 1
ATOM 4055 N N . ILE A 1 522 ? 3.164 -5.420 -23.464 1.00 98.88 522 ILE A N 1
ATOM 4056 C CA . ILE A 1 522 ? 2.807 -4.296 -22.585 1.00 98.88 522 ILE A CA 1
ATOM 4057 C C . ILE A 1 522 ? 1.868 -3.347 -23.334 1.00 98.88 522 ILE A C 1
ATOM 4059 O O . ILE A 1 522 ? 0.745 -3.124 -22.893 1.00 98.88 522 ILE A O 1
ATOM 4063 N N . ARG A 1 523 ? 2.261 -2.876 -24.529 1.00 98.81 523 ARG A N 1
ATOM 4064 C CA . ARG A 1 523 ? 1.439 -1.966 -25.349 1.00 98.81 523 ARG A CA 1
ATOM 4065 C C . ARG A 1 523 ? 0.033 -2.512 -25.606 1.00 98.81 523 ARG A C 1
ATOM 4067 O O . ARG A 1 523 ? -0.962 -1.805 -25.435 1.00 98.81 523 ARG A O 1
ATOM 4074 N N . SER A 1 524 ? -0.049 -3.758 -26.071 1.00 98.75 524 SER A N 1
ATOM 4075 C CA . SER A 1 524 ? -1.325 -4.394 -26.418 1.00 98.75 524 SER A CA 1
ATOM 4076 C C . SER A 1 524 ? -2.204 -4.646 -25.192 1.00 98.75 524 SER A C 1
ATOM 4078 O O . SER A 1 524 ? -3.421 -4.476 -25.279 1.00 98.75 524 SER A O 1
ATOM 4080 N N . LEU A 1 525 ? -1.608 -4.978 -24.045 1.00 98.75 525 LEU A N 1
ATOM 4081 C CA . LEU A 1 525 ? -2.337 -5.165 -22.797 1.00 98.75 525 LEU A CA 1
ATOM 4082 C C . LEU A 1 525 ? -2.851 -3.834 -22.232 1.00 98.75 525 LEU A C 1
ATOM 4084 O O . LEU A 1 525 ? -4.018 -3.760 -21.853 1.00 98.75 525 LEU A O 1
ATOM 4088 N N . THR A 1 526 ? -2.052 -2.760 -22.272 1.00 98.81 526 THR A N 1
ATOM 4089 C CA . THR A 1 526 ? -2.519 -1.404 -21.928 1.00 98.81 526 THR A CA 1
ATOM 4090 C C . THR A 1 526 ? -3.734 -1.017 -22.773 1.00 98.81 526 THR A C 1
ATOM 4092 O O . THR A 1 526 ? -4.743 -0.568 -22.234 1.00 98.81 526 THR A O 1
ATOM 4095 N N . ALA A 1 527 ? -3.684 -1.243 -24.093 1.00 98.69 527 ALA A N 1
ATOM 4096 C CA . ALA A 1 527 ? -4.822 -0.976 -24.974 1.00 98.69 527 ALA A CA 1
ATOM 4097 C C . ALA A 1 527 ? -6.061 -1.798 -24.587 1.00 98.69 527 ALA A C 1
ATOM 4099 O O . ALA A 1 527 ? -7.183 -1.286 -24.622 1.00 98.69 527 ALA A O 1
ATOM 4100 N N . LYS A 1 528 ? -5.865 -3.068 -24.209 1.00 98.50 528 LYS A N 1
ATOM 4101 C CA . LYS A 1 528 ? -6.945 -3.976 -23.816 1.00 98.50 528 LYS A CA 1
ATOM 4102 C C . LYS A 1 528 ? -7.649 -3.506 -22.544 1.00 98.50 528 LYS A C 1
ATOM 4104 O O . LYS A 1 528 ? -8.875 -3.422 -22.567 1.00 98.50 528 LYS A O 1
ATOM 4109 N N . PHE A 1 529 ? -6.906 -3.162 -21.491 1.00 98.31 529 PHE A N 1
ATOM 4110 C CA . PHE A 1 529 ? -7.486 -2.628 -20.253 1.00 98.31 529 PHE A CA 1
ATOM 4111 C C . PHE A 1 529 ? -8.250 -1.325 -20.500 1.00 98.31 529 PHE A C 1
ATOM 4113 O O . PHE A 1 529 ? -9.433 -1.244 -20.185 1.00 98.31 529 PHE A O 1
ATOM 4120 N N . VAL A 1 530 ? -7.624 -0.357 -21.178 1.00 98.12 530 VAL A N 1
ATOM 4121 C CA . VAL A 1 530 ? -8.258 0.935 -21.492 1.00 98.12 530 VAL A CA 1
ATOM 4122 C C . VAL A 1 530 ? -9.539 0.762 -22.319 1.00 98.12 530 VAL A C 1
ATOM 4124 O O . VAL A 1 530 ? -10.515 1.481 -22.119 1.00 98.12 530 VAL A O 1
ATOM 4127 N N . THR A 1 531 ? -9.575 -0.208 -23.235 1.00 98.12 531 THR A N 1
ATOM 4128 C CA . THR A 1 531 ? -10.788 -0.494 -24.016 1.00 98.12 531 THR A CA 1
ATOM 4129 C C . THR A 1 531 ? -11.890 -1.100 -23.143 1.00 98.12 531 THR A C 1
ATOM 4131 O O . THR A 1 531 ? -13.030 -0.655 -23.228 1.00 98.12 531 THR A O 1
ATOM 4134 N N . ILE A 1 532 ? -11.560 -2.074 -22.278 1.00 97.62 532 ILE A N 1
ATOM 4135 C CA . ILE A 1 532 ? -12.524 -2.690 -21.345 1.00 97.62 532 ILE A CA 1
ATOM 4136 C C . ILE A 1 532 ? -13.180 -1.623 -20.466 1.00 97.62 532 ILE A C 1
ATOM 4138 O O . ILE A 1 532 ? -14.403 -1.599 -20.334 1.00 97.62 532 ILE A O 1
ATOM 4142 N N . GLU A 1 533 ? -12.375 -0.731 -19.891 1.00 95.25 533 GLU A N 1
ATOM 4143 C CA . GLU A 1 533 ? -12.882 0.344 -19.041 1.00 95.25 533 GLU A CA 1
ATOM 4144 C C . GLU A 1 533 ? -13.720 1.348 -19.828 1.00 95.25 533 GLU A C 1
ATOM 4146 O O . GLU A 1 533 ? -14.810 1.711 -19.394 1.00 95.25 533 GLU A O 1
ATOM 4151 N N . GLY A 1 534 ? -13.255 1.773 -21.005 1.00 95.75 534 GLY A N 1
ATOM 4152 C CA . GLY A 1 534 ? -13.968 2.762 -21.811 1.00 95.75 534 GLY A CA 1
ATOM 4153 C C . GLY A 1 534 ? -15.302 2.271 -22.367 1.00 95.75 534 GLY A C 1
ATOM 4154 O O . GLY A 1 534 ? -16.232 3.068 -22.488 1.00 95.75 534 GLY A O 1
ATOM 4155 N N . ASP A 1 535 ? -15.416 0.974 -22.657 1.00 96.50 535 ASP A N 1
ATOM 4156 C CA . ASP A 1 535 ? -16.679 0.351 -23.061 1.00 96.50 535 ASP A CA 1
ATOM 4157 C C . ASP A 1 535 ? -17.612 0.109 -21.856 1.00 96.50 535 ASP A C 1
ATOM 4159 O O . ASP A 1 535 ? -18.830 -0.020 -22.023 1.00 96.50 535 ASP A O 1
ATOM 4163 N N . GLY A 1 536 ? -17.059 0.036 -20.637 1.00 93.50 536 GLY A N 1
ATOM 4164 C CA . GLY A 1 536 ? -17.798 -0.289 -19.416 1.00 93.50 536 GLY A CA 1
ATOM 4165 C C . GLY A 1 536 ? -18.500 -1.646 -19.498 1.00 93.50 536 GLY A C 1
ATOM 4166 O O . GLY A 1 536 ? -19.592 -1.814 -18.953 1.00 93.50 536 GLY A O 1
ATOM 4167 N N . ASP A 1 537 ? -17.949 -2.604 -20.244 1.00 94.56 537 ASP A N 1
ATOM 4168 C CA . ASP A 1 537 ? -18.585 -3.900 -20.489 1.00 94.56 537 ASP A CA 1
ATOM 4169 C C . ASP A 1 537 ? -18.183 -4.924 -19.419 1.00 94.56 537 ASP A C 1
ATOM 4171 O O . ASP A 1 537 ? -17.115 -5.538 -19.475 1.00 94.56 537 ASP A O 1
ATOM 4175 N N . TYR A 1 538 ? -19.086 -5.120 -18.457 1.00 93.25 538 TYR A N 1
ATOM 4176 C CA . TYR A 1 538 ? -18.940 -6.079 -17.367 1.00 93.25 538 TYR A CA 1
ATOM 4177 C C . TYR A 1 538 ? -18.690 -7.512 -17.859 1.00 93.25 538 TYR A C 1
ATOM 4179 O O . TYR A 1 538 ? -17.814 -8.189 -17.326 1.00 93.25 538 TYR A O 1
ATOM 4187 N N . ASP A 1 539 ? -19.413 -7.986 -18.878 1.00 97.31 539 ASP A N 1
ATOM 4188 C CA . ASP A 1 539 ? -19.295 -9.377 -19.331 1.00 97.31 539 ASP A CA 1
ATOM 4189 C C . ASP A 1 539 ? -17.941 -9.607 -20.010 1.00 97.31 539 ASP A C 1
ATOM 4191 O O . ASP A 1 539 ? -17.287 -10.632 -19.789 1.00 97.31 539 ASP A O 1
ATOM 4195 N N . THR A 1 540 ? -17.475 -8.621 -20.783 1.00 97.25 540 THR A N 1
ATOM 4196 C CA . THR A 1 540 ? -16.131 -8.645 -21.372 1.00 97.25 540 THR A CA 1
ATOM 4197 C C . THR A 1 540 ? -15.047 -8.588 -20.294 1.00 97.25 540 THR A C 1
ATOM 4199 O O . THR A 1 540 ? -14.086 -9.359 -20.368 1.00 97.25 540 THR A O 1
ATOM 4202 N N . ALA A 1 541 ? -15.191 -7.725 -19.281 1.00 96.44 541 ALA A N 1
ATOM 4203 C CA . ALA A 1 541 ? -14.262 -7.657 -18.153 1.00 96.44 541 ALA A CA 1
ATOM 4204 C C . ALA A 1 541 ? -14.212 -8.990 -17.396 1.00 96.44 541 ALA A C 1
ATOM 4206 O O . ALA A 1 541 ? -13.133 -9.516 -17.124 1.00 96.44 541 ALA A O 1
ATOM 4207 N N . LYS A 1 542 ? -15.377 -9.590 -17.129 1.00 96.19 542 LYS A N 1
ATOM 4208 C CA . LYS A 1 542 ? -15.482 -10.877 -16.447 1.00 96.19 542 LYS A CA 1
ATOM 4209 C C . LYS A 1 542 ? -14.796 -11.988 -17.236 1.00 96.19 542 LYS A C 1
ATOM 4211 O O . LYS A 1 542 ? -13.984 -12.715 -16.674 1.00 96.19 542 LYS A O 1
ATOM 4216 N N . ALA A 1 543 ? -15.086 -12.103 -18.531 1.00 98.06 543 ALA A N 1
ATOM 4217 C CA . ALA A 1 543 ? -14.467 -13.112 -19.386 1.00 98.06 543 ALA A CA 1
ATOM 4218 C C . ALA A 1 543 ? -12.942 -12.938 -19.460 1.00 98.06 543 ALA A C 1
ATOM 4220 O O . ALA A 1 543 ? -12.203 -13.921 -19.437 1.00 98.06 543 ALA A O 1
ATOM 4221 N N . PHE A 1 544 ? -12.467 -11.691 -19.505 1.00 97.88 544 PHE A N 1
ATOM 4222 C CA . PHE A 1 544 ? -11.043 -11.378 -19.488 1.00 97.88 544 PHE A CA 1
ATOM 4223 C C . PHE A 1 544 ? -10.374 -11.806 -18.172 1.00 97.88 544 PHE A C 1
ATOM 4225 O O . PHE A 1 544 ? -9.348 -12.485 -18.201 1.00 97.88 544 PHE A O 1
ATOM 4232 N N . LEU A 1 545 ? -10.984 -11.490 -17.026 1.00 94.50 545 LEU A N 1
ATOM 4233 C CA . LEU A 1 545 ? -10.502 -11.913 -15.709 1.00 94.50 545 LEU A CA 1
ATOM 4234 C C . LEU A 1 545 ? -10.526 -13.436 -15.536 1.00 94.50 545 LEU A C 1
ATOM 4236 O O . LEU A 1 545 ? -9.569 -13.996 -15.010 1.00 94.50 545 LEU A O 1
ATOM 4240 N N . ASP A 1 546 ? -11.592 -14.104 -15.979 1.00 95.00 546 ASP A N 1
ATOM 4241 C CA . ASP A 1 546 ? -11.721 -15.563 -15.899 1.00 95.00 546 ASP A CA 1
ATOM 4242 C C . ASP A 1 546 ? -10.648 -16.268 -16.750 1.00 95.00 546 ASP A C 1
ATOM 4244 O O . ASP A 1 546 ? -10.156 -17.330 -16.370 1.00 95.00 546 ASP A O 1
ATOM 4248 N N . GLN A 1 547 ? -10.280 -15.686 -17.897 1.00 96.00 547 GLN A N 1
ATOM 4249 C CA . GLN A 1 547 ? -9.294 -16.260 -18.812 1.00 96.00 547 GLN A CA 1
ATOM 4250 C C . GLN A 1 547 ? -7.847 -16.002 -18.374 1.00 96.00 547 GLN A C 1
ATOM 4252 O O . GLN A 1 547 ? -7.024 -16.914 -18.450 1.00 96.00 547 GLN A O 1
ATOM 4257 N N . TYR A 1 548 ? -7.520 -14.770 -17.976 1.00 97.06 548 TYR A N 1
ATOM 4258 C CA . TYR A 1 548 ? -6.131 -14.349 -17.757 1.00 97.06 548 TYR A CA 1
ATOM 4259 C C . TYR A 1 548 ? -5.759 -14.196 -16.277 1.00 97.06 548 TYR A C 1
ATOM 4261 O O . TYR A 1 548 ? -4.578 -14.229 -15.957 1.00 97.06 548 TYR A O 1
ATOM 4269 N N . GLY A 1 549 ? -6.723 -14.093 -15.358 1.00 94.19 549 GLY A N 1
ATOM 4270 C CA . GLY A 1 549 ? -6.492 -13.905 -13.917 1.00 94.19 549 GLY A CA 1
ATOM 4271 C C . GLY A 1 549 ? -6.027 -15.154 -13.162 1.00 94.19 549 GLY A C 1
ATOM 4272 O O . GLY A 1 549 ? -6.246 -15.254 -11.958 1.00 94.19 549 GLY A O 1
ATOM 4273 N N . GLN A 1 550 ? -5.430 -16.118 -13.861 1.00 91.12 550 GLN A N 1
ATOM 4274 C CA . GLN A 1 550 ? -4.847 -17.335 -13.304 1.00 91.12 550 GLN A CA 1
ATOM 4275 C C . GLN A 1 550 ? -3.451 -17.537 -13.882 1.00 91.12 550 GLN A C 1
ATOM 4277 O O . GLN A 1 550 ? -3.168 -17.117 -15.005 1.00 91.12 550 GLN A O 1
ATOM 4282 N N . VAL A 1 551 ? -2.593 -18.209 -13.121 1.00 93.50 551 VAL A N 1
ATOM 4283 C CA . VAL A 1 551 ? -1.246 -18.585 -13.551 1.00 93.50 551 VAL A CA 1
ATOM 4284 C C . VAL A 1 551 ? -1.182 -20.079 -13.867 1.00 93.50 551 VAL A C 1
ATOM 4286 O O . VAL A 1 551 ? -2.080 -20.842 -13.514 1.00 93.50 551 VAL A O 1
ATOM 4289 N N . ASP A 1 552 ? -0.156 -20.500 -14.603 1.00 95.31 552 ASP A N 1
ATOM 4290 C CA . ASP A 1 552 ? 0.015 -21.899 -14.987 1.00 95.31 552 ASP A CA 1
ATOM 4291 C C . ASP A 1 552 ? 0.993 -22.650 -14.067 1.00 95.31 552 ASP A C 1
ATOM 4293 O O . ASP A 1 552 ? 1.649 -22.080 -13.197 1.00 95.31 552 ASP A O 1
ATOM 4297 N N . ALA A 1 553 ? 1.165 -23.948 -14.331 1.00 95.69 553 ALA A N 1
ATOM 4298 C CA . ALA A 1 553 ? 2.075 -24.793 -13.563 1.00 95.69 553 ALA A CA 1
ATOM 4299 C C . ALA A 1 553 ? 3.553 -24.350 -13.621 1.00 95.69 553 ALA A C 1
ATOM 4301 O O . ALA A 1 553 ? 4.331 -24.744 -12.754 1.00 95.69 553 ALA A O 1
ATOM 4302 N N . ALA A 1 554 ? 3.978 -23.586 -14.635 1.00 96.06 554 ALA A N 1
ATOM 4303 C CA . ALA A 1 554 ? 5.349 -23.086 -14.709 1.00 96.06 554 ALA A CA 1
ATOM 4304 C C . ALA A 1 554 ? 5.552 -21.891 -13.767 1.00 96.06 554 ALA A C 1
ATOM 4306 O O . ALA A 1 554 ? 6.609 -21.780 -13.142 1.00 96.06 554 ALA A O 1
ATOM 4307 N N . ALA A 1 555 ? 4.556 -21.011 -13.645 1.00 95.62 555 ALA A N 1
ATOM 4308 C CA . ALA A 1 555 ? 4.560 -19.944 -12.648 1.00 95.62 555 ALA A CA 1
ATOM 4309 C C . ALA A 1 555 ? 4.488 -20.512 -11.225 1.00 95.62 555 ALA A C 1
ATOM 4311 O O . ALA A 1 555 ? 5.321 -20.163 -10.388 1.00 95.62 555 ALA A O 1
ATOM 4312 N N . ASP A 1 556 ? 3.577 -21.457 -10.981 1.00 94.12 556 ASP A N 1
ATOM 4313 C CA . ASP A 1 556 ? 3.468 -22.132 -9.682 1.00 94.12 556 ASP A CA 1
ATOM 4314 C C . ASP A 1 556 ? 4.780 -22.821 -9.298 1.00 94.12 556 ASP A C 1
ATOM 4316 O O . ASP A 1 556 ? 5.231 -22.735 -8.155 1.00 94.12 556 ASP A O 1
ATOM 4320 N N . HIS A 1 557 ? 5.433 -23.480 -10.263 1.00 94.12 557 HIS A N 1
ATOM 4321 C CA . HIS A 1 557 ? 6.710 -24.140 -10.027 1.00 94.12 557 HIS A CA 1
ATOM 4322 C C . HIS A 1 557 ? 7.790 -23.151 -9.590 1.00 94.12 557 HIS A C 1
ATOM 4324 O O . HIS A 1 557 ? 8.433 -23.394 -8.571 1.00 94.12 557 HIS A O 1
ATOM 4330 N N . VAL A 1 558 ? 7.987 -22.045 -10.321 1.00 95.38 558 VAL A N 1
ATOM 4331 C CA . VAL A 1 558 ? 9.050 -21.085 -9.987 1.00 95.38 558 VAL A CA 1
ATOM 4332 C C . VAL A 1 558 ? 8.784 -20.400 -8.649 1.00 95.38 558 VAL A C 1
ATOM 4334 O O . VAL A 1 558 ? 9.708 -20.289 -7.846 1.00 95.38 558 VAL A O 1
ATOM 4337 N N . ILE A 1 559 ? 7.528 -20.044 -8.351 1.00 93.19 559 ILE A N 1
ATOM 4338 C CA . ILE A 1 559 ? 7.124 -19.499 -7.046 1.00 93.19 559 ILE A CA 1
ATOM 4339 C C . ILE A 1 559 ? 7.425 -20.509 -5.934 1.00 93.19 559 ILE A C 1
ATOM 4341 O O . ILE A 1 559 ? 8.013 -20.151 -4.914 1.00 93.19 559 ILE A O 1
ATOM 4345 N N . GLY A 1 560 ? 7.113 -21.786 -6.162 1.00 92.38 560 GLY A N 1
ATOM 4346 C CA . GLY A 1 560 ? 7.409 -22.878 -5.237 1.00 92.38 560 GLY A CA 1
ATOM 4347 C C . GLY A 1 560 ? 8.902 -23.111 -4.979 1.00 92.38 560 GLY A C 1
ATOM 4348 O O . GLY A 1 560 ? 9.240 -23.775 -4.002 1.00 92.38 560 GLY A O 1
ATOM 4349 N N . THR A 1 561 ? 9.807 -22.566 -5.803 1.00 93.94 561 THR A N 1
ATOM 4350 C CA . THR A 1 561 ? 11.257 -22.615 -5.534 1.00 93.94 561 THR A CA 1
ATOM 4351 C C . THR A 1 561 ? 11.750 -21.518 -4.592 1.00 93.94 561 THR A C 1
ATOM 4353 O O . THR A 1 561 ? 12.864 -21.629 -4.098 1.00 93.94 561 THR A O 1
ATOM 4356 N N . MET A 1 562 ? 10.953 -20.475 -4.337 1.00 93.25 562 MET A N 1
ATOM 4357 C CA . MET A 1 562 ? 11.363 -19.270 -3.598 1.00 93.25 562 MET A CA 1
ATOM 4358 C C . MET A 1 562 ? 11.095 -19.372 -2.091 1.00 93.25 562 MET A C 1
ATOM 4360 O O . MET A 1 562 ? 10.861 -18.365 -1.426 1.00 93.25 562 MET A O 1
ATOM 4364 N N . THR A 1 563 ? 11.075 -20.583 -1.530 1.00 89.75 563 THR A N 1
ATOM 4365 C CA . THR A 1 563 ? 10.773 -20.802 -0.103 1.00 89.75 563 THR A CA 1
ATOM 4366 C C . THR A 1 563 ? 11.836 -20.225 0.835 1.00 89.75 563 THR A C 1
ATOM 4368 O O . THR A 1 563 ? 11.585 -20.052 2.022 1.00 89.75 563 THR A O 1
ATOM 4371 N N . ASP A 1 564 ? 13.033 -19.954 0.319 1.00 92.19 564 ASP A N 1
ATOM 4372 C CA . ASP A 1 564 ? 14.150 -19.308 1.012 1.00 92.19 564 ASP A CA 1
ATOM 4373 C C . ASP A 1 564 ? 14.119 -17.770 0.923 1.00 92.19 564 ASP A C 1
ATOM 4375 O O . ASP A 1 564 ? 14.851 -17.085 1.648 1.00 92.19 564 ASP A O 1
ATOM 4379 N N . ILE A 1 565 ? 13.253 -17.217 0.068 1.00 95.81 565 ILE A N 1
ATOM 4380 C CA . ILE A 1 565 ? 13.046 -15.778 -0.082 1.00 95.81 565 ILE A CA 1
ATOM 4381 C C . ILE A 1 565 ? 11.843 -15.371 0.777 1.00 95.81 565 ILE A C 1
ATOM 4383 O O . ILE A 1 565 ? 10.749 -15.912 0.591 1.00 95.81 565 ILE A O 1
ATOM 4387 N N . PRO A 1 566 ? 11.979 -14.385 1.680 1.00 94.81 566 PRO A N 1
ATOM 4388 C CA . PRO A 1 566 ? 10.838 -13.893 2.442 1.00 94.81 566 PRO A CA 1
ATOM 4389 C C . PRO A 1 566 ? 9.730 -13.372 1.511 1.00 94.81 566 PRO A C 1
ATOM 4391 O O . PRO A 1 566 ? 9.972 -12.982 0.363 1.00 94.81 566 PRO A O 1
ATOM 4394 N N . VAL A 1 567 ? 8.494 -13.418 1.995 1.00 91.62 567 VAL A N 1
ATOM 4395 C CA . VAL A 1 567 ? 7.339 -12.792 1.345 1.00 91.62 567 VAL A CA 1
ATOM 4396 C C . VAL A 1 567 ? 7.407 -11.283 1.534 1.00 91.62 567 VAL A C 1
ATOM 4398 O O . VAL A 1 567 ? 7.219 -10.557 0.562 1.00 91.62 567 VAL A O 1
ATOM 4401 N N . ASP A 1 568 ? 7.729 -10.825 2.750 1.00 94.12 568 ASP A N 1
ATOM 4402 C CA . ASP A 1 568 ? 7.832 -9.398 3.050 1.00 94.12 568 ASP A CA 1
ATOM 4403 C C . ASP A 1 568 ? 8.868 -9.040 4.133 1.00 94.12 568 ASP A C 1
ATOM 4405 O O . ASP A 1 568 ? 9.749 -9.847 4.449 1.00 94.12 568 ASP A O 1
ATOM 4409 N N . ILE A 1 569 ? 8.820 -7.818 4.676 1.00 96.88 569 ILE A N 1
ATOM 4410 C CA . ILE A 1 569 ? 9.784 -7.313 5.662 1.00 96.88 569 ILE A CA 1
ATOM 4411 C C . ILE A 1 569 ? 9.099 -6.813 6.937 1.00 96.88 569 ILE A C 1
ATOM 4413 O O . ILE A 1 569 ? 7.971 -6.355 6.901 1.00 96.88 569 ILE A O 1
ATOM 4417 N N . GLN A 1 570 ? 9.811 -6.870 8.062 1.00 97.44 570 GLN A N 1
ATOM 4418 C CA . GLN A 1 570 ? 9.470 -6.204 9.318 1.00 97.44 570 GLN A CA 1
ATOM 4419 C C . GLN A 1 570 ? 10.511 -5.096 9.539 1.00 97.44 570 GLN A C 1
ATOM 4421 O O . GLN A 1 570 ? 11.617 -5.397 10.008 1.00 97.44 570 GLN A O 1
ATOM 4426 N N . PRO A 1 571 ? 10.211 -3.840 9.174 1.00 96.81 571 PRO A N 1
ATOM 4427 C CA . PRO A 1 571 ? 11.101 -2.711 9.374 1.00 96.81 571 PRO A CA 1
ATOM 4428 C C . PRO A 1 571 ? 11.273 -2.426 10.868 1.00 96.81 571 PRO A C 1
ATOM 4430 O O . PRO A 1 571 ? 10.317 -2.446 11.640 1.00 96.81 571 PRO A O 1
ATOM 4433 N N . VAL A 1 572 ? 12.504 -2.157 11.285 1.00 96.00 572 VAL A N 1
ATOM 4434 C CA . VAL A 1 572 ? 12.859 -1.840 12.669 1.00 96.00 572 VAL A CA 1
ATOM 4435 C C . VAL A 1 572 ? 13.523 -0.483 12.672 1.00 96.00 572 VAL A C 1
ATOM 4437 O O . VAL A 1 572 ? 14.635 -0.321 12.172 1.00 96.00 572 VAL A O 1
ATOM 4440 N N . TYR A 1 573 ? 12.830 0.491 13.239 1.00 94.94 573 TYR A N 1
ATOM 4441 C CA . TYR A 1 573 ? 13.324 1.850 13.372 1.00 94.94 573 TYR A CA 1
ATOM 4442 C C . TYR A 1 573 ? 13.862 2.096 14.780 1.00 94.94 573 TYR A C 1
ATOM 4444 O O . TYR A 1 573 ? 13.586 1.342 15.715 1.00 94.94 573 TYR A O 1
ATOM 4452 N N . LYS A 1 574 ? 14.649 3.160 14.943 1.00 90.81 574 LYS A N 1
ATOM 4453 C CA . LYS A 1 574 ? 15.012 3.635 16.279 1.00 90.81 574 LYS A CA 1
ATOM 4454 C C . LYS A 1 574 ? 13.827 4.378 16.887 1.00 90.81 574 LYS A C 1
ATOM 4456 O O . LYS A 1 574 ? 13.235 5.217 16.220 1.00 90.81 574 LYS A O 1
ATOM 4461 N N . ASP A 1 575 ? 13.591 4.183 18.182 1.00 81.81 575 ASP A N 1
ATOM 4462 C CA . ASP A 1 575 ? 12.564 4.940 18.915 1.00 81.81 575 ASP A CA 1
ATOM 4463 C C . ASP A 1 575 ? 12.823 6.458 18.909 1.00 81.81 575 ASP A C 1
ATOM 4465 O O . ASP A 1 575 ? 11.891 7.254 19.032 1.00 81.81 575 ASP A O 1
ATOM 4469 N N . LYS A 1 576 ? 14.098 6.854 18.786 1.00 88.88 576 LYS A N 1
ATOM 4470 C CA . LYS A 1 576 ? 14.563 8.242 18.689 1.00 88.88 576 LYS A CA 1
ATOM 4471 C C . LYS A 1 576 ? 15.635 8.383 17.619 1.00 88.88 576 LYS A C 1
ATOM 4473 O O . LYS A 1 576 ? 16.463 7.474 17.475 1.00 88.88 576 LYS A O 1
ATOM 4478 N N . LEU A 1 577 ? 15.630 9.507 16.908 1.00 88.06 577 LEU A N 1
ATOM 4479 C CA . LEU A 1 577 ? 16.591 9.781 15.832 1.00 88.06 577 LEU A CA 1
ATOM 4480 C C . LEU A 1 577 ? 18.019 10.055 16.329 1.00 88.06 577 LEU A C 1
ATOM 4482 O O . LEU A 1 577 ? 18.197 10.761 17.349 1.00 88.06 577 LEU A O 1
#

pLDDT: mean 89.18, std 17.33, range [26.02, 98.94]

Mean predicted aligned error: 8.02 Å